Protein 7NPD (pdb70)

Solvent-accessible surface area: 18460 Å² total; per-residue (Å²): 110,213,75,59,85,81,132,100,56,152,55,100,55,76,70,75,84,88,85,101,84,75,45,39,55,89,6,57,79,47,48,138,67,73,115,18,36,74,3,66,12,56,59,0,38,110,20,1,62,18,85,124,76,42,0,65,62,3,7,48,112,21,72,149,65,77,64,155,16,91,124,66,160,55,115,111,62,26,0,42,9,56,14,0,22,96,0,0,87,20,34,62,28,67,74,4,48,76,76,79,111,33,70,101,51,35,20,0,12,0,0,0,6,9,22,74,106,32,14,13,0,2,2,0,0,0,8,10,0,5,44,0,40,42,3,7,56,0,0,4,0,4,3,33,17,142,15,36,10,20,44,4,9,21,0,40,20,67,46,80,112,23,98,75,7,27,0,0,2,26,5,8,67,98,158,149,50,73,32,67,45,0,138,70,21,1,12,6,51,1,33,0,57,19,0,58,4,0,4,1,9,67,74,1,52,101,1,26,62,92,6,139,124,46,52,98,96,33,109,60,45,98,46,0,14,48,0,10,95,16,0,2,89,68,0,27,84,42,12,7,0,0,0,0,2,6,5,73,132,112,15,1,2,8,52,0,0,5,28,13,1,18,0,0,2,0,7,9,27,11,47,147,74,34,74,49,59,0,81,91,39,66,74,130,23,86,83,22,22,144,69,5,46,170,125,49,80,27,43,49,6,37,54,22,5,5,25,53,9,75,113,104,39,88,70,9,65,69,19,20,67,53,19,68,92,83,47,48,138,89,14,8,152,5,44,5,40,50,20,80,7,19,97,62,0,26,107,47,92,22,0,1,6,35,57,156,129,92,26,32,49,87,0,40,75,13,0,55,71,1,5,111,36,5,32,182,26,3,80,79,40,11,83,59,28,53,192

InterPro domains:
  IPR025669 AAA domain [PF13614] (112-287)
  IPR027417 P-loop containing nucleoside triphosphate hydrolase [G3DSA:3.40.50.300] (111-399)
  IPR027417 P-loop containing nucleoside triphosphate hydrolase [SSF52540] (110-371)
  IPR041250 ParA helix turn helix domain [PF18607] (15-102)
  IPR050678 DNA Partitioning ATPase [PTHR13696] (100-392)

Radius of gyration: 22.35 Å; Cα contacts (8 Å, |Δi|>4): 624; chains: 1; bounding box: 51×74×58 Å

Sequence (387 aa):
KREQTIENLYQLAQLTQQVQADRIEIVLEERRDEHFPPMSKALMETRSGLTRRKLDEAIAKMEEAGHQFTKNNANHYSISLSEAHMLMDAAGVPKFHERKKNNENKPWIINVQNQKKSMTAVHLAACLALNLDKRYRICLIDLDPQGSLRLFLNPQISLAEHTNIYSAVDIMLDNQVDTEFLRKNVMLPTQYPNLKTISAFPEDAMFNAEAWQYLSQNQSLDIVRLLKEKLIDKIASDFDIIMIDTGPHVDPLVWNAMYAASNALLIPCAAKRLDWASTVNFFQHLPTVYEMFPEDWKGLEFVRLMPTMFEDDNKKQVSVLTEMNYLLGDQVMMATIPRSRAFETCADTYSTVFDLTKKTLATAQDAVQKSALELERVLHSHWSSLNQ

Structure (mmCIF, N/CA/C/O backbone):
data_7NPD
#
_entry.id   7NPD
#
_cell.length_a   63.247
_cell.length_b   63.247
_cell.length_c   214.373
_cell.angle_alpha   90.000
_cell.angle_beta   90.000
_cell.angle_gamma   120.000
#
_symmetry.space_group_name_H-M   'P 32 1 2'
#
loop_
_entity.id
_entity.type
_entity.pdbx_description
1 polymer 'Walker A-type ATPase'
2 water water
#
loop_
_atom_site.group_PDB
_atom_site.id
_atom_site.type_symbol
_atom_site.label_atom_id
_atom_site.label_alt_id
_atom_site.label_comp_id
_atom_site.label_asym_id
_atom_site.label_entity_id
_atom_site.label_seq_id
_atom_site.pdbx_PDB_ins_code
_atom_site.Cartn_x
_atom_site.Cartn_y
_atom_site.Cartn_z
_atom_site.occupancy
_atom_site.B_iso_or_equiv
_atom_site.auth_seq_id
_atom_site.auth_comp_id
_atom_site.auth_asym_id
_atom_site.auth_atom_id
_atom_site.pdbx_PDB_model_num
ATOM 1 N N . LYS A 1 4 ? -6.601 -26.199 42.012 1.00 118.43 4 LYS A N 1
ATOM 2 C CA . LYS A 1 4 ? -6.902 -26.296 40.592 1.00 122.86 4 LYS A CA 1
ATOM 3 C C . LYS A 1 4 ? -6.151 -25.263 39.765 1.00 133.63 4 LYS A C 1
ATOM 4 O O . LYS A 1 4 ? -6.667 -24.859 38.732 1.00 139.49 4 LYS A O 1
ATOM 6 N N . ARG A 1 5 ? -4.957 -24.845 40.221 1.00 136.31 5 ARG A N 1
ATOM 7 C CA . ARG A 1 5 ? -4.193 -23.800 39.535 1.00 125.72 5 ARG A CA 1
ATOM 8 C C . ARG A 1 5 ? -4.165 -24.050 38.028 1.00 131.18 5 ARG A C 1
ATOM 9 O O . ARG A 1 5 ? -4.540 -23.182 37.225 1.00 129.66 5 ARG A O 1
ATOM 17 N N . GLU A 1 6 ? -3.790 -25.269 37.634 1.00 136.13 6 GLU A N 1
ATOM 18 C CA . GLU A 1 6 ? -3.685 -25.599 36.216 1.00 137.76 6 GLU A CA 1
ATOM 19 C C . GLU A 1 6 ? -5.034 -25.465 35.504 1.00 136.71 6 GLU A C 1
ATOM 20 O O . GLU A 1 6 ? -5.149 -24.755 34.496 1.00 142.88 6 GLU A O 1
ATOM 22 N N . GLN A 1 7 ? -6.064 -26.144 36.017 1.00 128.91 7 GLN A N 1
ATOM 23 C CA . GLN A 1 7 ? -7.333 -26.263 35.300 1.00 122.00 7 GLN A CA 1
ATOM 24 C C . GLN A 1 7 ? -7.933 -24.900 34.965 1.00 115.39 7 GLN A C 1
ATOM 25 O O . GLN A 1 7 ? -8.543 -24.719 33.900 1.00 112.52 7 GLN A O 1
ATOM 27 N N . THR A 1 8 ? -7.769 -23.932 35.858 1.00 118.59 8 THR A N 1
ATOM 28 C CA . THR A 1 8 ? -8.376 -22.628 35.651 1.00 120.31 8 THR A CA 1
ATOM 29 C C . THR A 1 8 ? -7.631 -21.811 34.606 1.00 117.16 8 THR A C 1
ATOM 30 O O . THR A 1 8 ? -8.269 -21.158 33.777 1.00 111.03 8 THR A O 1
ATOM 34 N N . ILE A 1 9 ? -6.295 -21.857 34.607 1.00 114.22 9 ILE A N 1
ATOM 35 C CA . ILE A 1 9 ? -5.530 -21.292 33.499 1.00 120.05 9 ILE A CA 1
ATOM 36 C C . ILE A 1 9 ? -6.028 -21.875 32.193 1.00 135.42 9 ILE A C 1
ATOM 37 O O . ILE A 1 9 ? -6.121 -21.186 31.170 1.00 136.98 9 ILE A O 1
ATOM 42 N N . GLU A 1 10 ? -6.262 -23.183 32.191 1.00 142.26 10 GLU A N 1
ATOM 43 C CA . GLU A 1 10 ? -6.651 -23.846 30.960 1.00 132.89 10 GLU A CA 1
ATOM 44 C C . GLU A 1 10 ? -7.993 -23.316 30.478 1.00 127.94 10 GLU A C 1
ATOM 45 O O . GLU A 1 10 ? -8.134 -22.957 29.306 1.00 124.98 10 GLU A O 1
ATOM 51 N N . ASN A 1 11 ? -8.966 -23.174 31.386 1.00 129.19 11 ASN A N 1
ATOM 52 C CA . ASN A 1 11 ? -10.189 -22.482 30.979 1.00 126.30 11 ASN A CA 1
ATOM 53 C C . ASN A 1 11 ? -9.900 -21.036 30.566 1.00 121.37 11 ASN A C 1
ATOM 54 O O . ASN A 1 11 ? -10.598 -20.487 29.702 1.00 109.45 11 ASN A O 1
ATOM 59 N N . LEU A 1 12 ? -8.846 -20.433 31.117 1.00 122.21 12 LEU A N 1
ATOM 60 C CA . LEU A 1 12 ? -8.570 -19.030 30.838 1.00 124.59 12 LEU A CA 1
ATOM 61 C C . LEU A 1 12 ? -8.094 -18.839 29.403 1.00 120.09 12 LEU A C 1
ATOM 62 O O . LEU A 1 12 ? -8.660 -18.030 28.673 1.00 118.74 12 LEU A O 1
ATOM 64 N N . TYR A 1 13 ? -7.041 -19.564 28.990 1.00 117.72 13 TYR A N 1
ATOM 65 C CA . TYR A 1 13 ? -6.644 -19.573 27.579 1.00 112.66 13 TYR A CA 1
ATOM 66 C C . TYR A 1 13 ? -7.794 -20.036 26.719 1.00 114.00 13 TYR A C 1
ATOM 67 O O . TYR A 1 13 ? -7.956 -19.591 25.582 1.00 108.46 13 TYR A O 1
ATOM 76 N N . GLN A 1 14 ? -8.587 -20.961 27.238 1.00 121.74 14 GLN A N 1
ATOM 77 C CA . GLN A 1 14 ? -9.732 -21.412 26.483 1.00 121.16 14 GLN A CA 1
ATOM 78 C C . GLN A 1 14 ? -10.615 -20.241 26.147 1.00 115.04 14 GLN A C 1
ATOM 79 O O . GLN A 1 14 ? -11.110 -20.128 25.030 1.00 108.02 14 GLN A O 1
ATOM 81 N N . LEU A 1 15 ? -10.848 -19.359 27.110 1.00 115.15 15 LEU A N 1
ATOM 82 C CA . LEU A 1 15 ? -11.590 -18.138 26.777 1.00 116.19 15 LEU A CA 1
ATOM 83 C C . LEU A 1 15 ? -10.702 -17.094 26.099 1.00 123.41 15 LEU A C 1
ATOM 84 O O . LEU A 1 15 ? -11.193 -16.218 25.402 1.00 125.25 15 LEU A O 1
ATOM 89 N N . ALA A 1 16 ? -9.408 -17.140 26.326 1.00 130.06 16 ALA A N 1
ATOM 90 C CA . ALA A 1 16 ? -8.488 -16.230 25.659 1.00 141.42 16 ALA A CA 1
ATOM 91 C C . ALA A 1 16 ? -8.546 -16.385 24.146 1.00 147.88 16 ALA A C 1
ATOM 92 O O . ALA A 1 16 ? -8.557 -15.387 23.418 1.00 149.87 16 ALA A O 1
ATOM 94 N N . GLN A 1 17 ? -8.561 -17.633 23.667 1.00 140.70 17 GLN A N 1
ATOM 95 C CA . GLN A 1 17 ? -8.560 -17.976 22.255 1.00 124.75 17 GLN A CA 1
ATOM 96 C C . GLN A 1 17 ? -9.960 -18.240 21.727 1.00 115.35 17 GLN A C 1
ATOM 97 O O . GLN A 1 17 ? -10.221 -18.041 20.543 1.00 127.76 17 GLN A O 1
ATOM 99 N N . LEU A 1 18 ? -10.876 -18.702 22.565 1.00 106.87 18 LEU A N 1
ATOM 100 C CA . LEU A 1 18 ? -12.270 -18.744 22.146 1.00 106.51 18 LEU A CA 1
ATOM 101 C C . LEU A 1 18 ? -12.752 -17.347 21.773 1.00 105.74 18 LEU A C 1
ATOM 102 O O . LEU A 1 18 ? -13.213 -17.107 20.651 1.00 105.30 18 LEU A O 1
ATOM 104 N N . THR A 1 19 ? -12.584 -16.395 22.679 1.00 107.12 19 THR A N 1
ATOM 105 C CA . THR A 1 19 ? -13.083 -15.044 22.473 1.00 107.56 19 THR A CA 1
ATOM 106 C C . THR A 1 19 ? -12.138 -14.202 21.649 1.00 114.02 19 THR A C 1
ATOM 107 O O . THR A 1 19 ? -12.588 -13.221 21.054 1.00 119.94 19 THR A O 1
ATOM 111 N N . GLN A 1 20 ? -10.875 -14.589 21.508 1.00 118.00 20 GLN A N 1
ATOM 112 C CA . GLN A 1 20 ? -9.933 -13.701 20.819 1.00 124.64 20 GLN A CA 1
ATOM 113 C C . GLN A 1 20 ? -10.106 -13.823 19.334 1.00 125.59 20 GLN A C 1
ATOM 114 O O . GLN A 1 20 ? -9.146 -13.839 18.558 1.00 128.19 20 GLN A O 1
ATOM 116 N N . GLN A 1 21 ? -11.348 -14.084 18.959 1.00 125.38 21 GLN A N 1
ATOM 117 C CA . GLN A 1 21 ? -11.777 -14.135 17.579 1.00 121.72 21 GLN A CA 1
ATOM 118 C C . GLN A 1 21 ? -13.202 -13.603 17.363 1.00 112.91 21 GLN A C 1
ATOM 119 O O . GLN A 1 21 ? -13.786 -13.830 16.305 1.00 114.64 21 GLN A O 1
ATOM 121 N N . VAL A 1 22 ? -13.833 -13.000 18.366 1.00 115.96 22 VAL A N 1
ATOM 122 C CA . VAL A 1 22 ? -15.237 -12.579 18.244 1.00 124.81 22 VAL A CA 1
ATOM 123 C C . VAL A 1 22 ? -15.527 -11.402 17.291 1.00 131.23 22 VAL A C 1
ATOM 124 O O . VAL A 1 22 ? -16.269 -11.575 16.316 1.00 129.98 22 VAL A O 1
ATOM 126 N N . GLN A 1 23 ? -15.013 -10.199 17.576 1.00 126.54 23 GLN A N 1
ATOM 127 C CA . GLN A 1 23 ? -15.670 -8.974 17.087 1.00 134.93 23 GLN A CA 1
ATOM 128 C C . GLN A 1 23 ? -14.691 -7.785 17.097 1.00 144.06 23 GLN A C 1
ATOM 129 O O . GLN A 1 23 ? -13.494 -7.975 16.911 1.00 149.45 23 GLN A O 1
ATOM 131 N N . ALA A 1 24 ? -15.234 -6.555 17.299 1.00 153.92 24 ALA A N 1
ATOM 132 C CA . ALA A 1 24 ? -14.626 -5.204 17.286 1.00 158.35 24 ALA A CA 1
ATOM 133 C C . ALA A 1 24 ? -14.418 -4.415 15.990 1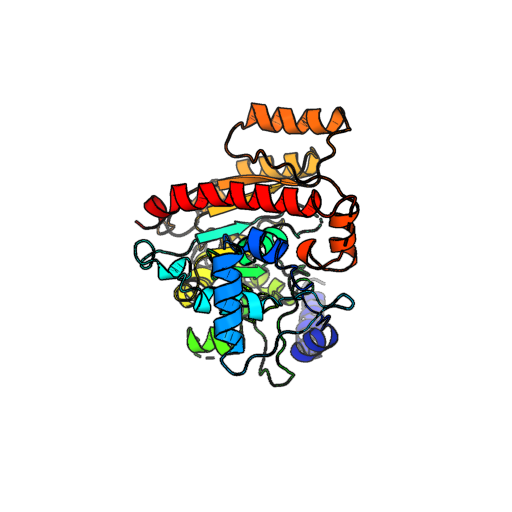.00 160.68 24 ALA A C 1
ATOM 134 O O . ALA A 1 24 ? -13.283 -4.065 15.643 1.00 168.67 24 ALA A O 1
ATOM 136 N N . ASP A 1 25 ? -15.521 -4.064 15.315 1.00 157.37 25 ASP A N 1
ATOM 137 C CA . ASP A 1 25 ? -15.479 -3.162 14.162 1.00 158.11 25 ASP A CA 1
ATOM 138 C C . ASP A 1 25 ? -15.342 -1.713 14.619 1.00 156.60 25 ASP A C 1
ATOM 139 O O . ASP A 1 25 ? -16.345 -1.039 14.923 1.00 166.35 25 ASP A O 1
ATOM 141 N N . ARG A 1 26 ? -14.109 -1.210 14.562 1.00 146.33 26 ARG A N 1
ATOM 142 C CA . ARG A 1 26 ? -13.776 0.112 15.084 1.00 140.07 26 ARG A CA 1
ATOM 143 C C . ARG A 1 26 ? -14.287 1.246 14.203 1.00 140.27 26 ARG A C 1
ATOM 144 O O . ARG A 1 26 ? -14.918 2.186 14.704 1.00 137.35 26 ARG A O 1
ATOM 152 N N . ILE A 1 27 ? -13.946 1.225 12.911 1.00 147.32 27 ILE A N 1
ATOM 153 C CA . ILE A 1 27 ? -14.532 2.213 12.013 1.00 155.94 27 ILE A CA 1
ATOM 154 C C . ILE A 1 27 ? -16.022 2.255 12.235 1.00 158.88 27 ILE A C 1
ATOM 155 O O . ILE A 1 27 ? -16.616 3.336 12.271 1.00 163.39 27 ILE A O 1
ATOM 160 N N . GLU A 1 28 ? -16.641 1.087 12.439 1.00 156.06 28 GLU A N 1
ATOM 161 C CA . GLU A 1 28 ? -18.078 1.054 12.657 1.00 155.48 28 GLU A CA 1
ATOM 162 C C . GLU A 1 28 ? -18.462 1.902 13.865 1.00 156.82 28 GLU A C 1
ATOM 163 O O . GLU A 1 28 ? -19.362 2.740 13.776 1.00 159.03 28 GLU A O 1
ATOM 165 N N . ILE A 1 29 ? -17.784 1.729 15.007 1.00 159.42 29 ILE A N 1
ATOM 166 C CA . ILE A 1 29 ? -18.304 2.505 16.144 1.00 152.78 29 ILE A CA 1
ATOM 167 C C . ILE A 1 29 ? -17.919 3.986 16.075 1.00 147.26 29 ILE A C 1
ATOM 168 O O . ILE A 1 29 ? -18.753 4.842 16.410 1.00 150.11 29 ILE A O 1
ATOM 173 N N . VAL A 1 30 ? -16.699 4.339 15.644 1.00 143.34 30 VAL A N 1
ATOM 174 C CA . VAL A 1 30 ? -16.449 5.765 15.466 1.00 143.46 30 VAL A CA 1
ATOM 175 C C . VAL A 1 30 ? -17.525 6.318 14.563 1.00 150.23 30 VAL A C 1
ATOM 176 O O . VAL A 1 30 ? -18.095 7.384 14.823 1.00 153.70 30 VAL A O 1
ATOM 180 N N . LEU A 1 31 ? -17.905 5.532 13.556 1.00 148.75 31 LEU A N 1
ATOM 181 C CA . LEU A 1 31 ? -18.916 5.975 12.630 1.00 150.74 31 LEU A CA 1
ATOM 182 C C . LEU A 1 31 ? -20.272 6.039 13.297 1.00 155.27 31 LEU A C 1
ATOM 183 O O . LEU A 1 31 ? -21.108 6.860 12.921 1.00 149.89 31 LEU A O 1
ATOM 188 N N . GLU A 1 32 ? -20.500 5.181 14.275 1.00 150.36 32 GLU A N 1
ATOM 189 C CA . GLU A 1 32 ? -21.729 5.130 15.036 1.00 146.94 32 GLU A CA 1
ATOM 190 C C . GLU A 1 32 ? -21.750 6.199 16.093 1.00 147.84 32 GLU A C 1
ATOM 191 O O . GLU A 1 32 ? -22.701 6.283 16.874 1.00 143.85 32 GLU A O 1
ATOM 193 N N . GLU A 1 33 ? -20.724 7.040 16.115 1.00 154.85 33 GLU A N 1
ATOM 194 C CA . GLU A 1 33 ? -20.709 8.139 17.068 1.00 162.91 33 GLU A CA 1
ATOM 195 C C . GLU A 1 33 ? -20.695 9.510 16.433 1.00 171.87 33 GLU A C 1
ATOM 196 O O . GLU A 1 33 ? -20.810 10.502 17.163 1.00 171.22 33 GLU A O 1
ATOM 202 N N . ARG A 1 34 ? -20.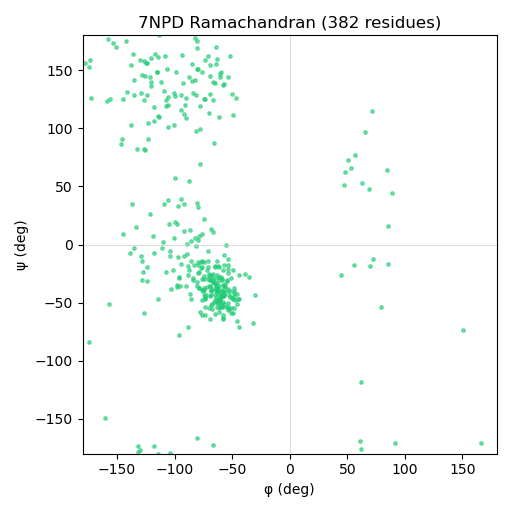558 9.599 15.114 1.00 133.97 34 ARG A N 1
ATOM 203 C CA . ARG A 1 34 ? -20.297 10.911 14.553 1.00 103.11 34 ARG A CA 1
ATOM 204 C C . ARG A 1 34 ? -21.326 11.846 15.148 1.00 94.98 34 ARG A C 1
ATOM 205 O O . ARG A 1 34 ? -22.518 11.640 14.944 1.00 98.22 34 ARG A O 1
ATOM 207 N N . ARG A 1 35 ? -20.886 12.768 15.985 1.00 103.47 35 ARG A N 1
ATOM 208 C CA . ARG A 1 35 ? -21.692 13.864 16.496 1.00 107.41 35 ARG A CA 1
ATOM 209 C C . ARG A 1 35 ? -21.344 15.036 15.598 1.00 102.21 35 ARG A C 1
ATOM 210 O O . ARG A 1 35 ? -21.237 16.186 16.016 1.00 100.53 35 AR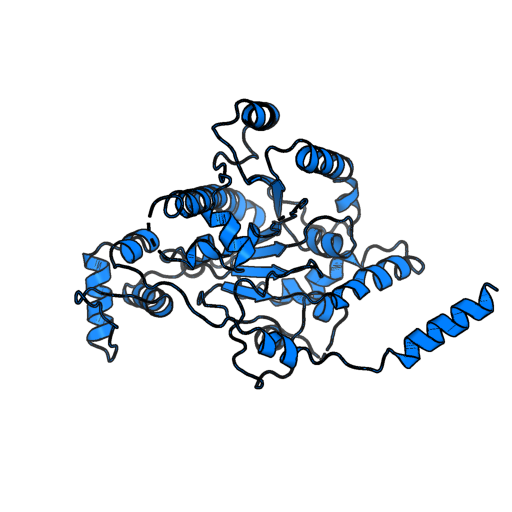G A O 1
ATOM 218 N N . ASP A 1 36 ? -21.070 14.696 14.340 1.00 95.44 36 ASP A N 1
ATOM 219 C CA . ASP A 1 36 ? -20.436 15.607 13.413 1.00 95.92 36 ASP A CA 1
ATOM 220 C C . ASP A 1 36 ? -21.383 16.760 13.157 1.00 103.10 36 ASP A C 1
ATOM 221 O O . ASP A 1 36 ? -22.220 16.743 12.250 1.00 99.11 36 ASP A O 1
ATOM 226 N N . GLU A 1 37 ? -21.250 17.730 14.050 1.00 104.83 37 GLU A N 1
ATOM 227 C CA . GLU A 1 37 ? -21.807 19.057 14.017 1.00 88.80 37 GLU A CA 1
ATOM 228 C C . GLU A 1 37 ? -20.625 20.008 13.956 1.00 87.84 37 GLU A C 1
ATOM 229 O O . GLU A 1 37 ? -19.489 19.641 14.272 1.00 100.18 37 GLU A O 1
ATOM 231 N N . HIS A 1 38 ? -20.852 21.257 13.601 1.00 86.92 38 HIS A N 1
ATOM 232 C CA . HIS A 1 38 ? -19.688 22.129 13.664 1.00 104.70 38 HIS A CA 1
ATOM 233 C C . HIS A 1 38 ? -19.955 23.443 14.376 1.00 93.51 38 HIS A C 1
ATOM 234 O O . HIS A 1 38 ? -21.045 23.741 14.868 1.00 96.95 38 HIS A O 1
ATOM 241 N N . PHE A 1 39 ? -18.905 24.238 14.281 1.00 70.09 39 PHE A N 1
ATOM 242 C CA . PHE A 1 39 ? -18.568 25.324 15.146 1.00 46.94 39 PHE A CA 1
ATOM 243 C C . PHE A 1 39 ? -19.554 26.476 14.990 1.00 66.54 39 PHE A C 1
ATOM 244 O O . PHE A 1 39 ? -20.177 26.637 13.939 1.00 87.78 39 PHE A O 1
ATOM 252 N N . PRO A 1 40 ? -19.723 27.297 16.012 1.00 71.72 40 PRO A N 1
ATOM 253 C CA . PRO A 1 40 ? -20.585 28.472 15.859 1.00 58.14 40 PRO A CA 1
ATOM 254 C C . PRO A 1 40 ? -19.850 29.563 15.098 1.00 58.22 40 PRO A C 1
ATOM 255 O O . PRO A 1 40 ? -18.807 30.048 15.558 1.00 77.48 40 PRO A O 1
ATOM 259 N N . PRO A 1 41 ? -20.370 29.968 13.942 1.00 49.81 41 PRO A N 1
ATOM 260 C CA . PRO A 1 41 ? -19.685 30.995 13.132 1.00 49.36 41 PRO A CA 1
ATOM 261 C C . PRO A 1 41 ? -19.527 32.336 13.856 1.00 59.32 41 PRO A C 1
ATOM 262 O O . PRO A 1 41 ? -20.386 32.758 14.635 1.00 62.24 41 PRO A O 1
ATOM 266 N N . MET A 1 42 ? -18.421 33.033 13.564 1.00 58.88 42 MET A N 1
ATOM 267 C CA . MET A 1 42 ? -18.075 34.283 14.248 1.00 49.29 42 MET A CA 1
ATOM 268 C C . MET A 1 42 ? -18.815 35.497 13.703 1.00 59.08 42 MET A C 1
ATOM 269 O O . MET A 1 42 ? -19.568 35.427 12.740 1.00 65.09 42 MET A O 1
ATOM 274 N N . SER A 1 43 ? -18.604 36.630 14.365 1.00 68.44 43 SER A N 1
ATOM 275 C CA . SER A 1 43 ? -19.484 37.789 14.190 1.00 76.31 43 SER A CA 1
ATOM 276 C C . SER A 1 43 ? -18.908 38.857 13.279 1.00 77.24 43 SER A C 1
ATOM 277 O O . SER A 1 43 ? -19.672 39.624 12.683 1.00 68.45 43 SER A O 1
ATOM 280 N N . LYS A 1 44 ? -17.587 38.855 13.122 1.00 82.84 44 LYS A N 1
ATOM 281 C CA . LYS A 1 44 ? -16.692 39.896 12.617 1.00 75.02 44 LYS A CA 1
ATOM 282 C C . LYS A 1 44 ? -16.326 40.812 13.752 1.00 77.84 44 LYS A C 1
ATOM 283 O O . LYS A 1 44 ? -15.257 41.409 13.714 1.00 89.10 44 LYS A O 1
ATOM 285 N N . ALA A 1 45 ? -17.072 40.769 14.844 1.00 72.15 45 ALA A N 1
ATOM 286 C CA . ALA A 1 45 ? -16.540 41.319 16.081 1.00 67.94 45 ALA A CA 1
ATOM 287 C C . ALA A 1 45 ? -15.718 40.245 16.758 1.00 60.36 45 ALA A C 1
ATOM 288 O O . ALA A 1 45 ? -14.558 40.447 17.125 1.00 60.88 45 ALA A O 1
ATOM 290 N N . LEU A 1 46 ? -16.281 39.056 16.823 1.00 59.31 46 LEU A N 1
ATOM 291 C CA . LEU A 1 46 ? -15.544 37.928 17.351 1.00 48.40 46 LEU A CA 1
ATOM 292 C C . LEU A 1 46 ? -14.434 37.526 16.403 1.00 56.32 46 LEU A C 1
ATOM 293 O O . LEU A 1 46 ? -13.369 37.120 16.850 1.00 58.73 46 LEU A O 1
ATOM 298 N N . MET A 1 47 ? -14.642 37.621 15.096 1.00 70.01 47 MET A N 1
ATOM 299 C CA . MET A 1 47 ? -13.532 37.327 14.202 1.00 60.38 47 MET A CA 1
ATOM 300 C C . MET A 1 47 ? -12.414 38.331 14.384 1.00 56.61 47 MET A C 1
ATOM 301 O O . MET A 1 47 ? -11.240 37.958 14.311 1.00 54.99 47 MET A O 1
ATOM 306 N N . GLU A 1 48 ? -12.771 39.577 14.704 1.00 72.44 48 GLU A N 1
ATOM 307 C CA . GLU A 1 48 ? -11.800 40.618 15.025 1.00 74.33 48 GLU A CA 1
ATOM 308 C C . GLU A 1 48 ? -11.014 40.265 16.279 1.00 72.55 48 GLU A C 1
ATOM 309 O O . GLU A 1 48 ? -9.775 40.320 16.277 1.00 87.08 48 GLU A O 1
ATOM 315 N N . THR A 1 49 ? -11.723 39.884 17.354 1.00 44.19 49 THR A N 1
ATOM 316 C CA . THR A 1 49 ? -11.060 39.489 18.590 1.00 42.56 49 THR A CA 1
ATOM 317 C C . THR A 1 49 ? -10.159 38.284 18.394 1.00 52.37 49 THR A C 1
ATOM 318 O O . THR A 1 49 ? -9.018 38.285 18.852 1.00 56.03 49 THR A O 1
ATOM 322 N N . ARG A 1 50 ? -10.641 37.240 17.728 1.00 52.87 50 ARG A N 1
ATOM 323 C CA . ARG A 1 50 ? -9.827 36.040 17.616 1.00 39.26 50 ARG A CA 1
ATOM 324 C C . ARG A 1 50 ? -8.659 36.230 16.679 1.00 46.16 50 ARG A C 1
ATOM 325 O O . ARG A 1 50 ? -7.674 35.507 16.786 1.00 52.30 50 ARG A O 1
ATOM 333 N N . SER A 1 51 ? -8.730 37.197 15.776 1.00 60.51 51 SER A N 1
ATOM 334 C CA . SER A 1 51 ? -7.751 37.343 14.711 1.00 51.81 51 SER A CA 1
ATOM 335 C C . SER A 1 51 ? -6.680 38.356 14.994 1.00 52.66 51 SER A C 1
ATOM 336 O O . SER A 1 51 ? -5.554 38.193 14.542 1.00 58.06 51 SER A O 1
ATOM 339 N N . GLY A 1 52 ? -7.014 39.438 15.652 1.00 65.26 52 GLY A N 1
ATOM 340 C CA . GLY A 1 52 ? -6.069 40.523 15.686 1.00 72.38 52 GLY A CA 1
ATOM 341 C C . GLY A 1 52 ? -5.998 41.086 14.289 1.00 84.09 52 GLY A C 1
ATOM 342 O O . GLY A 1 52 ? -4.915 41.264 13.728 1.00 99.35 52 GLY A O 1
ATOM 343 N N . LEU A 1 53 ? -7.167 41.322 13.704 1.00 83.70 53 LEU A N 1
ATOM 344 C CA . LEU A 1 53 ? -7.300 42.093 12.477 1.00 67.96 53 LEU A CA 1
ATOM 345 C C . LEU A 1 53 ? -8.195 43.286 12.789 1.00 63.84 53 LEU A C 1
ATOM 346 O O . LEU A 1 53 ? -9.178 43.159 13.528 1.00 60.73 53 LEU A O 1
ATOM 351 N N . THR A 1 54 ? -7.842 44.443 12.243 1.00 55.40 54 THR A N 1
ATOM 352 C CA . THR A 1 54 ? -8.718 45.604 12.240 1.00 64.61 54 THR A CA 1
ATOM 353 C C . THR A 1 54 ? -9.963 45.282 11.421 1.00 73.68 54 THR A C 1
ATOM 354 O O . THR A 1 54 ? -9.912 44.441 10.527 1.00 98.59 54 THR A O 1
ATOM 358 N N . ARG A 1 55 ? -11.088 45.964 11.679 1.00 68.18 55 ARG A N 1
ATOM 359 C CA . ARG A 1 55 ? -12.196 45.737 10.747 1.00 58.38 55 ARG A CA 1
ATOM 360 C C . ARG A 1 55 ? -11.784 46.105 9.330 1.00 75.64 55 ARG A C 1
ATOM 361 O O . ARG A 1 55 ? -12.231 45.477 8.374 1.00 95.08 55 ARG A O 1
ATOM 369 N N . ARG A 1 56 ? -10.882 47.060 9.164 1.00 67.61 56 ARG A N 1
ATOM 370 C CA . ARG A 1 56 ? -10.541 47.439 7.805 1.00 66.77 56 ARG A CA 1
ATOM 371 C C . ARG A 1 56 ? -9.684 46.367 7.164 1.00 64.20 56 ARG A C 1
ATOM 372 O O . ARG A 1 56 ? -9.932 45.984 6.020 1.00 89.25 56 ARG A O 1
ATOM 374 N N . LYS A 1 57 ? -8.659 45.876 7.862 1.00 50.55 57 LYS A N 1
ATOM 375 C CA . LYS A 1 57 ? -7.843 44.837 7.232 1.00 64.28 57 LYS A CA 1
ATOM 376 C C . LYS A 1 57 ? -8.684 43.591 6.987 1.00 69.66 57 LYS A C 1
ATOM 377 O O . LYS A 1 57 ? -8.560 42.955 5.938 1.00 61.92 57 LYS A O 1
ATOM 379 N N . LEU A 1 58 ? -9.620 43.287 7.901 1.00 68.94 58 LEU A N 1
ATOM 380 C CA . LEU A 1 58 ? -10.509 42.137 7.757 1.00 52.97 58 LEU A CA 1
ATOM 381 C C . LEU A 1 58 ? -11.460 42.345 6.597 1.00 57.54 58 LEU A C 1
ATOM 382 O O . LEU A 1 58 ? -11.577 41.464 5.746 1.00 84.98 58 LEU A O 1
ATOM 387 N N . ASP A 1 59 ? -12.157 43.485 6.554 1.00 64.65 59 ASP A N 1
ATOM 388 C CA . ASP A 1 59 ? -13.075 43.762 5.462 1.00 63.80 59 ASP A CA 1
ATOM 389 C C . ASP A 1 59 ? -12.354 43.727 4.126 1.00 61.80 59 ASP A C 1
ATOM 390 O O . ASP A 1 59 ? -12.897 43.226 3.144 1.00 73.32 59 ASP A O 1
ATOM 395 N N . GLU A 1 60 ? -11.137 44.258 4.063 1.00 53.84 60 GLU A N 1
ATOM 396 C CA . GLU A 1 60 ? -10.350 44.129 2.854 1.00 49.95 60 GLU A CA 1
ATOM 397 C C . GLU A 1 60 ? -10.126 42.658 2.515 1.00 46.21 60 GLU A C 1
ATOM 398 O O . GLU A 1 60 ? -10.245 42.258 1.357 1.00 64.90 60 GLU A O 1
ATOM 400 N N . ALA A 1 61 ? -9.790 41.835 3.507 1.00 50.64 61 ALA A N 1
ATOM 401 C CA . ALA A 1 61 ? -9.590 40.410 3.250 1.00 42.25 61 ALA A CA 1
ATOM 402 C C . ALA A 1 61 ? -10.846 39.757 2.719 1.00 41.02 61 ALA A C 1
ATOM 403 O O . ALA A 1 61 ? -10.789 38.988 1.757 1.00 59.89 61 ALA A O 1
ATOM 405 N N . ILE A 1 62 ? -11.982 40.021 3.344 1.00 53.14 62 ILE A N 1
ATOM 406 C CA . ILE A 1 62 ? -13.246 39.583 2.771 1.00 51.48 62 ILE A CA 1
ATOM 407 C C . ILE A 1 62 ? -13.311 39.994 1.316 1.00 54.69 62 ILE A C 1
ATOM 408 O O . ILE A 1 62 ? -13.336 39.141 0.434 1.00 53.43 62 ILE A O 1
ATOM 413 N N . ALA A 1 63 ? -13.204 41.304 1.049 1.00 61.14 63 ALA A N 1
ATOM 414 C CA . ALA A 1 63 ? -13.476 41.827 -0.281 1.00 43.52 63 ALA A CA 1
ATOM 415 C C . ALA A 1 63 ? -12.617 41.147 -1.309 1.00 42.13 63 ALA A C 1
ATOM 416 O O . ALA A 1 63 ? -13.051 40.896 -2.422 1.00 54.09 63 ALA A O 1
ATOM 418 N N . LYS A 1 64 ? -11.401 40.844 -0.958 1.00 48.03 64 LYS A N 1
ATOM 419 C CA . LYS A 1 64 ? -10.554 40.048 -1.832 1.00 37.80 64 LYS A CA 1
ATOM 420 C C . LYS A 1 64 ? -11.069 38.622 -1.985 1.00 46.08 64 LYS A C 1
ATOM 421 O O . LYS A 1 64 ? -10.843 37.963 -3.004 1.00 74.65 64 LYS A O 1
ATOM 427 N N . MET A 1 65 ? -11.715 38.087 -0.970 1.00 51.54 65 MET A N 1
ATOM 428 C CA . MET A 1 65 ? -12.151 36.718 -1.159 1.00 42.11 65 MET A CA 1
ATOM 429 C C . MET A 1 65 ? -13.405 36.694 -1.966 1.00 43.84 65 MET A C 1
ATOM 430 O O . MET A 1 65 ? -13.622 35.747 -2.719 1.00 66.83 65 MET A O 1
ATOM 435 N N . GLU A 1 66 ? -14.222 37.731 -1.808 1.00 54.46 66 GLU A N 1
ATOM 436 C CA . GLU A 1 66 ? -15.457 37.929 -2.551 1.00 55.32 66 GLU A CA 1
ATOM 437 C C . GLU A 1 66 ? -15.204 38.365 -3.974 1.00 53.58 66 GLU A C 1
ATOM 438 O O . GLU A 1 66 ? -16.043 38.131 -4.843 1.00 69.12 66 GLU A O 1
ATOM 444 N N . GLU A 1 67 ? -14.092 39.029 -4.234 1.00 47.05 67 GLU A N 1
ATOM 445 C CA . GLU A 1 67 ? -13.805 39.404 -5.601 1.00 53.69 67 GLU A CA 1
ATOM 446 C C . GLU A 1 67 ? -13.243 38.216 -6.341 1.00 44.37 67 GLU A C 1
ATOM 447 O O . GLU A 1 67 ? -13.411 38.132 -7.552 1.00 54.86 67 GLU A O 1
ATOM 453 N N . ALA A 1 68 ? -12.775 37.220 -5.624 1.00 52.40 68 ALA A N 1
ATOM 454 C CA . ALA A 1 68 ? -12.669 35.869 -6.153 1.00 60.94 68 ALA A CA 1
ATOM 455 C C . ALA A 1 68 ? -14.067 35.249 -6.047 1.00 67.75 68 ALA A C 1
ATOM 456 O O . ALA A 1 68 ? -15.055 35.953 -5.831 1.00 90.33 68 ALA A O 1
ATOM 458 N N . GLY A 1 69 ? -14.190 33.934 -6.204 1.00 41.23 69 GLY A N 1
ATOM 459 C CA . GLY A 1 69 ? -15.533 33.364 -6.281 1.00 69.09 69 GLY A CA 1
ATOM 460 C C . GLY A 1 69 ? -16.374 33.533 -5.024 1.00 75.95 69 GLY A C 1
ATOM 461 O O . GLY A 1 69 ? -17.594 33.658 -5.103 1.00 62.10 69 GLY A O 1
ATOM 462 N N . HIS A 1 70 ? -15.728 33.512 -3.853 1.00 81.97 70 HIS A N 1
ATOM 463 C CA . HIS A 1 70 ? -16.317 33.079 -2.586 1.00 56.13 70 HIS A CA 1
ATOM 464 C C . HIS A 1 70 ? -17.607 33.793 -2.240 1.00 37.46 70 HIS A C 1
ATOM 465 O O . HIS A 1 70 ? -17.814 34.961 -2.557 1.00 55.04 70 HIS A O 1
ATOM 472 N N . GLN A 1 71 ? -18.508 33.053 -1.634 1.00 45.69 71 GLN A N 1
ATOM 473 C CA . GLN A 1 71 ? -19.741 33.632 -1.143 1.00 47.66 71 GLN A CA 1
ATOM 474 C C . GLN A 1 71 ? -19.913 33.283 0.314 1.00 47.43 71 GLN A C 1
ATOM 475 O O . GLN A 1 71 ? -19.953 32.097 0.677 1.00 44.56 71 GLN A O 1
ATOM 481 N N . PHE A 1 72 ? -20.070 34.321 1.120 1.00 38.89 72 PHE A N 1
ATOM 482 C CA . PHE A 1 72 ? -20.170 34.182 2.556 1.00 42.19 72 PHE A CA 1
ATOM 483 C C . PHE A 1 72 ? -21.611 33.937 2.935 1.00 48.57 72 PHE A C 1
ATOM 484 O O . PHE A 1 72 ? -22.529 34.457 2.313 1.00 52.58 72 PHE A O 1
ATOM 492 N N . THR A 1 73 ? -21.825 33.121 3.941 1.00 69.84 73 THR A N 1
ATOM 493 C CA . THR A 1 73 ? -23.198 32.962 4.397 1.00 77.10 73 THR A CA 1
ATOM 494 C C . THR A 1 73 ? -23.602 34.218 5.146 1.00 73.87 73 THR A C 1
ATOM 495 O O . THR A 1 73 ? -22.744 34.992 5.583 1.00 68.88 73 THR A O 1
ATOM 499 N N . LYS A 1 74 ? -24.908 34.454 5.265 1.00 79.62 74 LYS A N 1
ATOM 500 C CA . LYS A 1 74 ? -25.329 35.632 6.008 1.00 81.90 74 LYS A CA 1
ATOM 501 C C . LYS A 1 74 ? -26.480 35.405 6.968 1.00 80.22 74 LYS A C 1
ATOM 502 O O . LYS A 1 74 ? -27.219 34.417 6.915 1.00 72.07 74 LYS A O 1
ATOM 508 N N . ASN A 1 75 ? -26.599 36.401 7.843 1.00 86.19 75 ASN A N 1
ATOM 509 C CA . ASN A 1 75 ? -27.493 36.447 8.980 1.00 91.75 75 ASN A CA 1
ATOM 510 C C . ASN A 1 75 ? -28.944 36.599 8.569 1.00 90.83 75 ASN A C 1
ATOM 511 O O . ASN A 1 75 ? -29.290 37.089 7.488 1.00 79.75 75 ASN A O 1
ATOM 516 N N . ASN A 1 76 ? -29.799 36.266 9.528 1.00 88.32 76 ASN A N 1
ATOM 517 C CA . ASN A 1 76 ? -31.167 36.742 9.491 1.00 71.70 76 ASN A CA 1
ATOM 518 C C . ASN A 1 76 ? -31.223 38.237 9.634 1.00 61.91 76 ASN A C 1
ATOM 519 O O . ASN A 1 76 ? -32.191 38.855 9.189 1.00 76.37 76 ASN A O 1
ATOM 524 N N . ALA A 1 77 ? -30.166 38.844 10.137 1.00 59.79 77 ALA A N 1
ATOM 525 C CA . ALA A 1 77 ? -30.080 40.293 10.105 1.00 81.29 77 ALA A CA 1
ATOM 526 C C . ALA A 1 77 ? -29.105 40.772 9.036 1.00 100.32 77 ALA A C 1
ATOM 527 O O . ALA A 1 77 ? -28.706 41.939 9.049 1.00 96.62 77 ALA A O 1
ATOM 529 N N . ASN A 1 78 ? -28.759 39.903 8.082 1.00 90.83 78 ASN A N 1
ATOM 530 C CA . ASN A 1 78 ? -27.761 40.176 7.047 1.00 72.24 78 ASN A CA 1
ATOM 531 C C . ASN A 1 78 ? -26.491 40.758 7.649 1.00 76.73 78 ASN A C 1
ATOM 532 O O . ASN A 1 78 ? -26.073 41.884 7.371 1.00 86.30 78 ASN A O 1
ATOM 537 N N . HIS A 1 79 ? -25.888 39.942 8.494 1.00 78.97 79 HIS A N 1
ATOM 538 C CA . HIS A 1 79 ? -24.618 40.230 9.124 1.00 85.41 79 HIS A CA 1
ATOM 539 C C . HIS A 1 79 ? -23.708 39.040 8.883 1.00 70.99 79 HIS A C 1
ATOM 540 O O . HIS A 1 79 ? -24.160 37.896 8.852 1.00 72.17 79 HIS A O 1
ATOM 547 N N . TYR A 1 80 ? -22.425 39.309 8.730 1.00 55.77 80 TYR A N 1
ATOM 548 C CA . TYR A 1 80 ? -21.528 38.244 8.335 1.00 52.73 80 TYR A CA 1
ATOM 549 C C . TYR A 1 80 ? -21.519 37.122 9.358 1.00 61.04 80 TYR A C 1
ATOM 550 O O . TYR A 1 80 ? -21.648 37.351 10.564 1.00 82.97 80 TYR A O 1
ATOM 559 N N . SER A 1 81 ? -21.389 35.879 8.862 1.00 68.69 81 SER A N 1
ATOM 560 C CA . SER A 1 81 ? -21.329 34.709 9.731 1.00 58.90 81 SER A CA 1
ATOM 561 C C . SER A 1 81 ? -20.150 33.823 9.289 1.00 61.51 81 SER A C 1
ATOM 562 O O . SER A 1 81 ? -20.336 32.818 8.594 1.00 62.51 81 SER A O 1
ATOM 565 N N . ILE A 1 82 ? -18.950 34.174 9.746 1.00 51.21 82 ILE A N 1
ATOM 566 C CA . ILE A 1 82 ? -17.723 33.601 9.205 1.00 38.60 82 ILE A CA 1
ATOM 567 C C . ILE A 1 82 ? -17.435 32.265 9.877 1.00 45.21 82 ILE A C 1
ATOM 568 O O . ILE A 1 82 ? -17.383 32.176 11.107 1.00 65.68 82 ILE A O 1
ATOM 573 N N . SER A 1 83 ? -17.172 31.238 9.080 1.00 52.23 83 SER A N 1
ATOM 574 C CA . SER A 1 83 ? -16.859 29.924 9.630 1.00 40.05 83 SER A CA 1
ATOM 575 C C . SER A 1 83 ? -15.394 29.866 10.015 1.00 42.69 83 SER A C 1
ATOM 576 O O . SER A 1 83 ? -14.619 30.784 9.764 1.00 64.43 83 SER A O 1
ATOM 579 N N . LEU A 1 84 ? -14.990 28.737 10.572 1.00 60.06 84 LEU A N 1
ATOM 580 C CA . LEU A 1 84 ? -13.592 28.563 10.957 1.00 68.61 84 LEU A CA 1
ATOM 581 C C . LEU A 1 84 ? -12.709 28.479 9.731 1.00 64.05 84 LEU A C 1
ATOM 582 O O . LEU A 1 84 ? -11.629 29.079 9.689 1.00 67.13 84 LEU A O 1
ATOM 587 N N . SER A 1 85 ? -13.150 27.725 8.727 1.00 53.94 85 SER A N 1
ATOM 588 C CA . SER A 1 85 ? -12.457 27.714 7.448 1.00 50.06 85 SER A CA 1
ATOM 589 C C . SER A 1 85 ? -12.381 29.099 6.847 1.00 48.26 85 SER A C 1
ATOM 590 O O . SER A 1 85 ? -11.335 29.508 6.331 1.00 51.53 85 SER A O 1
ATOM 593 N N . GLU A 1 86 ? -13.483 29.825 6.882 1.00 50.18 86 GLU A N 1
ATOM 594 C CA . GLU A 1 86 ? -13.482 31.140 6.287 1.00 41.33 86 GLU A CA 1
ATOM 595 C C . GLU A 1 86 ? -12.495 32.017 7.009 1.00 52.47 86 GLU A C 1
ATOM 596 O O . GLU A 1 86 ? -11.768 32.773 6.376 1.00 77.23 86 GLU A O 1
ATOM 602 N N . ALA A 1 87 ? -12.407 31.877 8.323 1.00 47.16 87 ALA A N 1
ATOM 603 C CA . ALA A 1 87 ? -11.490 32.711 9.076 1.00 51.81 87 ALA A CA 1
ATOM 604 C C . ALA A 1 87 ? -10.038 32.372 8.767 1.00 51.22 87 ALA A C 1
ATOM 605 O O . ALA A 1 87 ? -9.201 33.271 8.670 1.00 70.97 87 ALA A O 1
ATOM 607 N N . HIS A 1 88 ? -9.703 31.098 8.622 1.00 46.85 88 HIS A N 1
ATOM 608 C CA . HIS A 1 88 ? -8.325 30.792 8.270 1.00 53.07 88 HIS A CA 1
ATOM 609 C C . HIS A 1 88 ? -7.988 31.391 6.919 1.00 64.11 88 HIS A C 1
ATOM 610 O O . HIS A 1 88 ? -6.951 32.042 6.759 1.00 82.22 88 HIS A O 1
ATOM 617 N N . MET A 1 89 ? -8.865 31.205 5.932 1.00 65.44 89 MET A N 1
ATOM 618 C CA . MET A 1 89 ? -8.546 31.735 4.616 1.00 47.56 89 MET A CA 1
ATOM 619 C C . MET A 1 89 ? -8.529 33.241 4.639 1.00 43.35 89 MET A C 1
ATOM 620 O O . MET A 1 89 ? -7.752 33.845 3.922 1.00 61.77 89 MET A O 1
ATOM 625 N N . LEU A 1 90 ? -9.358 33.862 5.465 1.00 50.37 90 LEU A N 1
ATOM 626 C CA . LEU A 1 90 ? -9.309 35.304 5.629 1.00 40.30 90 LEU A CA 1
ATOM 627 C C . LEU A 1 90 ? -7.944 35.727 6.105 1.00 45.04 90 LEU A C 1
ATOM 628 O O . LEU A 1 90 ? -7.439 36.758 5.684 1.00 74.71 90 LEU A O 1
ATOM 633 N N . MET A 1 91 ? -7.337 34.952 6.992 1.00 52.59 91 MET A N 1
ATOM 634 C CA . MET A 1 91 ? -5.991 35.273 7.434 1.00 41.06 91 MET A CA 1
ATOM 635 C C . MET A 1 91 ? -5.059 35.237 6.250 1.00 43.79 91 MET A C 1
ATOM 636 O O . MET A 1 91 ? -4.457 36.248 5.884 1.00 57.72 91 MET A O 1
ATOM 641 N N . ASP A 1 92 ? -4.995 34.095 5.586 1.00 52.77 92 ASP A N 1
ATOM 642 C CA . ASP A 1 92 ? -4.099 33.973 4.441 1.00 50.43 92 ASP A CA 1
ATOM 643 C C . ASP A 1 92 ? -4.395 35.007 3.374 1.00 60.09 92 ASP A C 1
ATOM 644 O O . ASP A 1 92 ? -3.499 35.349 2.607 1.00 87.04 92 ASP A O 1
ATOM 649 N N . ALA A 1 93 ? -5.606 35.554 3.345 1.00 63.03 93 ALA A N 1
ATOM 650 C CA . ALA A 1 93 ? -5.939 36.599 2.389 1.00 48.73 93 ALA A CA 1
ATOM 651 C C . ALA A 1 93 ? -5.430 37.938 2.878 1.00 59.06 93 ALA A C 1
ATOM 652 O O . ALA A 1 93 ? -4.990 38.772 2.081 1.00 75.54 93 ALA A O 1
ATOM 654 N N . ALA A 1 94 ? -5.477 38.154 4.180 1.00 63.45 94 ALA A N 1
ATOM 655 C CA . ALA A 1 94 ? -4.924 39.333 4.824 1.00 68.30 94 ALA A CA 1
ATOM 656 C C . ALA A 1 94 ? -3.411 39.319 4.802 1.00 65.22 94 ALA A C 1
ATOM 657 O O . ALA A 1 94 ? -2.780 40.278 5.245 1.00 76.90 94 ALA A O 1
ATOM 659 N N . GLY A 1 95 ? -2.814 38.240 4.324 1.00 65.42 95 GLY A N 1
ATOM 660 C CA . GLY A 1 95 ? -1.370 38.161 4.233 1.00 53.89 95 GLY A CA 1
ATOM 661 C C . GLY A 1 95 ? -0.715 38.237 5.601 1.00 54.61 95 GLY A C 1
ATOM 662 O O . GLY A 1 95 ? 0.109 39.113 5.857 1.00 67.26 95 GLY A O 1
ATOM 663 N N . VAL A 1 96 ? -1.143 37.387 6.525 1.00 55.61 96 VAL A N 1
ATOM 664 C CA . VAL A 1 96 ? -0.412 37.162 7.765 1.00 58.83 96 VAL A CA 1
ATOM 665 C C . VAL A 1 96 ? 0.088 35.735 7.639 1.00 72.91 96 VAL A C 1
ATOM 666 O O . VAL A 1 96 ? -0.592 34.897 7.034 1.00 81.89 96 VAL A O 1
ATOM 670 N N . PRO A 1 97 ? 1.276 35.432 8.046 1.00 71.07 97 PRO A N 1
ATOM 671 C CA . PRO A 1 97 ? 1.687 34.034 7.979 1.00 65.17 97 PRO A CA 1
ATOM 672 C C . PRO A 1 97 ? 1.565 33.305 9.322 1.00 64.30 97 PRO A C 1
ATOM 673 O O . PRO A 1 97 ? 1.741 33.891 10.402 1.00 49.42 97 PRO A O 1
ATOM 677 N N . LYS A 1 98 ? 1.281 32.005 9.248 1.00 63.38 98 LYS A N 1
ATOM 678 C CA . LYS A 1 98 ? 1.032 31.164 10.410 1.00 60.74 98 LYS A CA 1
ATOM 679 C C . LYS A 1 98 ? 2.160 31.316 11.429 1.00 60.85 98 LYS A C 1
ATOM 680 O O . LYS A 1 98 ? 3.252 31.766 11.106 1.00 64.70 98 LYS A O 1
ATOM 686 N N . PHE A 1 99 ? 1.905 30.909 12.680 1.00 63.65 99 PHE A N 1
ATOM 687 C CA . PHE A 1 99 ? 2.983 31.019 13.655 1.00 55.71 99 PHE A CA 1
ATOM 688 C C . PHE A 1 99 ? 4.228 30.438 13.077 1.00 65.65 99 PHE A C 1
ATOM 689 O O . PHE A 1 99 ? 5.273 31.086 13.020 1.00 79.45 99 PHE A O 1
ATOM 697 N N . HIS A 1 100 ? 4.113 29.200 12.648 1.00 77.74 100 HIS A N 1
ATOM 698 C CA . HIS A 1 100 ? 5.204 28.517 12.008 1.00 74.74 100 HIS A CA 1
ATOM 699 C C . HIS A 1 100 ? 5.830 29.413 10.984 1.00 88.89 100 HIS A C 1
ATOM 700 O O . HIS A 1 100 ? 7.051 29.586 10.969 1.00 108.59 100 HIS A O 1
ATOM 707 N N . GLU A 1 101 ? 4.989 30.105 10.231 1.00 82.26 101 GLU A N 1
ATOM 708 C CA . GLU A 1 101 ? 5.442 30.762 9.026 1.00 80.50 101 GLU A CA 1
ATOM 709 C C . GLU A 1 101 ? 6.500 31.819 9.327 1.00 70.59 101 GLU A C 1
ATOM 710 O O . GLU A 1 101 ? 7.390 32.044 8.511 1.00 77.00 101 GLU A O 1
ATOM 716 N N . ARG A 1 102 ? 6.455 32.451 10.501 1.00 49.97 102 ARG A N 1
ATOM 717 C CA . ARG A 1 102 ? 7.302 33.620 10.693 1.00 58.70 102 ARG A CA 1
ATOM 718 C C . ARG A 1 102 ? 8.758 33.309 11.036 1.00 75.02 102 ARG A C 1
ATOM 719 O O . ARG A 1 102 ? 9.364 33.987 11.870 1.00 75.90 102 ARG A O 1
ATOM 727 N N . LYS A 1 103 ? 9.302 32.240 10.451 1.00 86.91 103 LYS A N 1
ATOM 728 C CA . LYS A 1 103 ? 10.693 31.970 10.057 1.00 89.59 103 LYS A CA 1
ATOM 729 C C . LYS A 1 103 ? 11.776 32.332 11.071 1.00 91.36 103 LYS A C 1
ATOM 730 O O . LYS A 1 103 ? 12.776 31.618 11.174 1.00 99.58 103 LYS A O 1
ATOM 732 N N . LYS A 1 104 ? 11.527 33.288 11.954 1.00 82.64 104 LYS A N 1
ATOM 733 C CA . LYS A 1 104 ? 12.431 33.452 13.077 1.00 79.75 104 LYS A CA 1
ATOM 734 C C . LYS A 1 104 ? 12.143 32.367 14.078 1.00 94.87 104 LYS A C 1
ATOM 735 O O . LYS A 1 104 ? 12.965 32.081 14.972 1.00 99.83 104 LYS A O 1
ATOM 737 N N . ASN A 1 105 ? 10.937 31.813 13.949 1.00 95.93 105 ASN A N 1
ATOM 738 C CA . ASN A 1 105 ? 10.539 30.528 14.507 1.00 73.20 105 ASN A CA 1
ATOM 739 C C . ASN A 1 105 ? 9.988 29.654 13.387 1.00 70.53 105 ASN A C 1
ATOM 740 O O . ASN A 1 105 ? 8.778 29.614 13.170 1.00 78.35 105 ASN A O 1
ATOM 745 N N . ASN A 1 106 ? 10.871 29.020 12.622 1.00 85.02 106 ASN A N 1
ATOM 746 C CA . ASN A 1 106 ? 10.455 27.979 11.672 1.00 101.10 106 ASN A CA 1
ATOM 747 C C . ASN A 1 106 ? 11.428 26.812 11.688 1.00 92.11 106 ASN A C 1
ATOM 748 O O . ASN A 1 106 ? 11.181 25.751 11.094 1.00 94.55 106 ASN A O 1
ATOM 753 N N . GLU A 1 107 ? 12.523 26.980 12.407 1.00 75.91 107 GLU A N 1
ATOM 754 C CA . GLU A 1 107 ? 13.409 25.864 12.648 1.00 80.64 107 GLU A CA 1
ATOM 755 C C . GLU A 1 107 ? 13.157 25.299 14.031 1.00 80.46 107 GLU A C 1
ATOM 756 O O . GLU A 1 107 ? 14.003 24.575 14.560 1.00 73.18 107 GLU A O 1
ATOM 758 N N . ASN A 1 108 ? 11.991 25.599 14.617 1.00 77.33 108 ASN A N 1
ATOM 759 C CA . ASN A 1 108 ? 11.726 25.188 15.985 1.00 63.84 108 ASN A CA 1
ATOM 760 C C . ASN A 1 108 ? 11.686 23.671 16.124 1.00 71.55 108 ASN A C 1
ATOM 761 O O . ASN A 1 108 ? 11.650 22.888 15.159 1.00 82.32 108 ASN A O 1
ATOM 766 N N . LYS A 1 109 ? 11.665 23.276 17.374 1.00 64.10 109 LYS A N 1
ATOM 767 C CA . LYS A 1 109 ? 11.270 21.948 17.746 1.00 64.62 109 LYS A CA 1
ATOM 768 C C . LYS A 1 109 ? 9.895 22.051 18.363 1.00 68.22 109 LYS A C 1
ATOM 769 O O . LYS A 1 109 ? 9.545 23.103 18.905 1.00 87.26 109 LYS A O 1
ATOM 771 N N . PRO A 1 110 ? 9.075 21.015 18.263 1.00 67.90 110 PRO A N 1
ATOM 772 C CA . PRO A 1 110 ? 7.691 21.142 18.719 1.00 55.44 110 PRO A CA 1
ATOM 773 C C . PRO A 1 110 ? 7.573 20.887 20.206 1.00 46.30 110 PRO A C 1
ATOM 774 O O . PRO A 1 110 ? 8.198 19.980 20.762 1.00 53.47 110 PRO A O 1
ATOM 778 N N . TRP A 1 111 ? 6.723 21.692 20.833 1.00 49.49 111 TRP A N 1
ATOM 779 C CA . TRP A 1 111 ? 6.369 21.492 22.228 1.00 55.86 111 TRP A CA 1
ATOM 780 C C . TRP A 1 111 ? 5.775 20.109 22.389 1.00 66.37 111 TRP A C 1
ATOM 781 O O . TRP A 1 111 ? 4.989 19.676 21.556 1.00 77.09 111 TRP A O 1
ATO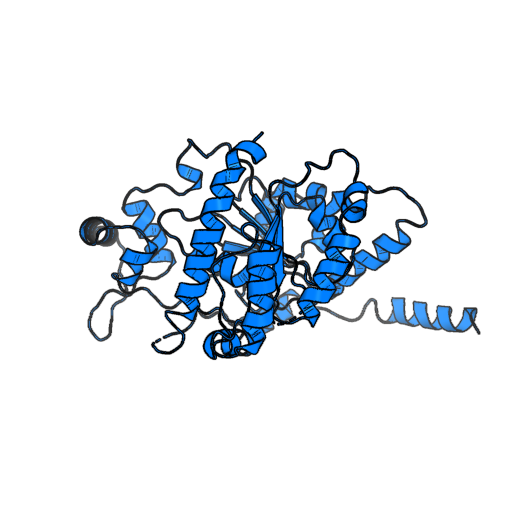M 792 N N . ILE A 1 112 ? 6.144 19.388 23.438 1.00 68.63 112 ILE A N 1
ATOM 793 C CA . ILE A 1 112 ? 5.438 18.134 23.657 1.00 48.62 112 ILE A CA 1
ATOM 794 C C . ILE A 1 112 ? 4.928 18.155 25.082 1.00 43.61 112 ILE A C 1
ATOM 795 O O . ILE A 1 112 ? 5.539 17.575 25.981 1.00 59.31 112 ILE A O 1
ATOM 800 N N . ILE A 1 113 ? 3.791 18.799 25.297 1.00 42.16 113 ILE A N 1
ATOM 801 C CA . ILE A 1 113 ? 3.256 19.000 26.635 1.00 43.76 113 ILE A CA 1
ATOM 802 C C . ILE A 1 113 ? 2.549 17.732 27.022 1.00 49.81 113 ILE A C 1
ATOM 803 O O . ILE A 1 113 ? 1.655 17.283 26.303 1.00 71.09 113 ILE A O 1
ATOM 808 N N . ASN A 1 114 ? 2.865 17.201 28.179 1.00 60.37 114 ASN A N 1
ATOM 809 C CA . ASN A 1 114 ? 2.273 15.957 28.640 1.00 51.74 114 ASN A CA 1
ATOM 810 C C . ASN A 1 114 ? 1.298 16.413 29.703 1.00 51.45 114 ASN A C 1
ATOM 811 O O . ASN A 1 114 ? 1.719 16.838 30.788 1.00 71.43 114 ASN A O 1
ATOM 816 N N . VAL A 1 115 ? 0.022 16.465 29.352 1.00 54.46 115 VAL A N 1
ATOM 817 C CA . VAL A 1 115 ? -0.985 16.769 30.362 1.00 65.75 115 VAL A CA 1
ATOM 818 C C . VAL A 1 115 ? -1.271 15.498 31.146 1.00 73.14 115 VAL A C 1
ATOM 819 O O . VAL A 1 115 ? -1.170 14.384 30.619 1.00 82.23 115 VAL A O 1
ATOM 823 N N . GLN A 1 116 ? -1.658 15.661 32.416 1.00 65.68 116 GLN A N 1
ATOM 824 C CA . GLN A 1 116 ? -1.755 14.532 33.342 1.00 46.00 116 GLN A CA 1
ATOM 825 C C . GLN A 1 116 ? -2.910 14.802 34.286 1.00 44.18 116 GLN A C 1
ATOM 826 O O . GLN A 1 116 ? -2.711 15.368 35.361 1.00 36.74 116 GLN A O 1
ATOM 832 N N . ASN A 1 117 ? -4.091 14.337 33.903 1.00 67.19 117 ASN A N 1
ATOM 833 C CA . ASN A 1 117 ? -5.323 14.597 34.641 1.00 73.01 117 ASN A CA 1
ATOM 834 C C . ASN A 1 117 ? -5.349 13.739 35.901 1.00 73.81 117 ASN A C 1
ATOM 835 O O . ASN A 1 117 ? -5.226 12.516 35.822 1.00 84.04 117 ASN A O 1
ATOM 840 N N . GLN A 1 118 ? -5.519 14.356 37.068 1.00 85.89 118 GLN A N 1
ATOM 841 C CA . GLN A 1 118 ? -5.324 13.608 38.302 1.00 78.69 118 GLN A CA 1
ATOM 842 C C . GLN A 1 118 ? -6.629 13.098 38.893 1.00 69.12 118 GLN A C 1
ATOM 843 O O . GLN A 1 118 ? -6.658 12.716 40.067 1.00 56.91 118 GLN A O 1
ATOM 849 N N . LYS A 1 119 ? -7.695 13.061 38.095 1.00 72.74 119 LYS A N 1
ATOM 850 C CA . LYS A 1 119 ? -9.003 12.609 38.551 1.00 73.01 119 LYS A CA 1
ATOM 851 C C . LYS A 1 119 ? -9.991 12.536 37.387 1.00 89.96 119 LYS A C 1
ATOM 852 O O . LYS A 1 119 ? -9.588 12.563 36.222 1.00 100.03 119 LYS A O 1
ATOM 854 N N . LYS A 1 124 ? -14.653 14.578 32.653 1.00 89.30 124 LYS A N 1
ATOM 855 C CA . LYS A 1 124 ? -13.922 15.568 33.430 1.00 88.21 124 LYS A CA 1
ATOM 856 C C . LYS A 1 124 ? -12.422 15.630 33.061 1.00 100.61 124 LYS A C 1
ATOM 857 O O . LYS A 1 124 ? -11.787 16.648 33.336 1.00 109.60 124 LYS A O 1
ATOM 859 N N . SER A 1 125 ? -11.848 14.604 32.407 1.00 97.47 125 SER A N 1
ATOM 860 C CA . SER A 1 125 ? -10.491 14.741 31.851 1.00 96.51 125 SER A CA 1
ATOM 861 C C . SER A 1 125 ? -10.651 15.537 30.560 1.00 96.09 125 SER A C 1
ATOM 862 O O . SER A 1 125 ? -10.494 15.036 29.456 1.00 85.71 125 SER A O 1
ATOM 865 N N . MET A 1 126 ? -10.995 16.809 30.715 1.00 100.48 126 MET A N 1
ATOM 866 C CA . MET A 1 126 ? -11.336 17.640 29.568 1.00 94.12 126 MET A CA 1
ATOM 867 C C . MET A 1 126 ? -10.706 19.027 29.685 1.00 104.96 126 MET A C 1
ATOM 868 O O . MET A 1 126 ? -11.262 20.030 29.232 1.00 116.90 126 MET A O 1
ATOM 873 N N . THR A 1 127 ? -9.510 19.118 30.261 1.00 99.10 127 THR A N 1
ATOM 874 C CA . THR A 1 127 ? -8.949 20.452 30.156 1.00 74.40 127 THR A CA 1
ATOM 875 C C . THR A 1 127 ? -7.960 20.543 29.008 1.00 67.50 127 THR A C 1
ATOM 876 O O . THR A 1 127 ? -7.965 21.530 28.275 1.00 83.18 127 THR A O 1
ATOM 880 N N . ALA A 1 128 ? -7.210 19.489 28.742 1.00 74.90 128 ALA A N 1
ATOM 881 C CA . ALA A 1 128 ? -6.325 19.500 27.589 1.00 76.50 128 ALA A CA 1
ATOM 882 C C . ALA A 1 128 ? -7.089 19.820 26.314 1.00 74.98 128 ALA A C 1
ATOM 883 O O . ALA A 1 128 ? -6.532 20.435 25.404 1.00 73.91 128 ALA A O 1
ATOM 885 N N . VAL A 1 129 ? -8.364 19.442 26.235 1.00 81.29 129 VAL A N 1
ATOM 886 C CA . VAL A 1 129 ? -9.119 19.734 25.025 1.00 71.99 129 VAL A CA 1
ATOM 887 C C . VAL A 1 129 ? -9.479 21.220 24.988 1.00 58.17 129 VAL A C 1
ATOM 888 O O . VAL A 1 129 ? -9.444 21.842 23.930 1.00 71.18 129 VAL A O 1
ATOM 892 N N . HIS A 1 130 ? -9.799 21.838 26.113 1.00 42.75 130 HIS A N 1
ATOM 893 C CA . HIS A 1 130 ? -10.019 23.277 26.064 1.00 44.34 130 HIS A CA 1
ATOM 894 C C . HIS A 1 130 ? -8.747 24.014 25.661 1.00 50.85 130 HIS A C 1
ATOM 895 O O . HIS A 1 130 ? -8.804 24.986 24.904 1.00 56.29 130 HIS A O 1
ATOM 902 N N . LEU A 1 131 ? -7.597 23.586 26.166 1.00 43.91 131 LEU A N 1
ATOM 903 C CA . LEU A 1 131 ? -6.361 24.195 25.709 1.00 48.40 131 LEU A CA 1
ATOM 904 C C . LEU A 1 131 ? -6.201 24.024 24.217 1.00 47.31 131 LEU A C 1
ATOM 905 O O . LEU A 1 131 ? -5.947 24.990 23.503 1.00 59.46 131 LEU A O 1
ATOM 910 N N . ALA A 1 132 ? -6.302 22.797 23.725 1.00 49.80 132 ALA A N 1
ATOM 911 C CA . ALA A 1 132 ? -6.141 22.619 22.293 1.00 28.27 132 ALA A CA 1
ATOM 912 C C . ALA A 1 132 ? -7.094 23.517 21.517 1.00 36.99 132 ALA A C 1
ATOM 913 O O . ALA A 1 132 ? -6.699 24.104 20.517 1.00 49.99 132 ALA A O 1
ATOM 915 N N . ALA A 1 133 ? -8.340 23.675 21.963 1.00 51.03 133 ALA A N 1
ATOM 916 C CA . ALA A 1 133 ? -9.271 24.476 21.171 1.00 37.29 133 ALA A CA 1
ATOM 917 C C . ALA A 1 133 ? -8.934 25.960 21.263 1.00 43.99 133 ALA A C 1
ATOM 918 O O . ALA A 1 133 ? -8.981 26.661 20.255 1.00 49.32 133 ALA A O 1
ATOM 920 N N . CYS A 1 134 ? -8.627 26.475 22.466 1.00 64.49 134 CYS A N 1
ATOM 921 C CA . CYS A 1 134 ? -8.220 27.883 22.586 1.00 49.95 134 CYS A CA 1
ATOM 922 C C . CYS A 1 134 ? -6.928 28.176 21.856 1.00 38.96 134 CYS A C 1
ATOM 923 O O . CYS A 1 134 ? -6.782 29.237 21.267 1.00 51.46 134 CYS A O 1
ATOM 926 N N . LEU A 1 135 ? -5.971 27.284 21.890 1.00 35.22 135 LEU A N 1
ATOM 927 C CA . LEU A 1 135 ? -4.732 27.552 21.177 1.00 40.12 135 LEU A CA 1
ATOM 928 C C . LEU A 1 135 ? -4.927 27.388 19.688 1.00 57.97 135 LEU A C 1
ATOM 929 O O . LEU A 1 135 ? -4.225 28.015 18.896 1.00 71.44 135 LEU A O 1
ATOM 934 N N . ALA A 1 136 ? -5.837 26.513 19.288 1.00 74.33 136 ALA A N 1
ATOM 935 C CA . ALA A 1 136 ? -6.161 26.257 17.901 1.00 62.78 136 ALA A CA 1
ATOM 936 C C . ALA A 1 136 ? -7.077 27.331 17.368 1.00 49.32 136 ALA A C 1
ATOM 937 O O . ALA A 1 136 ? -7.182 27.498 16.154 1.00 52.53 136 ALA A O 1
ATOM 939 N N . LEU A 1 137 ? -7.663 28.101 18.267 1.00 46.42 137 LEU A N 1
ATOM 940 C CA . LEU A 1 137 ? -8.668 29.114 18.005 1.00 50.52 137 LEU A CA 1
ATOM 941 C C . LEU A 1 137 ? -8.077 30.495 18.203 1.00 53.50 137 LEU A C 1
ATOM 942 O O . LEU A 1 137 ? -8.710 31.415 18.725 1.00 67.88 137 LEU A O 1
ATOM 947 N N . ASN A 1 138 ? -6.814 30.620 17.853 1.00 53.30 138 ASN A N 1
ATOM 948 C CA . ASN A 1 138 ? -6.129 31.896 17.827 1.00 55.66 138 ASN A CA 1
ATOM 949 C C . ASN A 1 138 ? -5.610 32.022 16.409 1.00 59.87 138 ASN A C 1
ATOM 950 O O . ASN A 1 138 ? -4.682 31.307 15.996 1.00 47.95 138 ASN A O 1
ATOM 955 N N . LEU A 1 139 ? -6.299 32.865 15.657 1.00 56.31 139 LEU A N 1
ATOM 956 C CA . LEU A 1 139 ? -6.189 32.912 14.217 1.00 48.44 139 LEU A CA 1
ATOM 957 C C . LEU A 1 139 ? -5.013 33.758 13.741 1.00 56.39 139 LEU A C 1
ATOM 958 O O . LEU A 1 139 ? -4.443 33.475 12.682 1.00 76.13 139 LEU A O 1
ATOM 963 N N . ASP A 1 140 ? -4.589 34.766 14.493 1.00 55.24 140 ASP A N 1
ATOM 964 C CA . ASP A 1 140 ? -3.328 35.376 14.116 1.00 59.83 140 ASP A CA 1
ATOM 965 C C . ASP A 1 140 ? -2.245 34.314 14.054 1.00 56.93 140 ASP A C 1
ATOM 966 O O . ASP A 1 140 ? -1.617 34.127 13.016 1.00 56.70 140 ASP A O 1
ATOM 971 N N . LYS A 1 141 ? -2.064 33.543 15.116 1.00 60.46 141 LYS A N 1
ATOM 972 C CA . LYS A 1 141 ? -0.988 32.562 15.033 1.00 56.03 141 LYS A CA 1
ATOM 973 C C . LYS A 1 141 ? -1.328 31.341 14.190 1.00 62.02 141 LYS A C 1
ATOM 974 O O . LYS A 1 141 ? -0.488 30.898 13.410 1.00 55.15 141 LYS A O 1
ATOM 980 N N . ARG A 1 142 ? -2.490 30.722 14.391 1.00 70.34 142 ARG A N 1
ATOM 981 C CA . ARG A 1 142 ? -2.832 29.464 13.720 1.00 53.51 142 ARG A CA 1
ATOM 982 C C . ARG A 1 142 ? -1.725 28.431 13.866 1.00 55.59 142 ARG A C 1
ATOM 983 O O . ARG A 1 142 ? -0.904 28.230 12.975 1.00 46.36 142 ARG A O 1
ATOM 991 N N . TYR A 1 143 ? -1.656 27.928 15.092 1.00 62.54 143 TYR A N 1
ATOM 992 C CA . TYR A 1 143 ? -0.799 26.826 15.461 1.00 48.34 143 TYR A CA 1
ATOM 993 C C . TYR A 1 143 ? -1.281 25.539 14.845 1.00 58.15 143 TYR A C 1
ATOM 994 O O . TYR A 1 143 ? -2.486 25.279 14.742 1.00 61.76 143 TYR A O 1
ATOM 1003 N N . ARG A 1 144 ? -0.321 24.707 14.497 1.00 51.97 144 ARG A N 1
ATOM 1004 C CA . ARG A 1 144 ? -0.577 23.332 14.147 1.00 39.44 144 ARG A CA 1
ATOM 1005 C C . ARG A 1 144 ? -0.427 22.564 15.447 1.00 52.03 144 ARG A C 1
ATOM 1006 O O . ARG A 1 144 ? 0.687 22.445 15.964 1.00 53.38 144 ARG A O 1
ATOM 1014 N N . ILE A 1 145 ? -1.519 22.023 15.964 1.00 48.52 145 ILE A N 1
ATOM 1015 C CA . ILE A 1 145 ? -1.441 21.342 17.243 1.00 53.98 145 ILE A CA 1
ATOM 1016 C C . ILE A 1 145 ? -1.732 19.878 16.986 1.00 68.75 145 ILE A C 1
ATOM 1017 O O . ILE A 1 145 ? -2.023 19.472 15.851 1.00 75.16 145 ILE A O 1
ATOM 1022 N N . CYS A 1 146 ? -1.707 19.095 18.055 1.00 78.55 146 CYS A N 1
ATOM 1023 C CA . CYS A 1 146 ? -2.094 17.699 17.986 1.00 63.43 146 CYS A CA 1
ATOM 1024 C C . CYS A 1 146 ? -2.507 17.303 19.374 1.00 55.77 146 CYS A C 1
ATOM 1025 O O . CYS A 1 146 ? -1.770 17.526 20.332 1.00 52.09 146 CYS A O 1
ATOM 1028 N N . LEU A 1 147 ? -3.702 16.784 19.529 1.00 56.07 147 LEU A N 1
ATOM 1029 C CA . LEU A 1 147 ? -4.124 16.402 20.868 1.00 35.48 147 LEU A CA 1
ATOM 1030 C C . LEU A 1 147 ? -4.265 14.897 20.822 1.00 41.43 147 LEU A C 1
ATOM 1031 O O . LEU A 1 147 ? -5.095 14.356 20.077 1.00 47.73 147 LEU A O 1
ATOM 1036 N N . ILE A 1 148 ? -3.359 14.229 21.512 1.00 58.88 148 ILE A N 1
ATOM 1037 C CA . ILE A 1 148 ? -3.267 12.785 21.538 1.00 59.90 148 ILE A CA 1
ATOM 1038 C C . ILE A 1 148 ? -3.909 12.325 22.810 1.00 42.55 148 ILE A C 1
ATOM 1039 O O . ILE A 1 148 ? -3.586 12.827 23.897 1.00 65.17 148 ILE A O 1
ATOM 1044 N N . ASP A 1 149 ? -4.791 11.375 22.671 1.00 38.25 149 ASP A N 1
ATOM 1045 C CA . ASP A 1 149 ? -5.364 10.696 23.807 1.00 41.45 149 ASP A CA 1
ATOM 1046 C C . ASP A 1 149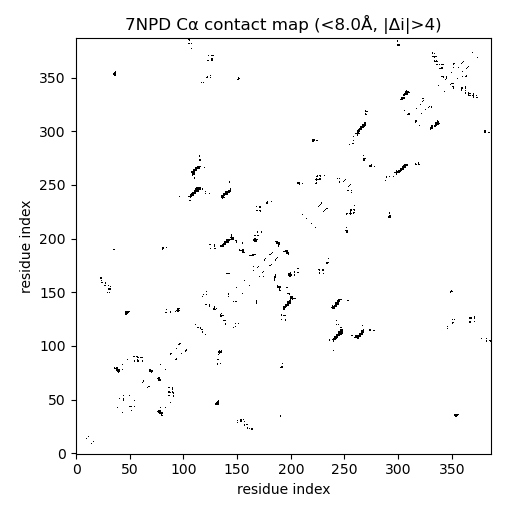 ? -4.513 9.472 24.060 1.00 40.07 149 ASP A C 1
ATOM 1047 O O . ASP A 1 149 ? -4.118 8.763 23.129 1.00 38.70 149 ASP A O 1
ATOM 1052 N N . LEU A 1 150 ? -4.268 9.222 25.322 1.00 48.54 150 LEU A N 1
ATOM 1053 C CA . LEU A 1 150 ? -3.466 8.110 25.787 1.00 52.33 150 LEU A CA 1
ATOM 1054 C C . LEU A 1 150 ? -4.156 7.426 26.956 1.00 62.85 150 LEU A C 1
ATOM 1055 O O . LEU A 1 150 ? -3.646 6.428 27.472 1.00 63.16 150 LEU A O 1
ATOM 1060 N N . ASP A 1 151 ? -5.262 7.944 27.387 1.00 56.90 151 ASP A N 1
ATOM 1061 C CA . ASP A 1 151 ? -5.971 7.155 28.354 1.00 56.5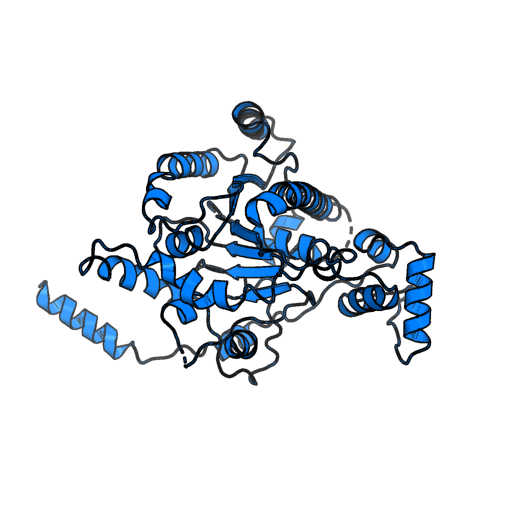0 151 ASP A CA 1
ATOM 1062 C C . ASP A 1 151 ? -6.935 6.263 27.603 1.00 56.89 151 ASP A C 1
ATOM 1063 O O . ASP A 1 151 ? -7.794 6.778 26.865 1.00 56.90 151 ASP A O 1
ATOM 1068 N N . PRO A 1 152 ? -6.824 4.938 27.718 1.00 64.14 152 PRO A N 1
ATOM 1069 C CA . PRO A 1 152 ? -7.791 4.079 27.021 1.00 50.29 152 PRO A CA 1
ATOM 1070 C C . PRO A 1 152 ? -9.201 4.312 27.494 1.00 55.03 152 PRO A C 1
ATOM 1071 O O . PRO A 1 152 ? -10.141 4.005 26.762 1.00 58.84 152 PRO A O 1
ATOM 1075 N N . GLN A 1 153 ? -9.390 4.902 28.675 1.00 67.62 153 GLN A N 1
ATOM 1076 C CA . GLN A 1 153 ? -10.725 5.262 29.153 1.00 63.36 153 GLN A CA 1
ATOM 1077 C C . GLN A 1 153 ? -11.075 6.692 28.747 1.00 66.63 153 GLN A C 1
ATOM 1078 O O . GLN A 1 153 ? -11.784 7.424 29.446 1.00 64.37 153 GLN A O 1
ATOM 1084 N N . GLY A 1 154 ? -10.610 7.105 27.576 1.00 66.95 154 GLY A N 1
ATOM 1085 C CA . GLY A 1 154 ? -10.750 8.475 27.124 1.00 70.49 154 GLY A CA 1
ATOM 1086 C C . GLY A 1 154 ? -11.885 8.657 26.158 1.00 81.41 154 GLY A C 1
ATOM 1087 O O . GLY A 1 154 ? -11.935 8.035 25.092 1.00 84.09 154 GLY A O 1
ATOM 1088 N N . SER A 1 155 ? -12.745 9.622 26.462 1.00 89.13 155 SER A N 1
ATOM 1089 C CA . SER A 1 155 ? -13.764 10.073 25.543 1.00 80.91 155 SER A CA 1
ATOM 1090 C C . SER A 1 155 ? -13.225 11.137 24.629 1.00 87.95 155 SER A C 1
ATOM 1091 O O . SER A 1 155 ? -13.998 11.797 23.925 1.00 105.60 155 SER A O 1
ATOM 1094 N N . LEU A 1 156 ? -11.904 11.306 24.606 1.00 73.72 156 LEU A N 1
ATOM 1095 C CA . LEU A 1 156 ? -11.400 12.550 24.062 1.00 80.52 156 LEU A CA 1
ATOM 1096 C C . LEU A 1 156 ? -11.447 12.596 22.533 1.00 79.54 156 LEU A C 1
ATOM 1097 O O . LEU A 1 156 ? -10.928 13.544 21.943 1.00 86.25 156 LEU A O 1
ATOM 1102 N N . ARG A 1 157 ? -12.080 11.633 21.868 1.00 78.41 157 ARG A N 1
ATOM 1103 C CA . ARG A 1 157 ? -12.481 11.798 20.471 1.00 61.93 157 ARG A CA 1
ATOM 1104 C C . ARG A 1 157 ? -14.004 11.897 20.325 1.00 64.91 157 ARG A C 1
ATOM 1105 O O . ARG A 1 157 ? -14.510 12.096 19.213 1.00 63.02 157 ARG A O 1
ATOM 1113 N N . LEU A 1 158 ? -14.752 11.772 21.424 1.00 74.00 158 LEU A N 1
ATOM 1114 C CA . LEU A 1 158 ? -16.165 12.137 21.428 1.00 67.37 158 LEU A CA 1
ATOM 1115 C C . LEU A 1 158 ? -16.286 13.643 21.442 1.00 67.12 158 LEU A C 1
ATOM 1116 O O . LEU A 1 158 ? -17.088 14.215 20.701 1.00 75.24 158 LEU A O 1
ATOM 1121 N N . PHE A 1 159 ? -15.472 14.296 22.268 1.00 71.08 159 PHE A N 1
ATOM 1122 C CA . PHE A 1 159 ? -15.120 15.690 22.035 1.00 70.28 159 PHE A CA 1
ATOM 1123 C C . PHE A 1 159 ? -14.334 15.747 20.743 1.00 72.83 159 PHE A C 1
ATOM 1124 O O . PHE A 1 159 ? -13.459 14.911 20.503 1.00 95.05 159 PHE A O 1
ATOM 1132 N N . LEU A 1 160 ? -14.594 16.755 19.930 1.00 68.69 160 LEU A N 1
ATOM 1133 C CA . LEU A 1 160 ? -13.822 16.910 18.698 1.00 91.12 160 LEU A CA 1
ATOM 1134 C C . LEU A 1 160 ? -13.832 15.622 17.868 1.00 86.20 160 LEU A C 1
ATOM 1135 O O . LEU A 1 160 ? -12.827 14.934 17.733 1.00 85.89 160 LEU A O 1
ATOM 1140 N N . ASN A 1 161 ? -15.014 15.257 17.378 1.00 85.74 161 ASN A N 1
ATOM 1141 C CA . ASN A 1 161 ? -15.044 14.030 16.606 1.00 82.94 161 ASN A CA 1
ATOM 1142 C C . ASN A 1 161 ? -14.285 14.316 15.323 1.00 83.08 161 ASN A C 1
ATOM 1143 O O . ASN A 1 161 ? -14.550 15.345 14.668 1.00 69.71 161 ASN A O 1
ATOM 1148 N N . PRO A 1 162 ? -13.322 13.462 14.968 1.00 92.67 162 PRO A N 1
ATOM 1149 C CA . PRO A 1 162 ? -12.552 13.681 13.750 1.00 96.98 162 PRO A CA 1
ATOM 1150 C C . PRO A 1 162 ? -13.506 13.692 12.588 1.00 90.55 162 PRO A C 1
ATOM 1151 O O . PRO A 1 162 ? -14.553 13.047 12.614 1.00 98.85 162 PRO A O 1
ATOM 1155 N N . GLN A 1 163 ? -13.169 14.454 11.584 1.00 69.69 163 GLN A N 1
ATOM 1156 C CA . GLN A 1 163 ? -13.818 14.206 10.335 1.00 69.84 163 GLN A CA 1
ATOM 1157 C C . GLN A 1 163 ? -13.457 12.805 9.957 1.00 82.60 163 GLN A C 1
ATOM 1158 O O . GLN A 1 163 ? -12.280 12.494 9.776 1.00 73.04 163 GLN A O 1
ATOM 1164 N N . ILE A 1 164 ? -14.465 11.934 10.029 1.00 110.21 164 ILE A N 1
ATOM 1165 C CA . ILE A 1 164 ? -14.314 10.492 9.828 1.00 120.28 164 ILE A CA 1
ATOM 1166 C C . ILE A 1 164 ? -13.860 10.218 8.426 1.00 111.32 164 ILE A C 1
ATOM 1167 O O . ILE A 1 164 ? -12.990 9.339 8.164 1.00 102.74 164 ILE A O 1
ATOM 1172 N N . SER A 1 165 ? -14.442 11.058 7.587 1.00 109.51 165 SER A N 1
ATOM 1173 C CA . SER A 1 165 ? -14.234 11.511 6.246 1.00 119.83 165 SER A CA 1
ATOM 1174 C C . SER A 1 165 ? -14.617 10.347 5.372 1.00 115.01 165 SER A C 1
ATOM 1175 O O . SER A 1 165 ? -14.799 10.596 4.181 1.00 119.73 165 SER A O 1
ATOM 1178 N N . LEU A 1 166 ? -14.798 9.121 5.920 1.00 109.58 166 LEU A N 1
ATOM 1179 C CA . LEU A 1 166 ? -15.989 8.257 5.714 1.00 119.58 166 LEU A CA 1
ATOM 1180 C C . LEU A 1 166 ? -15.691 6.821 6.191 1.00 130.99 166 LEU A C 1
ATOM 1181 O O . LEU A 1 166 ? -14.679 6.603 6.863 1.00 140.97 166 LEU A O 1
ATOM 1183 N N . ALA A 1 167 ? -16.564 5.831 5.919 1.00 124.50 167 ALA A N 1
ATOM 1184 C CA . ALA A 1 167 ? -16.077 4.448 5.900 1.00 125.12 167 ALA A CA 1
ATOM 1185 C C . ALA A 1 167 ? -14.890 4.297 4.973 1.00 128.25 167 ALA A C 1
ATOM 1186 O O . ALA A 1 167 ? -14.107 3.349 5.141 1.00 127.71 167 ALA A O 1
ATOM 1188 N N . GLU A 1 168 ? -14.638 5.326 4.150 1.00 126.69 168 GLU A N 1
ATOM 1189 C CA . GLU A 1 168 ? -13.624 5.394 3.105 1.00 114.95 168 GLU A CA 1
ATOM 1190 C C . GLU A 1 168 ? -12.246 5.419 3.785 1.00 126.87 168 GLU A C 1
ATOM 1191 O O . GLU A 1 168 ? -11.218 5.703 3.146 1.00 130.21 168 GLU A O 1
ATOM 1197 N N . HIS A 1 169 ? -12.234 5.106 5.089 1.00 122.16 169 HIS A N 1
ATOM 1198 C CA . HIS A 1 169 ? -11.045 5.001 5.924 1.00 111.93 169 HIS A CA 1
ATOM 1199 C C . HIS A 1 169 ? -10.744 3.550 6.187 1.00 105.43 169 HIS A C 1
ATOM 1200 O O . HIS A 1 169 ? -11.529 2.864 6.851 1.00 86.98 169 HIS A O 1
ATOM 1207 N N . THR A 1 170 ? -9.552 3.147 5.753 1.00 113.38 170 THR A N 1
ATOM 1208 C CA . THR A 1 170 ? -9.036 1.803 5.921 1.00 106.55 170 THR A CA 1
ATOM 1209 C C . THR A 1 170 ? -9.298 1.318 7.319 1.00 96.84 170 THR A C 1
ATOM 1210 O O . THR A 1 170 ? -10.130 0.442 7.551 1.00 103.30 170 THR A O 1
ATOM 1214 N N . ASN A 1 171 ? -8.568 1.909 8.259 1.00 92.50 171 ASN A N 1
ATOM 1215 C CA . ASN A 1 171 ? -8.495 1.494 9.647 1.00 98.22 171 ASN A CA 1
ATOM 1216 C C . ASN A 1 171 ? -8.205 2.754 10.459 1.00 92.01 171 ASN A C 1
ATOM 1217 O O . ASN A 1 171 ? -7.921 3.819 9.904 1.00 77.45 171 ASN A O 1
ATOM 1222 N N . ILE A 1 172 ? -8.292 2.638 11.778 1.00 80.65 172 ILE A N 1
ATOM 1223 C CA . ILE A 1 172 ? -7.971 3.758 12.651 1.00 77.96 172 ILE A CA 1
ATOM 1224 C C . ILE A 1 172 ? -7.119 3.212 13.768 1.00 76.66 172 ILE A C 1
ATOM 1225 O O . ILE A 1 172 ? -7.502 2.237 14.423 1.00 88.99 172 ILE A O 1
ATOM 1230 N N . TYR A 1 173 ? -5.982 3.849 13.988 1.00 66.96 173 TYR A N 1
ATOM 1231 C CA . TYR A 1 173 ? -4.948 3.388 14.892 1.00 59.51 173 TYR A CA 1
ATOM 1232 C C . TYR A 1 173 ? -4.818 4.381 16.029 1.00 60.44 173 TYR A C 1
ATOM 1233 O O . TYR A 1 173 ? -5.011 5.585 15.844 1.00 75.85 173 TYR A O 1
ATOM 1242 N N . SER A 1 174 ? -4.462 3.893 17.193 1.00 54.28 174 SER A N 1
ATOM 1243 C CA . SER A 1 174 ? -4.188 4.808 18.273 1.00 70.36 174 SER A CA 1
ATOM 1244 C C . SER A 1 174 ? -2.687 4.878 18.446 1.00 70.49 174 SER A C 1
ATOM 1245 O O . SER A 1 174 ? -1.907 4.176 17.775 1.00 66.23 174 SER A O 1
ATOM 1248 N N . ALA A 1 175 ? -2.287 5.687 19.422 1.00 55.44 175 ALA A N 1
ATOM 1249 C CA . ALA A 1 175 ? -0.886 5.798 19.776 1.00 57.16 175 ALA A CA 1
ATOM 1250 C C . ALA A 1 175 ? -0.271 4.420 20.009 1.00 60.13 175 ALA A C 1
ATOM 1251 O O . ALA A 1 175 ? 0.736 4.058 19.402 1.00 51.25 175 ALA A O 1
ATOM 1253 N N . VAL A 1 176 ? -0.872 3.628 20.894 1.00 67.78 176 VAL A N 1
ATOM 1254 C CA . VAL A 1 176 ? -0.291 2.331 21.206 1.00 61.53 176 VAL A CA 1
ATOM 1255 C C . VAL A 1 176 ? -0.420 1.356 20.044 1.00 73.42 176 VAL A C 1
ATOM 1256 O O . VAL A 1 176 ? 0.404 0.453 19.910 1.00 90.71 176 VAL A O 1
ATOM 1260 N N . ASP A 1 177 ? -1.428 1.504 19.181 1.00 73.36 177 ASP A N 1
ATOM 1261 C CA . ASP A 1 177 ? -1.347 0.766 17.927 1.00 68.86 177 ASP A CA 1
ATOM 1262 C C . ASP A 1 177 ? -0.160 1.169 17.091 1.00 67.07 177 ASP A C 1
ATOM 1263 O O . ASP A 1 177 ? 0.142 0.458 16.157 1.00 81.81 177 ASP A O 1
ATOM 1268 N N . ILE A 1 178 ? 0.477 2.314 17.309 1.00 69.52 178 ILE A N 1
ATOM 1269 C CA . ILE A 1 178 ? 1.714 2.551 16.562 1.00 58.68 178 ILE A CA 1
ATOM 1270 C C . ILE A 1 178 ? 2.938 2.343 17.440 1.00 61.33 178 ILE A C 1
ATOM 1271 O O . ILE A 1 178 ? 4.072 2.302 16.940 1.00 54.34 178 ILE A O 1
ATOM 1276 N N . MET A 1 179 ? 2.742 2.111 18.717 1.00 65.40 179 MET A N 1
ATOM 1277 C CA . MET A 1 179 ? 3.857 1.634 19.505 1.00 67.41 179 MET A CA 1
ATOM 1278 C C . MET A 1 179 ? 4.035 0.143 19.216 1.00 73.79 179 MET A C 1
ATOM 1279 O O . MET A 1 179 ? 5.076 -0.282 18.715 1.00 81.32 179 MET A O 1
ATOM 1284 N N . LEU A 1 180 ? 3.001 -0.650 19.447 1.00 83.01 180 LEU A N 1
ATOM 1285 C CA . LEU A 1 180 ? 3.085 -2.080 19.217 1.00 72.80 180 LEU A CA 1
ATOM 1286 C C . LEU A 1 180 ? 2.625 -2.439 17.816 1.00 88.27 180 LEU A C 1
ATOM 1287 O O . LEU A 1 180 ? 2.878 -3.550 17.379 1.00 102.58 180 LEU A O 1
ATOM 1292 N N . ASP A 1 181 ? 2.033 -1.499 17.083 1.00 100.84 181 ASP A N 1
ATOM 1293 C CA . ASP A 1 181 ? 1.885 -1.521 15.620 1.00 111.56 181 ASP A CA 1
ATOM 1294 C C . ASP A 1 181 ? 0.906 -2.507 14.953 1.00 121.37 181 ASP A C 1
ATOM 1295 O O . ASP A 1 181 ? 0.848 -3.691 15.329 1.00 127.25 181 ASP A O 1
ATOM 1300 N N . ASN A 1 182 ? -0.120 -1.915 14.324 1.00 125.69 182 ASN A N 1
ATOM 1301 C CA . ASN A 1 182 ? -0.984 -2.546 13.292 1.00 128.69 182 ASN A CA 1
ATOM 1302 C C . ASN A 1 182 ? -2.158 -3.173 14.023 1.00 135.87 182 ASN A C 1
ATOM 1303 O O . ASN A 1 182 ? -2.283 -4.383 14.117 1.00 137.38 182 ASN A O 1
ATOM 1308 N N . GLN A 1 188 ? 4.576 -0.555 6.484 1.00 113.45 188 GLN A N 1
ATOM 1309 C CA . GLN A 1 188 ? 5.696 0.198 7.023 1.00 107.71 188 GLN A CA 1
ATOM 1310 C C . GLN A 1 188 ? 5.372 1.661 7.188 1.00 109.62 188 GLN A C 1
ATOM 1311 O O . GLN A 1 188 ? 4.731 2.288 6.341 1.00 113.05 188 GLN A O 1
ATOM 1313 N N . VAL A 1 189 ? 5.889 2.214 8.283 1.00 117.98 189 VAL A N 1
ATOM 1314 C CA . VAL A 1 189 ? 5.207 3.284 9.002 1.00 106.47 189 VAL A CA 1
ATOM 1315 C C . VAL A 1 189 ? 6.031 4.528 8.687 1.00 104.78 189 VAL A C 1
ATOM 1316 O O . VAL A 1 189 ? 7.244 4.521 8.904 1.00 126.83 189 VAL A O 1
ATOM 1320 N N . ASP A 1 190 ? 5.431 5.534 8.053 1.00 81.01 190 ASP A N 1
ATOM 1321 C CA . ASP A 1 190 ? 6.175 6.772 7.811 1.00 86.62 190 ASP A CA 1
ATOM 1322 C C . ASP A 1 190 ? 5.227 7.944 7.997 1.00 92.89 190 ASP A C 1
ATOM 1323 O O . ASP A 1 190 ? 4.027 7.759 8.192 1.00 107.70 190 ASP A O 1
ATOM 1328 N N . THR A 1 191 ? 5.750 9.167 7.916 1.00 75.53 191 THR A N 1
ATOM 1329 C CA . THR A 1 191 ? 4.889 10.311 8.180 1.00 58.31 191 THR A CA 1
ATOM 1330 C C . THR A 1 191 ? 3.778 10.394 7.148 1.00 80.37 191 THR A C 1
ATOM 1331 O O . THR A 1 191 ? 2.655 10.806 7.485 1.00 83.21 191 THR A O 1
ATOM 1335 N N . GLU A 1 192 ? 4.031 9.901 5.929 1.00 92.18 192 GLU A N 1
ATOM 1336 C CA . GLU A 1 192 ? 2.942 9.766 4.969 1.00 91.65 192 GLU A CA 1
ATOM 1337 C C . GLU A 1 192 ? 1.909 8.781 5.471 1.00 96.41 192 GLU A C 1
ATOM 1338 O O . GLU A 1 192 ? 0.700 9.065 5.395 1.00 104.76 192 GLU A O 1
ATOM 1340 N N . PHE A 1 193 ? 2.363 7.694 6.102 1.00 99.43 193 PHE A N 1
ATOM 1341 C CA . PHE A 1 193 ? 1.425 6.740 6.671 1.00 89.61 193 PHE A CA 1
ATOM 1342 C C . PHE A 1 193 ? 0.626 7.357 7.807 1.00 68.76 193 PHE A C 1
ATOM 1343 O O . PHE A 1 193 ? -0.604 7.229 7.854 1.00 66.51 193 PHE A O 1
ATOM 1351 N N . LEU A 1 194 ? 1.292 8.037 8.728 1.00 65.52 194 LEU A N 1
ATOM 1352 C CA . LEU A 1 194 ? 0.564 8.499 9.895 1.00 73.02 194 LEU A CA 1
ATOM 1353 C C . LEU A 1 194 ? -0.439 9.553 9.498 1.00 58.22 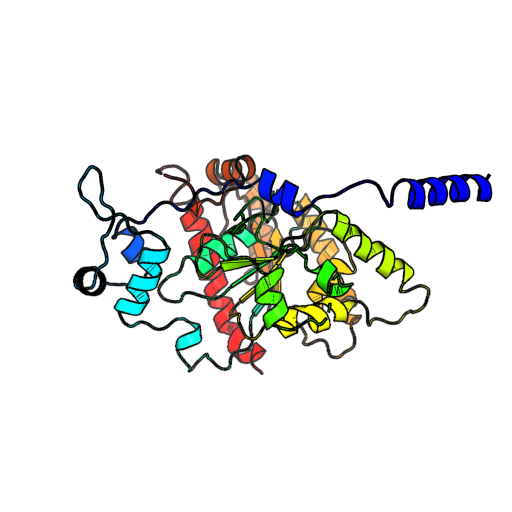194 LEU A C 1
ATOM 1354 O O . LEU A 1 194 ? -1.557 9.567 10.016 1.00 63.96 194 LEU A O 1
ATOM 1359 N N . ARG A 1 195 ? -0.087 10.427 8.570 1.00 63.29 195 ARG A N 1
ATOM 1360 C CA . ARG A 1 195 ? -1.083 11.391 8.139 1.00 79.38 195 ARG A CA 1
ATOM 1361 C C . ARG A 1 195 ? -2.285 10.685 7.526 1.00 72.08 195 ARG A C 1
ATOM 1362 O O . ARG A 1 195 ? -3.428 10.937 7.910 1.00 60.50 195 ARG A O 1
ATOM 1370 N N . LYS A 1 196 ? -2.055 9.765 6.604 1.00 74.18 196 LYS A N 1
ATOM 1371 C CA . LYS A 1 196 ? -3.220 9.234 5.912 1.00 75.81 196 LYS A CA 1
ATOM 1372 C C . LYS A 1 196 ? -4.091 8.350 6.812 1.00 80.40 196 LYS A C 1
ATOM 1373 O O . LYS A 1 196 ? -5.287 8.222 6.539 1.00 83.66 196 LYS A O 1
ATOM 1375 N N . ASN A 1 197 ? -3.549 7.721 7.876 1.00 73.40 197 ASN A N 1
ATOM 1376 C CA . ASN A 1 197 ? -4.361 6.740 8.619 1.00 67.87 197 ASN A CA 1
ATOM 1377 C C . ASN A 1 197 ? -4.491 6.875 10.141 1.00 73.01 197 ASN A C 1
ATOM 1378 O O . ASN A 1 197 ? -5.354 6.203 10.709 1.00 78.37 197 ASN A O 1
ATOM 1383 N N . VAL A 1 198 ? -3.694 7.669 10.842 1.00 66.50 198 VAL A N 1
ATOM 1384 C CA . VAL A 1 198 ? -3.831 7.695 12.295 1.00 57.16 198 VAL A CA 1
ATOM 1385 C C . VAL A 1 198 ? -4.080 9.092 12.883 1.00 61.83 198 VAL A C 1
ATOM 1386 O O . VAL A 1 198 ? -4.657 9.199 13.984 1.00 63.97 198 VAL A O 1
ATOM 1390 N N . MET A 1 199 ? -3.785 10.177 12.178 1.00 69.25 199 MET A N 1
ATOM 1391 C CA . MET A 1 199 ? -4.108 11.516 12.652 1.00 57.99 199 MET A CA 1
ATOM 1392 C C . MET A 1 199 ? -5.279 12.041 11.854 1.00 61.65 199 MET A C 1
ATOM 1393 O O . MET A 1 199 ? -5.216 12.083 10.623 1.00 60.18 199 MET A O 1
ATOM 1398 N N . LEU A 1 200 ? -6.313 12.482 12.555 1.00 63.98 200 LEU A N 1
ATOM 1399 C CA . LEU A 1 200 ? -7.534 12.824 11.869 1.00 47.71 200 LEU A CA 1
ATOM 1400 C C . LEU A 1 200 ? -7.863 14.314 11.989 1.00 52.67 200 LEU A C 1
ATOM 1401 O O . LEU A 1 200 ? -7.561 14.930 13.024 1.00 68.79 200 LEU A O 1
ATOM 1406 N N . PRO A 1 201 ? -8.509 14.906 10.974 1.00 48.76 201 PRO A N 1
ATOM 1407 C CA . PRO A 1 201 ? -8.806 16.346 11.012 1.00 51.58 201 PRO A CA 1
ATOM 1408 C C . PRO A 1 201 ? -10.033 16.548 11.884 1.00 41.30 201 PRO A C 1
ATOM 1409 O O . PRO A 1 201 ? -10.794 15.606 12.116 1.00 45.55 201 PRO A O 1
ATOM 1413 N N . THR A 1 202 ? -10.136 17.743 12.547 1.00 44.29 202 THR A N 1
ATOM 1414 C CA . THR A 1 202 ? -11.250 17.998 13.490 1.00 52.44 202 THR A CA 1
ATOM 1415 C C . THR A 1 202 ? -11.721 19.450 13.538 1.00 56.38 202 THR A C 1
ATOM 1416 O O . THR A 1 202 ? -11.258 20.195 14.396 1.00 74.87 202 THR A O 1
ATOM 1420 N N . GLN A 1 203 ? -12.640 19.863 12.673 1.00 37.21 203 GLN A N 1
ATOM 1421 C CA . GLN A 1 203 ? -13.503 21.024 12.929 1.00 37.19 203 GLN A CA 1
ATOM 1422 C C . GLN A 1 203 ? -12.741 22.305 13.233 1.00 45.72 203 GLN A C 1
ATOM 1423 O O . GLN A 1 203 ? -13.276 23.409 13.117 1.00 48.70 203 GLN A O 1
ATOM 1429 N N . TYR A 1 204 ? -11.479 22.156 13.579 1.00 56.42 204 TYR A N 1
ATOM 1430 C CA . TYR A 1 204 ? -10.514 23.229 13.743 1.00 41.06 204 TYR A CA 1
ATOM 1431 C C . TYR A 1 204 ? -9.474 22.904 12.686 1.00 56.87 204 TYR A C 1
ATOM 1432 O O . TYR A 1 204 ? -8.728 21.912 12.841 1.00 57.31 204 TYR A O 1
ATOM 1441 N N . PRO A 1 205 ? -9.436 23.661 11.588 1.00 57.38 205 PRO A N 1
ATOM 1442 C CA . PRO A 1 205 ? -8.589 23.332 10.426 1.00 46.65 205 PRO A CA 1
ATOM 1443 C C . PRO A 1 205 ? -7.191 22.899 10.781 1.00 54.19 205 PRO A C 1
ATOM 1444 O O . PRO A 1 205 ? -6.545 22.162 10.029 1.00 56.32 205 PRO A O 1
ATOM 1448 N N . ASN A 1 206 ? -6.707 23.353 11.933 1.00 48.96 206 ASN A N 1
ATOM 1449 C CA . ASN A 1 206 ? -5.323 23.212 12.353 1.00 46.36 206 ASN A CA 1
ATOM 1450 C C . ASN A 1 206 ? -5.181 22.407 13.646 1.00 48.27 206 ASN A C 1
ATOM 1451 O O . ASN A 1 206 ? -4.076 22.290 14.182 1.00 65.26 206 ASN A O 1
ATOM 1456 N N . LEU A 1 207 ? -6.257 21.820 14.157 1.00 25.90 207 LEU A N 1
ATOM 1457 C CA . LEU A 1 207 ? -6.153 20.882 15.273 1.00 38.65 207 LEU A CA 1
ATOM 1458 C C . LEU A 1 207 ? -6.549 19.494 14.773 1.00 47.07 207 LEU A C 1
ATOM 1459 O O . LEU A 1 207 ? -7.725 19.258 14.460 1.00 46.70 207 LEU A O 1
ATOM 1464 N N . LYS A 1 208 ? -5.559 18.598 14.671 1.00 42.42 208 LYS A N 1
ATOM 1465 C CA . LYS A 1 208 ? -5.680 17.168 14.407 1.00 34.16 208 LYS A CA 1
ATOM 1466 C C . LYS A 1 208 ? -5.714 16.376 15.723 1.00 43.94 208 LYS A C 1
ATOM 1467 O O . LYS A 1 208 ? -5.243 16.834 16.785 1.00 48.56 208 LYS A O 1
ATOM 1473 N N . THR A 1 209 ? -6.159 15.124 15.631 1.00 46.07 209 THR A N 1
ATOM 1474 C CA . THR A 1 209 ? -6.417 14.362 16.846 1.00 48.00 209 THR A CA 1
ATOM 1475 C C . THR A 1 209 ? -5.898 12.938 16.685 1.00 40.81 209 THR A C 1
ATOM 1476 O O . THR A 1 209 ? -5.778 12.405 15.577 1.00 43.61 209 THR A O 1
ATOM 1480 N N . ILE A 1 210 ? -5.577 12.317 17.809 1.00 46.96 210 ILE A N 1
ATOM 1481 C CA . ILE A 1 210 ? -5.102 10.931 17.771 1.00 54.26 210 ILE A CA 1
ATOM 1482 C C . ILE A 1 210 ? -5.778 10.196 18.925 1.00 52.08 210 ILE A C 1
ATOM 1483 O O . ILE A 1 210 ? -5.366 10.323 20.086 1.00 62.20 210 ILE A O 1
ATOM 1488 N N . SER A 1 211 ? -6.799 9.405 18.621 1.00 48.76 211 SER A N 1
ATOM 1489 C CA . SER A 1 211 ? -7.626 8.838 19.673 1.00 45.67 211 SER A CA 1
ATOM 1490 C C . SER A 1 211 ? -6.960 7.616 20.304 1.00 48.42 211 SER A C 1
ATOM 1491 O O . SER A 1 211 ? -5.982 7.066 19.786 1.00 48.36 211 SER A O 1
ATOM 1494 N N . ALA A 1 212 ? -7.530 7.165 21.421 1.00 48.95 212 ALA A N 1
ATOM 1495 C CA . ALA A 1 212 ? -7.180 5.887 22.033 1.00 62.70 212 ALA A CA 1
ATOM 1496 C C . ALA A 1 212 ? -8.430 5.024 22.177 1.00 65.16 212 ALA A C 1
ATOM 1497 O O . ALA A 1 212 ? -9.555 5.530 22.248 1.00 66.47 212 ALA A O 1
ATOM 1499 N N . PHE A 1 213 ? -8.228 3.713 22.240 1.00 66.67 213 PHE A N 1
ATOM 1500 C CA . PHE A 1 213 ? -9.332 2.764 22.399 1.00 81.06 213 PHE A CA 1
ATOM 1501 C C . PHE A 1 213 ? -9.034 1.810 23.548 1.00 92.32 213 PHE A C 1
ATOM 1502 O O . PHE A 1 213 ? -7.962 1.184 23.558 1.00 107.78 213 PHE A O 1
ATOM 1510 N N . PRO A 1 214 ? -9.977 1.615 24.481 1.00 82.77 214 PRO A N 1
ATOM 1511 C CA . PRO A 1 214 ? -9.761 0.741 25.650 1.00 74.54 214 PRO A CA 1
ATOM 1512 C C . PRO A 1 214 ? -8.976 -0.548 25.377 1.00 77.30 214 PRO A C 1
ATOM 1513 O O . PRO A 1 214 ? -8.371 -1.109 26.296 1.00 78.69 214 PRO A O 1
ATOM 1517 N N . GLU A 1 215 ? -8.983 -1.074 24.151 1.00 69.06 215 GLU A N 1
ATOM 1518 C CA . GLU A 1 215 ? -7.996 -2.106 23.825 1.00 63.58 215 GLU A CA 1
ATOM 1519 C C . GLU A 1 215 ? -6.578 -1.676 24.175 1.00 76.04 215 GLU A C 1
ATOM 1520 O O . GLU A 1 215 ? -5.761 -2.516 24.556 1.00 90.50 215 GLU A O 1
ATOM 1526 N N . ASP A 1 216 ? -6.286 -0.376 24.140 1.00 75.66 216 ASP A N 1
ATOM 1527 C CA . ASP A 1 216 ? -4.943 0.183 24.266 1.00 79.37 216 ASP A CA 1
ATOM 1528 C C . ASP A 1 216 ? -4.366 -0.295 25.589 1.00 74.73 216 ASP A C 1
ATOM 1529 O O . ASP A 1 216 ? -3.164 -0.158 25.872 1.00 72.56 216 ASP A O 1
ATOM 1534 N N . ALA A 1 217 ? -5.242 -0.908 26.375 1.00 75.05 217 ALA A N 1
ATOM 1535 C CA . ALA A 1 217 ? -4.916 -1.457 27.669 1.00 82.56 217 ALA A CA 1
ATOM 1536 C C . ALA A 1 217 ? -3.839 -2.502 27.562 1.00 81.66 217 ALA A C 1
ATOM 1537 O O . ALA A 1 217 ? -2.999 -2.615 28.468 1.00 85.58 217 ALA A O 1
ATOM 1539 N N . MET A 1 218 ? -3.809 -3.201 26.421 1.00 78.79 218 MET A N 1
ATOM 1540 C CA . MET A 1 218 ? -2.867 -4.293 26.247 1.00 80.46 218 MET A CA 1
ATOM 1541 C C . MET A 1 218 ? -1.510 -3.845 26.676 1.00 77.09 218 MET A C 1
ATOM 1542 O O . MET A 1 218 ? -0.902 -4.479 27.532 1.00 80.04 218 MET A O 1
ATOM 1547 N N . PHE A 1 219 ? -1.106 -2.672 26.200 1.00 74.01 219 PHE A N 1
ATOM 1548 C CA . PHE A 1 219 ? 0.224 -2.122 26.422 1.00 69.51 219 PHE A CA 1
ATOM 1549 C C . PHE A 1 219 ? 0.811 -2.530 27.746 1.00 73.57 219 PHE A C 1
ATOM 1550 O O . PHE A 1 219 ? 1.821 -3.231 27.805 1.00 89.50 219 PHE A O 1
ATOM 1558 N N . ASN A 1 220 ? 0.205 -2.028 28.814 1.00 64.81 220 ASN A N 1
ATOM 1559 C CA . ASN A 1 220 ? 0.625 -2.333 30.167 1.00 66.08 220 ASN A CA 1
ATOM 1560 C C . ASN A 1 220 ? 0.904 -3.822 30.363 1.00 63.62 220 ASN A C 1
ATOM 1561 O O . ASN A 1 220 ? 1.947 -4.201 30.912 1.00 65.37 220 ASN A O 1
ATOM 1566 N N . ALA A 1 221 ? 0.007 -4.682 29.894 1.00 64.79 221 ALA A N 1
ATOM 1567 C CA . ALA A 1 221 ? 0.254 -6.107 30.027 1.00 60.43 221 ALA A CA 1
ATOM 1568 C C . ALA A 1 221 ? 1.615 -6.442 29.463 1.00 62.38 221 ALA A C 1
ATOM 1569 O O . ALA A 1 221 ? 2.473 -6.994 30.161 1.00 83.01 221 ALA A O 1
ATOM 1571 N N . GLU A 1 222 ? 1.845 -6.069 28.209 1.00 64.07 222 GLU A N 1
ATOM 1572 C CA . GLU A 1 222 ? 3.086 -6.454 27.571 1.00 66.53 222 GLU A CA 1
ATOM 1573 C C . GLU A 1 222 ? 4.237 -5.744 28.217 1.00 76.72 222 GLU A C 1
ATOM 1574 O O . GLU A 1 222 ? 5.344 -6.252 28.206 1.00 105.40 222 GLU A O 1
ATOM 1580 N N . ALA A 1 223 ? 4.013 -4.571 28.783 1.00 67.36 223 ALA A N 1
ATOM 1581 C CA . ALA A 1 223 ? 5.120 -3.913 29.445 1.00 68.89 223 ALA A CA 1
ATOM 1582 C C . ALA A 1 223 ? 5.520 -4.710 30.671 1.00 81.68 223 ALA A C 1
ATOM 1583 O O . ALA A 1 223 ? 6.691 -5.078 30.859 1.00 109.82 223 ALA A O 1
ATOM 1585 N N . TRP A 1 224 ? 4.550 -4.952 31.546 1.00 84.74 224 TRP A N 1
ATOM 1586 C CA . TRP A 1 224 ? 4.873 -5.477 32.863 1.00 79.64 224 TRP A CA 1
ATOM 1587 C C . TRP A 1 224 ? 5.313 -6.910 32.745 1.00 73.91 224 TRP A C 1
ATOM 1588 O O . TRP A 1 224 ? 5.873 -7.457 33.694 1.00 94.12 224 TRP A O 1
ATOM 1599 N N . GLN A 1 225 ? 5.065 -7.535 31.601 1.00 73.26 225 GLN A N 1
ATOM 1600 C CA . GLN A 1 225 ? 5.635 -8.841 31.351 1.00 86.10 225 GLN A CA 1
ATOM 1601 C C . GLN A 1 225 ? 6.816 -8.761 30.378 1.00 100.07 225 GLN A C 1
ATOM 1602 O O . GLN A 1 225 ? 7.586 -9.718 30.270 1.00 108.27 225 GLN A O 1
ATOM 1608 N N . TYR A 1 226 ? 7.045 -7.608 29.746 1.00 105.06 226 TYR A N 1
ATOM 1609 C CA . TYR A 1 226 ? 8.206 -7.357 28.906 1.00 99.95 226 TYR A CA 1
ATOM 1610 C C . TYR A 1 226 ? 9.324 -6.743 29.713 1.00 107.17 226 TYR A C 1
ATOM 1611 O O . TYR A 1 226 ? 10.285 -6.212 29.152 1.00 116.01 226 TYR A O 1
ATOM 1613 N N . LEU A 1 227 ? 9.176 -6.761 31.025 1.00 102.19 227 LEU A N 1
ATOM 1614 C CA . LEU A 1 227 ? 10.303 -6.538 31.912 1.00 116.73 227 LEU A CA 1
ATOM 1615 C C . LEU A 1 227 ? 10.785 -7.803 32.624 1.00 132.71 227 LEU A C 1
ATOM 1616 O O . LEU A 1 227 ? 11.965 -7.879 32.980 1.00 133.54 227 LEU A O 1
ATOM 1618 N N . SER A 1 228 ? 9.936 -8.817 32.788 1.00 133.25 228 SER A N 1
ATOM 1619 C CA . SER A 1 228 ? 10.421 -10.112 33.253 1.00 119.93 228 SER A CA 1
ATOM 1620 C C . SER A 1 228 ? 11.630 -10.540 32.452 1.00 110.52 228 SER A C 1
ATOM 1621 O O . SER A 1 228 ? 12.637 -10.978 33.016 1.00 103.45 228 SER A O 1
ATOM 1624 N N . GLN A 1 229 ? 11.558 -10.373 31.138 1.00 110.92 229 GLN A N 1
ATOM 1625 C CA . GLN A 1 229 ? 12.667 -10.654 30.250 1.00 118.01 229 GLN A CA 1
ATOM 1626 C C . GLN A 1 229 ? 13.653 -9.500 30.199 1.00 113.01 229 GLN A C 1
ATOM 1627 O O . GLN A 1 229 ? 14.579 -9.534 29.382 1.00 108.53 229 GLN A O 1
ATOM 1629 N N . ASN A 1 230 ? 13.459 -8.466 31.028 1.00 111.39 230 ASN A N 1
ATOM 1630 C CA . ASN A 1 230 ? 14.437 -7.386 31.059 1.00 107.22 230 ASN A CA 1
ATOM 1631 C C . ASN A 1 230 ? 14.228 -6.341 32.149 1.00 109.30 230 ASN A C 1
ATOM 1632 O O . ASN A 1 230 ? 13.163 -5.728 32.202 1.00 103.22 230 ASN A O 1
ATOM 1634 N N . GLN A 1 231 ? 15.231 -6.069 32.980 1.00 118.44 231 GLN A N 1
ATOM 1635 C CA . GLN A 1 231 ? 15.202 -4.857 33.801 1.00 125.68 231 GLN A CA 1
ATOM 1636 C C . GLN A 1 231 ? 15.804 -3.745 32.971 1.00 137.32 231 GLN A C 1
ATOM 1637 O O . GLN A 1 231 ? 16.794 -3.100 33.323 1.00 132.95 231 GLN A O 1
ATOM 1639 N N . SER A 1 232 ? 15.202 -3.600 31.791 1.00 145.19 232 SER A N 1
ATOM 1640 C CA . SER A 1 232 ? 15.848 -3.044 30.606 1.00 138.90 232 SER A CA 1
ATOM 1641 C C . SER A 1 232 ? 15.739 -1.534 30.498 1.00 138.47 232 SER A C 1
ATOM 1642 O O . SER A 1 232 ? 16.729 -0.820 30.686 1.00 139.80 232 SER A O 1
ATOM 1645 N N . LEU A 1 233 ? 14.529 -1.063 30.204 1.00 129.04 233 LEU A N 1
ATOM 1646 C CA . LEU A 1 233 ? 14.134 0.349 30.111 1.00 116.83 233 LEU A CA 1
ATOM 1647 C C . LEU A 1 233 ? 14.342 0.929 28.707 1.00 108.52 233 LEU A C 1
ATOM 1648 O O . LEU A 1 233 ? 14.832 2.050 28.522 1.00 101.35 233 LEU A O 1
ATOM 1653 N N . ASP A 1 234 ? 13.932 0.142 27.713 1.00 109.59 234 ASP A N 1
ATOM 1654 C CA . ASP A 1 234 ? 13.752 0.538 26.323 1.00 104.62 234 ASP A CA 1
ATOM 1655 C C . ASP A 1 234 ? 12.277 0.572 25.944 1.00 103.03 234 ASP A C 1
ATOM 1656 O O . ASP A 1 234 ? 11.937 0.818 24.783 1.00 98.60 234 ASP A O 1
ATOM 1661 N N . ILE A 1 235 ? 11.390 0.293 26.898 1.00 99.11 235 ILE A N 1
ATOM 1662 C CA . ILE A 1 235 ? 9.964 0.232 26.631 1.00 81.66 235 ILE A CA 1
ATOM 1663 C C . ILE A 1 235 ? 9.329 1.600 26.726 1.00 88.57 235 ILE A C 1
ATOM 1664 O O . ILE A 1 235 ? 8.211 1.795 26.243 1.00 111.60 235 ILE A O 1
ATOM 1669 N N . VAL A 1 236 ? 10.035 2.575 27.297 1.00 78.62 236 VAL A N 1
ATOM 1670 C CA . VAL A 1 236 ? 9.534 3.929 27.372 1.00 77.71 236 VAL A CA 1
ATOM 1671 C C . VAL A 1 236 ? 9.921 4.734 26.145 1.00 93.04 236 VAL A C 1
ATOM 1672 O O . VAL A 1 236 ? 9.367 5.814 25.905 1.00 98.52 236 VAL A O 1
ATOM 1676 N N . ARG A 1 237 ? 10.766 4.168 25.287 1.00 97.09 237 ARG A N 1
ATOM 1677 C CA . ARG A 1 237 ? 11.241 4.818 24.072 1.00 82.97 237 ARG A CA 1
ATOM 1678 C C . ARG A 1 237 ? 10.341 4.546 22.882 1.00 76.10 237 ARG A C 1
ATOM 1679 O O . ARG A 1 237 ? 10.605 5.040 21.782 1.00 90.92 237 ARG A O 1
ATOM 1681 N N . LEU A 1 238 ? 9.271 3.793 23.086 1.00 79.55 238 LEU A N 1
ATOM 1682 C CA . LEU A 1 238 ? 8.452 3.299 21.991 1.00 75.25 238 LEU A CA 1
ATOM 1683 C C . LEU A 1 238 ? 7.603 4.409 21.371 1.00 82.08 238 LEU A C 1
ATOM 1684 O O . LEU A 1 238 ? 7.541 4.515 20.147 1.00 84.99 238 LEU A O 1
ATOM 1689 N N . LEU A 1 239 ? 6.949 5.258 22.173 1.00 79.14 239 LEU A N 1
ATOM 1690 C CA . LEU A 1 239 ? 6.038 6.221 21.557 1.00 85.72 239 LEU A CA 1
ATOM 1691 C C . LEU A 1 239 ? 6.827 7.328 20.866 1.00 88.58 239 LEU A C 1
ATOM 1692 O O . LEU A 1 239 ? 6.472 7.754 19.758 1.00 95.54 239 LEU A O 1
ATOM 1697 N N . LYS A 1 240 ? 7.929 7.772 21.480 1.00 79.95 240 LYS A N 1
ATOM 1698 C CA . LYS A 1 240 ? 8.830 8.698 20.800 1.00 67.02 240 LYS A CA 1
ATOM 1699 C C . LYS A 1 240 ? 9.346 8.095 19.500 1.00 75.39 240 LYS A C 1
ATOM 1700 O O . LYS A 1 240 ? 9.093 8.619 18.412 1.00 77.26 240 LYS A O 1
ATOM 1702 N N . GLU A 1 241 ? 10.051 6.969 19.589 1.00 81.90 241 GLU A N 1
ATOM 1703 C CA . GLU A 1 241 ? 10.751 6.456 18.415 1.00 89.01 241 GLU A CA 1
ATOM 1704 C C . GLU A 1 241 ? 9.792 5.965 17.354 1.00 70.42 241 GLU A C 1
ATOM 1705 O O . GLU A 1 241 ? 10.147 5.956 16.174 1.00 93.55 241 GLU A O 1
ATOM 1711 N N . LYS A 1 242 ? 8.592 5.552 17.738 1.00 57.34 242 LYS A N 1
ATOM 1712 C CA . LYS A 1 242 ? 7.671 4.924 16.812 1.00 55.70 242 LYS A CA 1
ATOM 1713 C C . LYS A 1 242 ? 6.696 5.915 16.226 1.00 65.70 242 LYS A C 1
ATOM 1714 O O . LYS A 1 242 ? 6.276 5.756 15.080 1.00 76.16 242 LYS A O 1
ATOM 1716 N N . LEU A 1 243 ? 6.276 6.900 17.012 1.00 67.54 243 LEU A N 1
ATOM 1717 C CA . LEU A 1 243 ? 5.237 7.807 16.555 1.00 75.85 243 LEU A CA 1
ATOM 1718 C C . LEU A 1 243 ? 5.585 9.296 16.626 1.00 80.27 243 LEU A C 1
ATOM 1719 O O . LEU A 1 243 ? 5.576 9.979 15.602 1.00 97.87 243 LEU A O 1
ATOM 1724 N N . ILE A 1 244 ? 5.902 9.825 17.812 1.00 68.74 244 ILE A N 1
ATOM 1725 C CA . ILE A 1 244 ? 6.015 11.278 17.947 1.00 72.40 244 ILE A CA 1
ATOM 1726 C C . ILE A 1 244 ? 7.090 11.831 17.026 1.00 81.54 244 ILE A C 1
ATOM 1727 O O . ILE A 1 244 ? 6.835 12.736 16.231 1.00 106.41 244 ILE A O 1
ATOM 1732 N N . ASP A 1 245 ? 8.282 11.259 17.071 1.00 74.26 245 ASP A N 1
ATOM 1733 C CA . ASP A 1 245 ? 9.358 11.706 16.210 1.00 71.45 245 ASP A CA 1
ATOM 1734 C C . ASP A 1 245 ? 8.949 11.687 14.763 1.00 84.16 245 ASP A C 1
ATOM 1735 O O . ASP A 1 245 ? 9.383 12.551 14.006 1.00 105.05 245 ASP A O 1
ATOM 1740 N N . LYS A 1 246 ? 8.070 10.775 14.379 1.00 72.79 246 LYS A N 1
ATOM 1741 C CA . LYS A 1 246 ? 7.656 10.660 12.997 1.00 64.93 246 LYS A CA 1
ATOM 1742 C C . LYS A 1 246 ? 6.509 11.605 12.663 1.00 60.95 246 LYS A C 1
ATOM 1743 O O . LYS A 1 246 ? 5.984 11.552 11.558 1.00 66.56 246 LYS A O 1
ATOM 1749 N N . ILE A 1 247 ? 6.076 12.442 13.598 1.00 54.51 247 ILE A N 1
ATOM 1750 C CA . ILE A 1 247 ? 5.094 13.461 13.262 1.00 61.02 247 ILE A CA 1
ATOM 1751 C C . ILE A 1 247 ? 5.480 14.821 13.828 1.00 66.11 247 ILE A C 1
ATOM 1752 O O . ILE A 1 247 ? 4.647 15.731 13.883 1.00 79.00 247 ILE A O 1
ATOM 1757 N N . ALA A 1 248 ? 6.721 14.996 14.251 1.00 61.18 248 ALA A N 1
ATOM 1758 C CA . ALA A 1 248 ? 7.119 16.317 14.731 1.00 60.97 248 ALA A CA 1
ATOM 1759 C C . ALA A 1 248 ? 7.358 17.291 13.590 1.00 71.85 248 ALA A C 1
ATOM 1760 O O . ALA A 1 248 ? 7.309 18.510 13.799 1.00 72.80 248 ALA A O 1
ATOM 1762 N N . SER A 1 249 ? 7.576 16.781 12.381 1.00 73.38 249 SER A N 1
ATOM 1763 C CA . SER A 1 249 ? 7.662 17.666 11.230 1.00 76.17 249 SER A CA 1
ATOM 1764 C C . SER A 1 249 ? 6.460 18.603 11.182 1.00 65.95 249 SER A C 1
ATOM 1765 O O . SER A 1 249 ? 6.606 19.826 11.259 1.00 62.22 249 SER A O 1
ATOM 1768 N N . ASP A 1 250 ? 5.260 18.032 11.105 1.00 65.14 250 ASP A N 1
ATOM 1769 C CA . ASP A 1 250 ? 4.001 18.711 10.823 1.00 57.09 250 ASP A CA 1
ATOM 1770 C C . ASP A 1 250 ? 3.411 19.448 12.007 1.00 57.52 250 ASP A C 1
ATOM 1771 O O . ASP A 1 250 ? 2.265 19.910 11.909 1.00 60.99 250 ASP A O 1
ATOM 1776 N N . PHE A 1 251 ? 4.085 19.574 13.135 1.00 54.28 251 PHE A N 1
ATOM 1777 C CA . PHE A 1 251 ? 3.378 20.150 14.268 1.00 37.59 251 PHE A CA 1
ATOM 1778 C C . PHE A 1 251 ? 4.186 21.178 15.024 1.00 52.99 251 PHE A C 1
ATOM 1779 O O . PHE A 1 251 ? 5.393 21.043 15.234 1.00 76.33 251 PHE A O 1
ATOM 1787 N N . ASP A 1 252 ? 3.474 22.214 15.441 1.00 55.67 252 ASP A N 1
ATOM 1788 C CA . ASP A 1 252 ? 4.038 23.222 16.321 1.00 59.94 252 ASP A CA 1
ATOM 1789 C C . ASP A 1 252 ? 3.902 22.846 17.780 1.00 62.84 252 ASP A C 1
ATOM 1790 O O . ASP A 1 252 ? 4.853 23.004 18.543 1.00 80.17 252 ASP A O 1
ATOM 1795 N N . ILE A 1 253 ? 2.755 22.328 18.188 1.00 65.22 253 ILE A N 1
ATOM 1796 C CA . ILE A 1 253 ? 2.529 21.860 19.544 1.00 52.00 253 ILE A CA 1
ATOM 1797 C C . ILE A 1 253 ? 2.059 20.414 19.498 1.00 37.18 253 ILE A C 1
ATOM 1798 O O . ILE A 1 253 ? 1.517 19.937 18.493 1.00 54.53 253 ILE A O 1
ATOM 1803 N N . ILE A 1 254 ? 2.283 19.700 20.594 1.00 43.17 254 ILE A N 1
ATOM 1804 C CA . ILE A 1 254 ? 1.803 18.334 20.757 1.00 41.26 254 ILE A CA 1
ATOM 1805 C C . ILE A 1 254 ? 1.372 18.210 22.197 1.00 36.51 254 ILE A C 1
ATOM 1806 O O . ILE A 1 254 ? 2.093 18.667 23.079 1.00 57.31 254 ILE A O 1
ATOM 1811 N N . MET A 1 255 ? 0.178 17.673 22.448 1.00 54.23 255 MET A N 1
ATOM 1812 C CA . MET A 1 255 ? -0.299 17.453 23.816 1.00 56.92 255 MET A CA 1
ATOM 1813 C C . MET A 1 255 ? -0.648 15.984 23.979 1.00 47.87 255 MET A C 1
ATOM 1814 O O . MET A 1 255 ? -1.350 15.415 23.145 1.00 60.72 255 MET A O 1
ATOM 1819 N N . ILE A 1 256 ? -0.112 15.358 25.010 1.00 56.26 256 ILE A N 1
ATOM 1820 C CA . ILE A 1 256 ? -0.308 13.940 25.236 1.00 55.41 256 ILE A CA 1
ATOM 1821 C C . ILE A 1 256 ? -1.031 13.825 26.560 1.00 50.77 256 ILE A C 1
ATOM 1822 O O . ILE A 1 256 ? -0.535 14.315 27.586 1.00 53.31 256 ILE A O 1
ATOM 1827 N N . ASP A 1 257 ? -2.232 13.258 26.522 1.00 36.46 257 ASP A N 1
ATOM 1828 C CA . ASP A 1 257 ? -3.174 13.305 27.630 1.00 29.93 257 ASP A CA 1
ATOM 1829 C C . ASP A 1 257 ? -3.259 11.941 28.285 1.00 44.91 257 ASP A C 1
ATOM 1830 O O . ASP A 1 257 ? -3.572 10.955 27.612 1.00 61.93 257 ASP A O 1
ATOM 1835 N N . THR A 1 258 ? -3.015 11.870 29.586 1.00 52.42 258 THR A N 1
ATOM 1836 C CA . THR A 1 258 ? -2.846 10.569 30.214 1.00 51.74 258 THR A CA 1
ATOM 1837 C C . THR A 1 258 ? -3.711 10.293 31.424 1.00 64.62 258 THR A C 1
ATOM 1838 O O . THR A 1 258 ? -3.934 9.116 31.710 1.00 84.43 258 THR A O 1
ATOM 1842 N N . GLY A 1 259 ? -4.201 11.288 32.142 1.00 52.21 259 GLY A N 1
ATOM 1843 C CA . GLY A 1 259 ? -5.014 10.993 33.298 1.00 78.18 259 GLY A CA 1
ATOM 1844 C C . GLY A 1 259 ? -4.250 10.192 34.338 1.00 81.75 259 GLY A C 1
ATOM 1845 O O . GLY A 1 259 ? -3.023 10.021 34.253 1.00 82.78 259 GLY A O 1
ATOM 1846 N N . PRO A 1 260 ? -4.974 9.680 35.341 1.00 69.35 260 PRO A N 1
ATOM 1847 C CA . PRO A 1 260 ? -4.300 9.164 36.533 1.00 69.15 260 PRO A CA 1
ATOM 1848 C C . PRO A 1 260 ? -4.051 7.689 36.474 1.00 86.52 260 PRO A C 1
ATOM 1849 O O . PRO A 1 260 ? -5.002 6.903 36.482 1.00 84.72 260 PRO A O 1
ATOM 1853 N N . HIS A 1 261 ? -2.785 7.329 36.460 1.00 85.23 261 HIS A N 1
ATOM 1854 C CA . HIS A 1 261 ? -2.285 6.034 36.825 1.00 68.50 261 HIS A CA 1
ATOM 1855 C C . HIS A 1 261 ? -0.789 6.198 36.765 1.00 77.95 261 HIS A C 1
ATOM 1856 O O . HIS A 1 261 ? -0.255 6.954 35.947 1.00 81.09 261 HIS A O 1
ATOM 1863 N N . VAL A 1 262 ? -0.116 5.417 37.538 1.00 101.18 262 VAL A N 1
ATOM 1864 C CA . VAL A 1 262 ? 1.240 5.063 37.166 1.00 97.30 262 VAL A CA 1
ATOM 1865 C C . VAL A 1 262 ? 1.105 4.298 35.846 1.00 88.30 262 VAL A C 1
ATOM 1866 O O . VAL A 1 262 ? 0.012 3.828 35.524 1.00 94.69 262 VAL A O 1
ATOM 1870 N N . ASP A 1 263 ? 2.177 4.193 35.036 1.00 67.29 263 ASP A N 1
ATOM 1871 C CA . ASP A 1 263 ? 2.054 3.382 33.827 1.00 58.16 263 ASP A CA 1
ATOM 1872 C C . ASP A 1 263 ? 3.323 3.301 33.020 1.00 59.69 263 ASP A C 1
ATOM 1873 O O . ASP A 1 263 ? 4.066 4.256 32.971 1.00 61.17 263 ASP A O 1
ATOM 1878 N N . PRO A 1 264 ? 3.498 2.262 32.215 1.00 65.35 264 PRO A N 1
ATOM 1879 C CA . PRO A 1 264 ? 4.379 2.365 31.068 1.00 68.52 264 PRO A CA 1
ATOM 1880 C C . PRO A 1 264 ? 3.716 3.110 29.958 1.00 81.48 264 PRO A C 1
ATOM 1881 O O . PRO A 1 264 ? 4.431 3.568 29.069 1.00 91.28 264 PRO A O 1
ATOM 1885 N N . LEU A 1 265 ? 2.393 3.309 29.992 1.00 80.02 265 LEU A N 1
ATOM 1886 C CA . LEU A 1 265 ? 1.830 4.198 28.988 1.00 77.52 265 LEU A CA 1
ATOM 1887 C C . LEU A 1 265 ? 2.189 5.630 29.326 1.00 84.06 265 LEU A C 1
ATOM 1888 O O . LEU A 1 265 ? 2.843 6.299 28.532 1.00 93.96 265 LEU A O 1
ATOM 1893 N N . VAL A 1 266 ? 1.768 6.136 30.485 1.00 68.60 266 VAL A N 1
ATOM 1894 C CA . VAL A 1 266 ? 2.178 7.494 30.793 1.00 51.75 266 VAL A CA 1
ATOM 1895 C C . VAL A 1 266 ? 3.685 7.566 30.915 1.00 55.55 266 VAL A C 1
ATOM 1896 O O . VAL A 1 266 ? 4.277 8.614 30.671 1.00 74.20 266 VAL A O 1
ATOM 1900 N N . TRP A 1 267 ? 4.344 6.468 31.267 1.00 64.82 267 TRP A N 1
ATOM 1901 C CA . TRP A 1 267 ? 5.799 6.488 31.221 1.00 72.01 267 TRP A CA 1
ATOM 1902 C C . TRP A 1 267 ? 6.239 6.761 29.802 1.00 70.50 267 TRP A C 1
ATOM 1903 O O . TRP A 1 267 ? 7.028 7.671 29.553 1.00 84.87 267 TRP A O 1
ATOM 1914 N N . ASN A 1 268 ? 5.684 6.018 28.859 1.00 66.35 268 ASN A N 1
ATOM 1915 C CA . ASN A 1 268 ? 6.012 6.055 27.457 1.00 70.92 268 ASN A CA 1
ATOM 1916 C C . ASN A 1 268 ? 5.690 7.418 26.888 1.00 86.39 268 ASN A C 1
ATOM 1917 O O . ASN A 1 268 ? 6.138 7.779 25.795 1.00 78.42 268 ASN A O 1
ATOM 1922 N N . ALA A 1 269 ? 4.922 8.182 27.662 1.00 86.63 269 ALA A N 1
ATOM 1923 C CA . ALA A 1 269 ? 4.517 9.529 27.323 1.00 66.56 269 ALA A CA 1
ATOM 1924 C C . ALA A 1 269 ? 5.408 10.583 27.952 1.00 59.38 269 ALA A C 1
ATOM 1925 O O . ALA A 1 269 ? 5.502 11.678 27.416 1.00 76.92 269 ALA A O 1
ATOM 1927 N N . MET A 1 270 ? 6.023 10.294 29.090 1.00 55.83 270 MET A N 1
ATOM 1928 C CA . MET A 1 270 ? 6.881 11.257 29.779 1.00 56.82 270 MET A CA 1
ATOM 1929 C C . MET A 1 270 ? 8.255 11.342 29.126 1.00 56.98 270 MET A C 1
ATOM 1930 O O . MET A 1 270 ? 8.858 12.416 29.060 1.00 59.17 270 MET A O 1
ATOM 1935 N N . TYR A 1 271 ? 8.761 10.199 28.670 1.00 61.84 271 TYR A N 1
ATOM 1936 C CA . TYR A 1 271 ? 10.067 10.101 28.027 1.00 70.83 271 TYR A CA 1
ATOM 1937 C C . TYR A 1 271 ? 10.134 10.847 26.703 1.00 87.94 271 TYR A C 1
ATOM 1938 O O . TYR A 1 271 ? 11.164 11.461 26.376 1.00 114.08 271 TYR A O 1
ATOM 1947 N N A ALA A 1 272 ? 9.060 10.786 25.907 0.49 82.05 272 ALA A N 1
ATOM 1948 N N B ALA A 1 272 ? 9.063 10.788 25.904 0.51 82.15 272 ALA A N 1
ATOM 1949 C CA A ALA A 1 272 ? 8.941 11.476 24.618 0.49 69.91 272 ALA A CA 1
ATOM 1950 C CA B ALA A 1 272 ? 8.944 11.479 24.615 0.51 69.96 272 ALA A CA 1
ATOM 1951 C C A ALA A 1 272 ? 8.510 12.930 24.809 0.49 66.91 272 ALA A C 1
ATOM 1952 C C B ALA A 1 272 ? 8.520 12.934 24.808 0.51 66.93 272 ALA A C 1
ATOM 1953 O O A ALA A 1 272 ? 8.439 13.672 23.843 0.49 67.35 272 ALA A O 1
ATOM 1954 O O B ALA A 1 272 ? 8.456 13.677 23.843 0.51 67.31 272 ALA A O 1
ATOM 1957 N N . SER A 1 273 ? 8.283 13.363 26.052 1.00 63.08 273 SER A N 1
ATOM 1958 C CA . SER A 1 273 ? 7.591 14.587 26.419 1.00 63.48 273 SER A CA 1
ATOM 1959 C C . SER A 1 273 ? 8.560 15.528 27.080 1.00 70.16 273 SER A C 1
ATOM 1960 O O . SER A 1 273 ? 9.234 15.160 28.057 1.00 83.40 273 SER A O 1
ATOM 1963 N N . ASN A 1 274 ? 8.486 16.750 26.660 1.00 85.09 274 ASN A N 1
ATOM 1964 C CA . ASN A 1 274 ? 9.455 17.745 27.056 1.00 84.13 274 ASN A CA 1
ATOM 1965 C C . ASN A 1 274 ? 8.815 18.931 27.770 1.00 72.08 274 ASN A C 1
ATOM 1966 O O . ASN A 1 274 ? 9.362 20.046 27.764 1.00 63.02 274 ASN A O 1
ATOM 1971 N N . ALA A 1 275 ? 7.663 18.690 28.401 1.00 64.79 275 ALA A N 1
ATOM 1972 C CA . ALA A 1 275 ? 7.127 19.581 29.418 1.00 57.72 275 ALA A CA 1
ATOM 1973 C C . ALA A 1 275 ? 5.914 18.912 30.011 1.00 72.66 275 ALA A C 1
ATOM 1974 O O . ALA A 1 275 ? 5.316 18.030 29.390 1.00 80.81 275 ALA A O 1
ATOM 1976 N N . LEU A 1 276 ? 5.565 19.338 31.217 1.00 78.54 276 LEU A N 1
ATOM 1977 C CA . LEU A 1 276 ? 4.548 18.676 32.002 1.00 59.36 276 LEU A CA 1
ATOM 1978 C C . LEU A 1 276 ? 3.519 19.688 32.402 1.00 54.20 276 LEU A C 1
ATOM 1979 O O . LEU A 1 276 ? 3.858 20.839 32.682 1.00 61.31 276 LEU A O 1
ATOM 1984 N N . LEU A 1 277 ? 2.276 19.251 32.465 1.00 54.53 277 LEU A N 1
ATOM 1985 C CA . LEU A 1 277 ? 1.235 20.183 32.841 1.00 71.27 277 LEU A CA 1
ATOM 1986 C C . LEU A 1 277 ? 0.243 19.368 33.646 1.00 70.53 277 LEU A C 1
ATOM 1987 O O . LEU A 1 277 ? -0.201 18.310 33.184 1.00 68.97 277 LEU A O 1
ATOM 1992 N N . ILE A 1 278 ? -0.056 19.818 34.863 1.00 70.11 278 ILE A N 1
ATOM 1993 C CA . ILE A 1 278 ? -0.758 18.976 35.831 1.00 54.84 278 ILE A CA 1
ATOM 1994 C C . ILE A 1 278 ? -2.045 19.656 36.294 1.00 53.01 278 ILE A C 1
ATOM 1995 O O . ILE A 1 278 ? -2.037 20.461 37.238 1.00 58.21 278 ILE A O 1
ATOM 2000 N N . PRO A 1 279 ? -3.153 19.395 35.611 1.00 57.92 279 PRO A N 1
ATOM 2001 C CA . PRO A 1 279 ? -4.442 19.958 36.030 1.00 58.54 279 PRO A CA 1
ATOM 2002 C C . PRO A 1 279 ? -4.850 19.371 37.360 1.00 84.40 279 PRO A C 1
ATOM 2003 O O . PRO A 1 279 ? -4.716 18.167 37.581 1.00 97.06 279 PRO A O 1
ATOM 2007 N N . CYS A 1 280 ? -5.398 20.213 38.223 1.00 88.51 280 CYS A N 1
ATOM 2008 C CA . CYS A 1 280 ? -5.800 19.826 39.575 1.00 73.87 280 CYS A CA 1
ATOM 2009 C C . CYS A 1 280 ? -6.846 20.828 40.030 1.00 68.16 280 CYS A C 1
ATOM 2010 O O . CYS A 1 280 ? -7.114 21.825 39.355 1.00 88.17 280 CYS A O 1
ATOM 2013 N N . ALA A 1 281 ? -7.384 20.609 41.213 1.00 66.51 281 ALA A N 1
ATOM 2014 C CA . ALA A 1 281 ? -8.462 21.480 41.635 1.00 63.93 281 ALA A CA 1
ATOM 2015 C C . ALA A 1 281 ? -8.170 21.955 43.045 1.00 80.66 281 ALA A C 1
ATOM 2016 O O . ALA A 1 281 ? -7.155 21.573 43.641 1.00 95.00 281 ALA A O 1
ATOM 2018 N N . ALA A 1 282 ? -9.083 22.741 43.601 1.00 79.26 282 ALA A N 1
ATOM 2019 C CA . ALA A 1 282 ? -8.962 23.158 44.990 1.00 86.48 282 ALA A CA 1
ATOM 2020 C C . ALA A 1 282 ? -8.948 21.963 45.934 1.00 94.70 282 ALA A C 1
ATOM 2021 O O . ALA A 1 282 ? -8.404 22.042 47.041 1.00 115.02 282 ALA A O 1
ATOM 2023 N N . LYS A 1 283 ? -9.579 20.869 45.533 1.00 86.19 283 LYS A N 1
ATOM 2024 C CA . LYS A 1 283 ? -9.824 19.752 46.431 1.00 85.56 283 LYS A CA 1
ATOM 2025 C C . LYS A 1 283 ? -8.544 19.193 47.054 1.00 83.45 283 LYS A C 1
ATOM 2026 O O . LYS A 1 283 ? -7.511 18.998 46.395 1.00 75.85 283 LYS A O 1
ATOM 2028 N N . ARG A 1 284 ? -8.638 18.898 48.343 1.00 95.31 284 ARG A N 1
ATOM 2029 C CA . ARG A 1 284 ? -7.513 18.250 48.981 1.00 95.86 284 ARG A CA 1
ATOM 2030 C C . ARG A 1 284 ? -7.311 16.852 48.441 1.00 92.06 284 ARG A C 1
ATOM 2031 O O . ARG A 1 284 ? -6.198 16.349 48.497 1.00 92.17 284 ARG A O 1
ATOM 2039 N N . LEU A 1 285 ? -8.355 16.204 47.923 1.00 89.62 285 LEU A N 1
ATOM 2040 C CA . LEU A 1 285 ? -8.179 14.851 47.398 1.00 96.20 285 LEU A CA 1
ATOM 2041 C C . LEU A 1 285 ? -7.247 14.836 46.189 1.00 88.09 285 LEU A C 1
ATOM 2042 O O . LEU A 1 285 ? -6.225 14.142 46.195 1.00 89.66 285 LEU A O 1
ATOM 2044 N N . ASP A 1 286 ? -7.604 15.558 45.120 1.00 84.71 286 ASP A N 1
ATOM 2045 C CA . ASP A 1 286 ? -6.734 15.580 43.945 1.00 96.47 286 ASP A CA 1
ATOM 2046 C C . ASP A 1 286 ? -5.424 16.265 44.278 1.00 104.30 286 ASP A C 1
ATOM 2047 O O . ASP A 1 286 ? -4.356 15.853 43.794 1.00 110.34 286 ASP A O 1
ATOM 2052 N N . TRP A 1 287 ? -5.492 17.256 45.169 1.00 96.93 287 TRP A N 1
ATOM 2053 C CA . TRP A 1 287 ? -4.294 17.891 45.676 1.00 84.00 287 TRP A CA 1
ATOM 2054 C C . TRP A 1 287 ? -3.365 16.875 46.335 1.00 76.62 287 TRP A C 1
ATOM 2055 O O . TRP A 1 287 ? -2.146 16.867 46.097 1.00 77.16 287 TRP A O 1
ATOM 2066 N N . ALA A 1 288 ? -3.934 15.986 47.135 1.00 71.25 288 ALA A N 1
ATOM 2067 C CA . ALA A 1 288 ? -3.150 15.055 47.920 1.00 73.98 288 ALA A CA 1
ATOM 2068 C C . ALA A 1 288 ? -2.563 13.969 47.036 1.00 77.75 288 ALA A C 1
ATOM 2069 O O . ALA A 1 288 ? -1.381 13.607 47.167 1.00 89.06 288 ALA A O 1
ATOM 2071 N N . SER A 1 289 ? -3.386 13.410 46.154 1.00 70.53 289 SER A N 1
ATOM 2072 C CA . SER A 1 289 ? -2.832 12.494 45.177 1.00 78.57 289 SER A CA 1
ATOM 2073 C C . SER A 1 289 ? -1.636 13.133 44.498 1.00 88.37 289 SER A C 1
ATOM 2074 O O . SER A 1 289 ? -0.590 12.502 44.359 1.00 98.77 289 SER A O 1
ATOM 2077 N N . THR A 1 290 ? -1.771 14.394 44.082 1.00 89.66 290 THR A N 1
ATOM 2078 C CA . THR A 1 290 ? -0.711 15.022 43.301 1.00 89.84 290 THR A CA 1
ATOM 2079 C C . THR A 1 290 ? 0.577 15.152 44.100 1.00 90.24 290 THR A C 1
ATOM 2080 O O . THR A 1 290 ? 1.663 14.993 43.534 1.00 93.46 290 THR A O 1
ATOM 2084 N N . VAL A 1 291 ? 0.505 15.462 45.398 1.00 84.11 291 VAL A N 1
ATOM 2085 C CA . VAL A 1 291 ? 1.826 15.606 45.997 1.00 78.91 291 VAL A CA 1
ATOM 2086 C C . VAL A 1 291 ? 2.396 14.205 46.207 1.00 86.13 291 VAL A C 1
ATOM 2087 O O . VAL A 1 291 ? 3.612 14.009 46.115 1.00 107.93 291 VAL A O 1
ATOM 2091 N N . ASN A 1 292 ? 1.553 13.188 46.430 1.00 80.87 292 ASN A N 1
ATOM 2092 C CA . ASN A 1 292 ? 2.122 11.844 46.405 1.00 82.83 292 ASN A CA 1
ATOM 2093 C C . ASN A 1 292 ? 2.791 11.616 45.075 1.00 75.81 292 ASN A C 1
ATOM 2094 O O . ASN A 1 292 ? 3.890 11.069 45.013 1.00 75.54 292 ASN A O 1
ATOM 2099 N N . PHE A 1 293 ? 2.139 12.078 44.015 1.00 85.92 293 PHE A N 1
ATOM 2100 C CA . PHE A 1 293 ? 2.652 11.947 42.664 1.00 89.39 293 PHE A CA 1
ATOM 2101 C C . PHE A 1 293 ? 4.055 12.504 42.566 1.00 85.87 293 PHE A C 1
ATOM 2102 O O . PHE A 1 293 ? 4.994 11.788 42.213 1.00 92.10 293 PHE A O 1
ATOM 2110 N N . PHE A 1 294 ? 4.213 13.767 42.947 1.00 82.60 294 PHE A N 1
ATOM 2111 C CA . PHE A 1 294 ? 5.510 14.434 42.914 1.00 92.24 294 PHE A CA 1
ATOM 2112 C C . PHE A 1 294 ? 6.547 13.679 43.736 1.00 106.53 294 PHE A C 1
ATOM 2113 O O . PHE A 1 294 ? 7.703 13.538 43.315 1.00 103.15 294 PHE A O 1
ATOM 2121 N N . GLN A 1 295 ? 6.151 13.216 44.933 1.00 107.07 295 GLN A N 1
ATOM 2122 C CA . GLN A 1 295 ? 7.070 12.496 45.804 1.00 93.45 295 GLN A CA 1
ATOM 2123 C C . GLN A 1 295 ? 7.527 11.232 45.120 1.00 94.21 295 GLN A C 1
ATOM 2124 O O . GLN A 1 295 ? 8.719 10.896 45.126 1.00 110.43 295 GLN A O 1
ATOM 2126 N N . HIS A 1 296 ? 6.599 10.547 44.482 1.00 88.12 296 HIS A N 1
ATOM 2127 C CA . HIS A 1 296 ? 7.010 9.474 43.612 1.00 101.61 296 HIS A CA 1
ATOM 2128 C C . HIS A 1 296 ? 7.592 9.984 42.322 1.00 80.03 296 HIS A C 1
ATOM 2129 O O . HIS A 1 296 ? 8.391 9.242 41.761 1.00 71.35 296 HIS A O 1
ATOM 2136 N N . LEU A 1 297 ? 7.401 11.282 41.960 1.00 89.00 297 LEU A N 1
ATOM 2137 C CA . LEU A 1 297 ? 7.839 11.746 40.644 1.00 94.57 297 LEU A CA 1
ATOM 2138 C C . LEU A 1 297 ? 9.177 12.483 40.626 1.00 103.62 297 LEU A C 1
ATOM 2139 O O . LEU A 1 297 ? 9.201 13.672 40.299 1.00 126.23 297 LEU A O 1
ATOM 2144 N N . PRO A 1 298 ? 10.328 11.856 41.120 1.00 94.39 298 PRO A N 1
ATOM 2145 C CA . PRO A 1 298 ? 11.631 11.900 40.412 1.00 91.17 298 PRO A CA 1
ATOM 2146 C C . PRO A 1 298 ? 12.267 10.633 39.824 1.00 93.55 298 PRO A C 1
ATOM 2147 O O . PRO A 1 298 ? 12.731 10.652 38.666 1.00 90.22 298 PRO A O 1
ATOM 2151 N N . THR A 1 299 ? 12.309 9.520 40.598 1.00 104.02 299 THR A N 1
ATOM 2152 C CA . THR A 1 299 ? 12.843 8.239 40.092 1.00 114.84 299 THR A CA 1
ATOM 2153 C C . THR A 1 299 ? 12.212 7.938 38.756 1.00 122.02 299 THR A C 1
ATOM 2154 O O . THR A 1 299 ? 12.812 7.316 37.857 1.00 119.12 299 THR A O 1
ATOM 2158 N N . VAL A 1 300 ? 11.058 8.581 38.604 1.00 130.02 300 VAL A N 1
ATOM 2159 C CA . VAL A 1 300 ? 9.948 8.267 37.711 1.00 127.91 300 VAL A CA 1
ATOM 2160 C C . VAL A 1 300 ? 10.432 8.345 36.293 1.00 129.95 300 VAL A C 1
ATOM 2161 O O . VAL A 1 300 ? 9.962 7.669 35.357 1.00 132.52 300 VAL A O 1
ATOM 2165 N N . TYR A 1 301 ? 11.322 9.301 36.148 1.00 127.02 301 TYR A N 1
ATOM 2166 C CA . TYR A 1 301 ? 12.057 9.847 35.054 1.00 122.21 301 TYR A CA 1
ATOM 2167 C C . TYR A 1 301 ? 13.458 9.348 35.083 1.00 118.96 301 TYR A C 1
ATOM 2168 O O . TYR A 1 301 ? 13.951 8.922 34.044 1.00 113.59 301 TYR A O 1
ATOM 2177 N N . GLU A 1 302 ? 14.021 9.223 36.298 1.00 122.67 302 GLU A N 1
ATOM 2178 C CA . GLU A 1 302 ? 15.434 8.867 36.413 1.00 125.18 302 GLU A CA 1
ATOM 2179 C C . GLU A 1 302 ? 15.676 7.609 35.622 1.00 125.23 302 GLU A C 1
ATOM 2180 O O . GLU A 1 302 ? 16.794 7.182 35.348 1.00 121.93 302 GLU A O 1
ATOM 2186 N N . MET A 1 303 ? 14.593 6.958 35.344 1.00 127.37 303 MET A N 1
ATOM 2187 C CA . MET A 1 303 ? 14.648 5.604 34.900 1.00 131.16 303 MET A CA 1
ATOM 2188 C C . MET A 1 303 ? 14.886 5.468 33.379 1.00 140.56 303 MET A C 1
ATOM 2189 O O . MET A 1 303 ? 15.473 4.457 32.954 1.00 149.15 303 MET A O 1
ATOM 2194 N N . PHE A 1 304 ? 14.428 6.413 32.538 1.00 131.81 304 PHE A N 1
ATOM 2195 C CA . PHE A 1 304 ? 14.538 6.206 31.097 1.00 121.65 304 PHE A CA 1
ATOM 2196 C C . PHE A 1 304 ? 15.968 6.440 30.607 1.00 121.80 304 PHE A C 1
ATOM 2197 O O . PHE A 1 304 ? 16.647 7.333 31.121 1.00 123.68 304 PHE A O 1
ATOM 2205 N N . PRO A 1 305 ? 16.426 5.703 29.522 1.00 124.03 305 PRO A N 1
ATOM 2206 C CA . PRO A 1 305 ? 17.835 5.790 29.098 1.00 128.37 305 PRO A CA 1
ATOM 2207 C C . PRO A 1 305 ? 18.315 7.223 29.021 1.00 121.66 305 PRO A C 1
ATOM 2208 O O . PRO A 1 305 ? 17.743 8.001 28.252 1.00 121.03 305 PRO A O 1
ATOM 2212 N N . GLU A 1 306 ? 19.419 7.539 29.706 1.00 123.05 306 GLU A N 1
ATOM 2213 C CA . GLU A 1 306 ? 19.895 8.887 30.030 1.00 126.10 306 GLU A CA 1
ATOM 2214 C C . GLU A 1 306 ? 19.608 9.882 28.923 1.00 135.38 306 GLU A C 1
ATOM 2215 O O . GLU A 1 306 ? 19.494 11.085 29.151 1.00 142.73 306 GLU A O 1
ATOM 2221 N N . ASP A 1 307 ? 19.530 9.393 27.704 1.00 132.18 307 ASP A N 1
ATOM 2222 C CA . ASP A 1 307 ? 19.260 10.244 26.557 1.00 125.22 307 ASP A CA 1
ATOM 2223 C C . ASP A 1 307 ? 17.970 11.054 26.733 1.00 128.01 307 ASP A C 1
ATOM 2224 O O . ASP A 1 307 ? 17.547 11.839 25.876 1.00 127.97 307 ASP A O 1
ATOM 2229 N N . TRP A 1 308 ? 17.308 10.869 27.848 1.00 130.39 308 TRP A N 1
ATOM 2230 C CA . TRP A 1 308 ? 16.144 11.688 28.102 1.00 126.93 308 TRP A CA 1
ATOM 2231 C C . TRP A 1 308 ? 16.528 13.149 28.295 1.00 130.38 308 TRP A C 1
ATOM 2232 O O . TRP A 1 308 ? 17.333 13.485 29.170 1.00 130.32 308 TRP A O 1
ATOM 2243 N N . LYS A 1 309 ? 15.906 14.006 27.476 1.00 136.85 309 LYS A N 1
ATOM 2244 C CA . LYS A 1 309 ? 16.087 15.441 27.290 1.00 140.38 309 LYS A CA 1
ATOM 2245 C C . LYS A 1 309 ? 15.511 16.282 28.425 1.00 139.96 309 LYS A C 1
ATOM 2246 O O . LYS A 1 309 ? 15.182 17.464 28.194 1.00 151.29 309 LYS A O 1
ATOM 2248 N N . GLY A 1 310 ? 15.327 15.704 29.626 1.00 128.31 310 GLY A N 1
ATOM 2249 C CA . GLY A 1 310 ? 14.903 16.512 30.750 1.00 121.38 310 GLY A CA 1
ATOM 2250 C C . GLY A 1 310 ? 13.550 17.122 30.478 1.00 108.94 310 GLY A C 1
ATOM 2251 O O . GLY A 1 310 ? 12.912 16.869 29.456 1.00 109.37 310 GLY A O 1
ATOM 2252 N N . LEU A 1 311 ? 13.113 17.950 31.404 1.00 99.95 311 LEU A N 1
ATOM 2253 C CA . LEU A 1 311 ? 11.914 18.710 31.121 1.00 93.33 311 LEU A CA 1
ATOM 2254 C C . LEU A 1 311 ? 12.305 20.150 30.894 1.00 101.35 311 LEU A C 1
ATOM 2255 O O . LEU A 1 311 ? 13.343 20.612 31.347 1.00 117.60 311 LEU A O 1
ATOM 2260 N N . GLU A 1 312 ? 11.420 20.917 30.282 1.00 99.78 312 GLU A N 1
ATOM 2261 C CA . GLU A 1 312 ? 11.753 22.302 30.142 1.00 83.48 312 GLU A CA 1
ATOM 2262 C C . GLU A 1 312 ? 11.030 22.911 31.330 1.00 74.60 312 GLU A C 1
ATOM 2263 O O . GLU A 1 312 ? 11.549 22.939 32.436 1.00 83.04 312 GLU A O 1
ATOM 2269 N N . PHE A 1 313 ? 9.756 23.075 31.210 1.00 66.51 313 PHE A N 1
ATOM 2270 C CA . PHE A 1 313 ? 9.024 23.564 32.345 1.00 72.44 313 PHE A CA 1
ATOM 2271 C C . PHE A 1 313 ? 8.104 22.457 32.810 1.00 81.02 313 PHE A C 1
ATOM 2272 O O . PHE A 1 313 ? 8.078 21.354 32.252 1.00 79.64 313 PHE A O 1
ATOM 2280 N N . VAL A 1 314 ? 7.358 22.764 33.862 1.00 79.29 314 VAL A N 1
ATOM 2281 C CA . VAL A 1 314 ? 6.387 21.882 34.484 1.00 68.56 314 VAL A CA 1
ATOM 2282 C C . VAL A 1 314 ? 5.471 22.824 35.224 1.00 63.31 314 VAL A C 1
ATOM 2283 O O . VAL A 1 314 ? 5.938 23.535 36.112 1.00 66.33 314 VAL A O 1
ATOM 2287 N N . ARG A 1 315 ? 4.180 22.813 34.970 1.00 69.02 315 ARG A N 1
ATOM 2288 C CA . ARG A 1 315 ? 3.341 23.596 35.852 1.00 75.38 315 ARG A CA 1
ATOM 2289 C C . ARG A 1 315 ? 1.950 22.996 35.862 1.00 78.04 315 ARG A C 1
ATOM 2290 O O . ARG A 1 315 ? 1.620 22.083 35.089 1.00 67.32 315 ARG A O 1
ATOM 2298 N N . LEU A 1 316 ? 1.137 23.561 36.745 1.00 69.91 316 LEU A N 1
ATOM 2299 C CA . LEU A 1 316 ? -0.137 23.051 37.199 1.00 60.69 316 LEU A CA 1
ATOM 2300 C C . LEU A 1 316 ? -1.173 24.129 37.013 1.00 73.74 316 LEU A C 1
ATOM 2301 O O . LEU A 1 316 ? -0.842 25.312 37.033 1.00 100.52 316 LEU A O 1
ATOM 2306 N N . MET A 1 317 ? -2.422 23.749 36.935 1.00 81.29 317 MET A N 1
ATOM 2307 C CA . MET A 1 317 ? -3.439 24.781 36.905 1.00 68.86 317 MET A CA 1
ATOM 2308 C C . MET A 1 317 ? -4.525 24.511 37.919 1.00 79.44 317 MET A C 1
ATOM 2309 O O . MET A 1 317 ? -4.692 23.375 38.374 1.00 98.09 317 MET A O 1
ATOM 2314 N N . PRO A 1 318 ? -5.273 25.532 38.322 1.00 76.99 318 PRO A N 1
ATOM 2315 C CA . PRO A 1 318 ? -6.472 25.296 39.136 1.00 71.76 318 PRO A CA 1
ATOM 2316 C C . PRO A 1 318 ? -7.702 25.111 38.268 1.00 69.03 318 PRO A C 1
ATOM 2317 O O . PRO A 1 318 ? -8.062 26.003 37.487 1.00 81.62 318 PRO A O 1
ATOM 2321 N N . THR A 1 319 ? -8.414 24.015 38.462 1.00 71.00 319 THR A N 1
ATOM 2322 C CA . THR A 1 319 ? -9.550 23.690 37.619 1.00 77.10 319 THR A CA 1
ATOM 2323 C C . THR A 1 319 ? -10.786 23.564 38.484 1.00 67.88 319 THR A C 1
ATOM 2324 O O . THR A 1 319 ? -10.722 23.046 39.588 1.00 53.74 319 THR A O 1
ATOM 2326 N N . MET A 1 320 ? -11.925 23.983 37.965 1.00 75.88 320 MET A N 1
ATOM 2327 C CA . MET A 1 320 ? -13.154 23.902 38.748 1.00 73.00 320 MET A CA 1
ATOM 2328 C C . MET A 1 320 ? -13.039 24.638 40.076 1.00 84.59 320 MET A C 1
ATOM 2329 O O . MET A 1 320 ? -12.742 24.033 41.111 1.00 92.94 320 MET A O 1
ATOM 2331 N N . PHE A 1 321 ? -13.128 25.965 40.013 1.00 101.28 321 PHE A N 1
ATOM 2332 C CA . PHE A 1 321 ? -12.948 26.852 41.161 1.00 106.09 321 PHE A CA 1
ATOM 2333 C C . PHE A 1 321 ? -14.246 27.516 41.640 1.00 102.79 321 PHE A C 1
ATOM 2334 O O . PHE A 1 321 ? -14.988 28.120 40.853 1.00 95.32 321 PHE A O 1
ATOM 2342 N N . GLU A 1 322 ? -14.466 27.468 42.954 1.00 108.02 322 GLU A N 1
ATOM 2343 C CA . GLU A 1 322 ? -15.514 28.217 43.638 1.00 106.70 322 GLU A CA 1
ATOM 2344 C C . GLU A 1 322 ? -14.848 29.434 44.264 1.00 115.02 322 GLU A C 1
ATOM 2345 O O . GLU A 1 322 ? -14.179 29.295 45.291 1.00 111.28 322 GLU A O 1
ATOM 2351 N N . ASP A 1 323 ? -15.005 30.615 43.662 1.00 118.80 323 ASP A N 1
ATOM 2352 C CA . ASP A 1 323 ? -14.613 31.857 44.328 1.00 102.67 323 ASP A CA 1
ATOM 2353 C C . ASP A 1 323 ? -15.768 32.526 45.052 1.00 102.65 323 ASP A C 1
ATOM 2354 O O . ASP A 1 323 ? -15.888 33.758 45.067 1.00 102.74 323 ASP A O 1
ATOM 2359 N N . ASP A 1 324 ? -16.598 31.704 45.687 1.00 113.07 324 ASP A N 1
ATOM 2360 C CA . ASP A 1 324 ? -17.500 32.098 46.753 1.00 113.26 324 ASP A CA 1
ATOM 2361 C C . ASP A 1 324 ? -17.304 31.300 48.036 1.00 102.69 324 ASP A C 1
ATOM 2362 O O . ASP A 1 324 ? -17.528 31.835 49.126 1.00 108.51 324 ASP A O 1
ATOM 2364 N N . ASN A 1 325 ? -16.894 30.041 47.939 1.00 93.05 325 ASN A N 1
ATOM 2365 C CA . ASN A 1 325 ? -16.583 29.278 49.134 1.00 96.29 325 ASN A CA 1
ATOM 2366 C C . ASN A 1 325 ? -15.315 29.830 49.755 1.00 99.00 325 ASN A C 1
ATOM 2367 O O . ASN A 1 325 ? -14.220 29.664 49.209 1.00 94.35 325 ASN A O 1
ATOM 2369 N N . LYS A 1 326 ? -15.453 30.414 50.944 1.00 99.67 326 LYS A N 1
ATOM 2370 C CA . LYS A 1 326 ? -14.269 30.742 51.719 1.00 93.70 326 LYS A CA 1
ATOM 2371 C C . LYS A 1 326 ? -13.414 29.503 51.878 1.00 91.26 326 LYS A C 1
ATOM 2372 O O . LYS A 1 326 ? -12.192 29.599 51.983 1.00 107.30 326 LYS A O 1
ATOM 2374 N N . LYS A 1 327 ? -14.038 28.336 51.788 1.00 86.55 327 LYS A N 1
ATOM 2375 C CA . LYS A 1 327 ? -13.371 27.059 51.972 1.00 108.75 327 LYS A CA 1
ATOM 2376 C C . LYS A 1 327 ? -12.436 26.666 50.828 1.00 115.00 327 LYS A C 1
ATOM 2377 O O . LYS A 1 327 ? -11.420 26.013 51.096 1.00 113.10 327 LYS A O 1
ATOM 2379 N N . GLN A 1 328 ? -12.759 26.960 49.560 1.00 104.34 328 GLN A N 1
ATOM 2380 C CA . GLN A 1 328 ? -11.857 26.501 48.506 1.00 92.01 328 GLN A CA 1
ATOM 2381 C C . GLN A 1 328 ? -10.640 27.414 48.390 1.00 85.30 328 GLN A C 1
ATOM 2382 O O . GLN A 1 328 ? -9.526 26.936 48.140 1.00 77.04 328 GLN A O 1
ATOM 2384 N N . VAL A 1 329 ? -10.835 28.728 48.561 1.00 79.94 329 VAL A N 1
ATOM 2385 C CA . VAL A 1 329 ? -9.710 29.640 48.771 1.00 80.52 329 VAL A CA 1
ATOM 2386 C C . VAL A 1 329 ? -8.796 29.087 49.835 1.00 92.83 329 VAL A C 1
ATOM 2387 O O . VAL A 1 329 ? -7.576 29.023 49.672 1.00 94.10 329 VAL A O 1
ATOM 2391 N N . SER A 1 330 ? -9.375 28.573 50.853 1.00 103.10 330 SER A N 1
ATOM 2392 C CA . SER A 1 330 ? -8.588 28.019 51.916 1.00 107.26 330 SER A CA 1
ATOM 2393 C C . SER A 1 330 ? -7.803 26.752 51.482 1.00 111.83 330 SER A C 1
ATOM 2394 O O . SER A 1 330 ? -7.191 26.026 52.328 1.00 119.45 330 SER A O 1
ATOM 2397 N N . VAL A 1 331 ? -7.764 26.448 50.180 1.00 112.32 331 VAL A N 1
ATOM 2398 C CA . VAL A 1 331 ? -6.775 25.517 49.660 1.00 115.42 331 VAL A CA 1
ATOM 2399 C C . VAL A 1 331 ? -6.073 26.186 48.488 1.00 116.12 331 VAL A C 1
ATOM 2400 O O . VAL A 1 331 ? -4.874 25.985 48.305 1.00 123.07 331 VAL A O 1
ATOM 2404 N N . LEU A 1 332 ? -6.752 27.071 47.737 1.00 105.15 332 LEU A N 1
ATOM 2405 C CA . LEU A 1 332 ? -6.025 27.612 46.577 1.00 102.65 332 LEU A CA 1
ATOM 2406 C C . LEU A 1 332 ? -5.054 28.699 46.995 1.00 110.59 332 LEU A C 1
ATOM 2407 O O . LEU A 1 332 ? -4.059 28.931 46.306 1.00 116.94 332 LEU A O 1
ATOM 2412 N N . THR A 1 333 ? -5.283 29.356 48.121 1.00 109.60 333 THR A N 1
ATOM 2413 C CA . THR A 1 333 ? -4.247 30.275 48.547 1.00 97.06 333 THR A CA 1
ATOM 2414 C C . THR A 1 333 ? -3.209 29.584 49.415 1.00 88.10 333 THR A C 1
ATOM 2415 O O . THR A 1 333 ? -2.071 30.043 49.481 1.00 92.97 333 THR A O 1
ATOM 2419 N N . GLU A 1 334 ? -3.518 28.432 49.977 1.00 97.50 334 GLU A N 1
ATOM 2420 C CA . GLU A 1 334 ? -2.420 27.535 50.310 1.00 106.42 334 GLU A CA 1
ATOM 2421 C C . GLU A 1 334 ? -1.591 27.215 49.069 1.00 107.77 334 GLU A C 1
ATOM 2422 O O . GLU A 1 334 ? -0.365 27.350 49.094 1.00 112.46 334 GLU A O 1
ATOM 2424 N N . MET A 1 335 ? -2.246 26.945 47.944 1.00 103.20 335 MET A N 1
ATOM 2425 C CA . MET A 1 335 ? -1.519 26.675 46.708 1.00 98.55 335 MET A CA 1
ATOM 2426 C C . MET A 1 335 ? -0.705 27.891 46.250 1.00 96.31 335 MET A C 1
ATOM 2427 O O . MET A 1 335 ? 0.497 27.788 45.956 1.00 92.31 335 MET A O 1
ATOM 2429 N N . ASN A 1 336 ? -1.379 29.038 46.120 1.00 109.14 336 ASN A N 1
ATOM 2430 C CA . ASN A 1 336 ? -0.771 30.319 45.780 1.00 118.59 336 ASN A CA 1
ATOM 2431 C C . ASN A 1 336 ? 0.484 30.529 46.604 1.00 129.75 336 ASN A C 1
ATOM 2432 O O . ASN A 1 336 ? 1.598 30.536 46.081 1.00 142.79 336 ASN A O 1
ATOM 2437 N N . TYR A 1 337 ? 0.319 30.671 47.919 1.00 122.77 337 TYR A N 1
ATOM 2438 C CA . TYR A 1 337 ? 1.480 30.934 48.756 1.00 112.37 337 TYR A CA 1
ATOM 2439 C C . TYR A 1 337 ? 2.382 29.708 48.884 1.00 112.01 337 TYR A C 1
ATOM 2440 O O . TYR A 1 337 ? 3.600 29.870 49.018 1.00 116.62 337 TYR A O 1
ATOM 2442 N N . LEU A 1 338 ? 1.836 28.478 48.814 1.00 105.37 338 LEU A N 1
ATOM 2443 C CA . LEU A 1 338 ? 2.731 27.318 48.726 1.00 102.73 338 LEU A CA 1
ATOM 2444 C C . LEU A 1 338 ? 3.591 27.401 47.468 1.00 103.05 338 LEU A C 1
ATOM 2445 O O . LEU A 1 338 ? 4.802 27.143 47.510 1.00 105.76 338 LEU A O 1
ATOM 2447 N N . LEU A 1 339 ? 3.002 27.792 46.350 1.00 102.80 339 LEU A N 1
ATOM 2448 C CA . LEU A 1 339 ? 3.712 27.614 45.097 1.00 101.28 339 LEU A CA 1
ATOM 2449 C C . LEU A 1 339 ? 3.796 28.849 44.208 1.00 103.57 339 LEU A C 1
ATOM 2450 O O . LEU A 1 339 ? 4.606 28.837 43.283 1.00 105.02 339 LEU A O 1
ATOM 2452 N N . GLY A 1 340 ? 3.083 29.937 44.505 1.00 104.56 340 GLY A N 1
ATOM 2453 C CA . GLY A 1 340 ? 3.387 31.217 43.868 1.00 105.43 340 GLY A CA 1
ATOM 2454 C C . GLY A 1 340 ? 3.215 31.203 42.367 1.00 111.21 340 GLY A C 1
ATOM 2455 O O . GLY A 1 340 ? 2.100 31.074 41.845 1.00 111.37 340 GLY A O 1
ATOM 2456 N N . ASP A 1 341 ? 4.322 31.443 41.669 1.00 124.43 341 ASP A N 1
ATOM 2457 C CA . ASP A 1 341 ? 4.444 31.174 40.245 1.00 131.26 341 ASP A CA 1
ATOM 2458 C C . ASP A 1 341 ? 4.832 29.707 40.104 1.00 145.65 341 ASP A C 1
ATOM 2459 O O . ASP A 1 341 ? 5.495 29.167 40.998 1.00 147.81 341 ASP A O 1
ATOM 2464 N N . GLN A 1 342 ? 4.513 29.097 38.942 1.00 136.93 342 GLN A N 1
ATOM 2465 C CA . GLN A 1 342 ? 4.446 27.639 38.726 1.00 111.80 342 GLN A CA 1
ATOM 2466 C C . GLN A 1 342 ? 3.084 27.114 39.122 1.00 84.28 342 GLN A C 1
ATOM 2467 O O . GLN A 1 342 ? 2.912 25.920 39.366 1.00 84.72 342 GLN A O 1
ATOM 2473 N N . VAL A 1 343 ? 2.135 28.017 39.262 1.00 75.33 343 VAL A N 1
ATOM 2474 C CA . VAL A 1 343 ? 0.715 27.707 39.228 1.00 73.64 343 VAL A CA 1
ATOM 2475 C C . VAL A 1 343 ? 0.153 28.719 38.2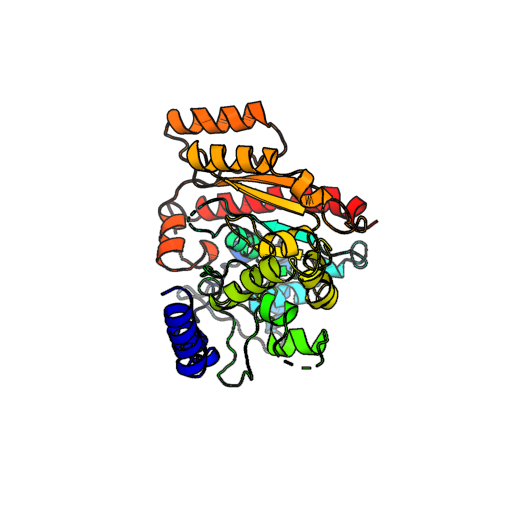41 1.00 78.53 343 VAL A C 1
ATOM 2476 O O . VAL A 1 343 ? 0.915 29.483 37.642 1.00 109.28 343 VAL A O 1
ATOM 2480 N N . MET A 1 344 ? -1.151 28.757 38.030 1.00 75.19 344 MET A N 1
ATOM 2481 C CA . MET A 1 344 ? -1.666 29.711 37.064 1.00 88.53 344 MET A CA 1
ATOM 2482 C C . MET A 1 344 ? -2.648 30.636 37.769 1.00 86.41 344 MET A C 1
ATOM 2483 O O . MET A 1 344 ? -3.456 30.201 38.588 1.00 98.79 344 MET A O 1
ATOM 2488 N N . MET A 1 345 ? -2.549 31.925 37.482 1.00 80.93 345 MET A N 1
ATOM 2489 C CA . MET A 1 345 ? -3.495 32.870 38.061 1.00 75.18 345 MET A CA 1
ATOM 2490 C C . MET A 1 345 ? -4.892 32.621 37.556 1.00 84.27 345 MET A C 1
ATOM 2491 O O . MET A 1 345 ? -5.867 33.074 38.167 1.00 76.63 345 MET A O 1
ATOM 2496 N N . ALA A 1 346 ? -4.993 31.926 36.431 1.00 94.63 346 ALA A N 1
ATOM 2497 C CA . ALA A 1 346 ? -6.266 31.672 35.781 1.00 78.79 346 ALA A CA 1
ATOM 2498 C C . ALA A 1 346 ? -6.935 30.502 36.478 1.00 95.14 346 ALA A C 1
ATOM 2499 O O . ALA A 1 346 ? -6.688 29.328 36.163 1.00 80.01 346 ALA A O 1
ATOM 2501 N N . THR A 1 347 ? -7.838 30.844 37.387 1.00 107.24 347 THR A N 1
ATOM 2502 C CA . THR A 1 347 ? -8.636 29.871 38.104 1.00 93.61 347 THR A CA 1
ATOM 2503 C C . THR A 1 347 ? -9.882 29.684 37.250 1.00 97.05 347 THR A C 1
ATOM 2504 O O . THR A 1 347 ? -10.721 30.579 37.170 1.00 95.36 347 THR A O 1
ATOM 2508 N N . ILE A 1 348 ? -10.005 28.531 36.609 1.00 92.97 348 ILE A N 1
ATOM 2509 C CA . ILE A 1 348 ? -11.228 28.218 35.859 1.00 83.45 348 ILE A CA 1
ATOM 2510 C C . ILE A 1 348 ? -12.291 27.906 36.890 1.00 66.94 348 ILE A C 1
ATOM 2511 O O . ILE A 1 348 ? -12.073 27.059 37.768 1.00 77.26 348 ILE A O 1
ATOM 2516 N N . PRO A 1 349 ? -13.442 28.594 36.851 1.00 67.25 349 PRO A N 1
ATOM 2517 C CA . PRO A 1 349 ? -14.510 28.320 37.821 1.00 81.39 349 PRO A CA 1
ATOM 2518 C C . PRO A 1 349 ? -15.138 26.948 37.686 1.00 92.43 349 PRO A C 1
ATOM 2519 O O . PRO A 1 349 ? -14.633 26.078 36.973 1.00 105.21 349 PRO A O 1
ATOM 2523 N N . ARG A 1 350 ? -16.211 26.726 38.450 1.00 87.90 350 ARG A N 1
ATOM 2524 C CA . ARG A 1 350 ? -17.019 25.516 38.302 1.00 94.76 350 ARG A CA 1
ATOM 2525 C C . ARG A 1 350 ? -17.909 25.598 37.067 1.00 96.37 350 ARG A C 1
ATOM 2526 O O . ARG A 1 350 ? -17.818 24.762 36.171 1.00 92.84 350 ARG A O 1
ATOM 2528 N N . SER A 1 351 ? -18.798 26.582 37.009 1.00 88.70 351 SER A N 1
ATOM 2529 C CA . SER A 1 351 ? -19.518 26.839 35.760 1.00 86.49 351 SER A CA 1
ATOM 2530 C C . SER A 1 351 ? -20.489 25.787 35.233 1.00 81.14 351 SER A C 1
ATOM 2531 O O . SER A 1 351 ? -20.063 24.743 34.722 1.00 92.62 351 SER A O 1
ATOM 2534 N N . ARG A 1 352 ? -21.772 25.971 35.521 1.00 74.20 352 ARG A N 1
ATOM 2535 C CA . ARG A 1 352 ? -22.805 25.281 34.760 1.00 72.84 352 ARG A CA 1
ATOM 2536 C C . ARG A 1 352 ? -22.374 25.004 33.313 1.00 82.43 352 ARG A C 1
ATOM 2537 O O . ARG A 1 352 ? -22.606 23.906 32.789 1.00 86.46 352 ARG A O 1
ATOM 2539 N N . ALA A 1 353 ? -21.759 25.968 32.635 1.00 75.42 353 ALA A N 1
ATOM 2540 C CA . ALA A 1 353 ? -21.450 25.737 31.231 1.00 65.78 353 ALA A CA 1
ATOM 2541 C C . ALA A 1 353 ? -20.378 24.682 31.073 1.00 72.45 353 ALA A C 1
ATOM 2542 O O . ALA A 1 353 ? -20.539 23.739 30.287 1.00 81.31 353 ALA A O 1
ATOM 2544 N N . PHE A 1 354 ? -19.253 24.851 31.768 1.00 65.15 354 PHE A N 1
ATOM 2545 C CA . PHE A 1 354 ? -18.235 23.813 31.756 1.00 63.24 354 PHE A CA 1
ATOM 2546 C C . PHE A 1 354 ? -18.822 22.453 32.019 1.00 63.98 354 PHE A C 1
ATOM 2547 O O . PHE A 1 354 ? -18.386 21.479 31.417 1.00 80.63 354 PHE A O 1
ATOM 2555 N N . GLU A 1 355 ? -19.812 22.344 32.886 1.00 67.36 355 GLU A N 1
ATOM 2556 C CA . GLU A 1 355 ? -20.205 20.982 33.163 1.00 77.22 355 GLU A CA 1
ATOM 2557 C C . GLU A 1 355 ? -21.242 20.506 32.152 1.00 70.29 355 GLU A C 1
ATOM 2558 O O . GLU A 1 355 ? -21.360 19.302 31.944 1.00 86.15 355 GLU A O 1
ATOM 2564 N N . THR A 1 356 ? -21.982 21.375 31.463 1.00 71.74 356 THR A N 1
ATOM 2565 C CA . THR A 1 356 ? -22.760 20.727 30.406 1.00 73.04 356 THR A CA 1
ATOM 2566 C C . THR A 1 356 ? -21.872 20.387 29.218 1.00 75.26 356 THR A C 1
ATOM 2567 O O . THR A 1 356 ? -22.298 19.616 28.366 1.00 76.49 356 THR A O 1
ATOM 2571 N N . CYS A 1 357 ? -20.656 20.939 29.134 1.00 71.58 357 CYS A N 1
ATOM 2572 C CA . CYS A 1 357 ? -19.710 20.368 28.180 1.00 64.12 357 CYS A CA 1
ATOM 2573 C C . CYS A 1 357 ? -19.455 18.912 28.507 1.00 62.40 357 CYS A C 1
ATOM 2574 O O . CYS A 1 357 ? -19.405 18.072 27.619 1.00 75.34 357 CYS A O 1
ATOM 2577 N N . ALA A 1 358 ? -19.238 18.597 29.770 1.00 62.52 358 ALA A N 1
ATOM 2578 C CA . ALA A 1 358 ? -18.969 17.208 30.107 1.00 78.39 358 ALA A CA 1
ATOM 2579 C C . ALA A 1 358 ? -20.198 16.363 29.853 1.00 83.36 358 ALA A C 1
ATOM 2580 O O . ALA A 1 358 ? -20.084 15.193 29.488 1.00 97.84 358 ALA A O 1
ATOM 2582 N N . ASP A 1 359 ? -21.376 16.951 30.020 1.00 88.82 359 ASP A N 1
ATOM 2583 C CA . ASP A 1 359 ? -22.620 16.263 29.686 1.00 89.15 359 ASP A CA 1
ATOM 2584 C C . ASP A 1 359 ? -22.696 15.949 28.195 1.00 80.82 359 ASP A C 1
ATOM 2585 O O . ASP A 1 359 ? -22.955 14.803 27.802 1.00 83.17 359 ASP A O 1
ATOM 2590 N N . THR A 1 360 ? -22.459 16.958 27.363 1.00 77.42 360 THR A N 1
ATOM 2591 C CA . THR A 1 360 ? -22.779 16.923 25.948 1.00 70.24 360 THR A CA 1
ATOM 2592 C C . THR A 1 360 ? -21.548 16.638 25.088 1.00 65.93 360 THR A C 1
ATOM 2593 O O . THR A 1 360 ? -21.620 16.697 23.864 1.00 70.57 360 THR A O 1
ATOM 2597 N N . TYR A 1 361 ? -20.417 16.355 25.704 1.00 67.28 361 TYR A N 1
ATOM 2598 C CA . TYR A 1 361 ? -19.144 16.166 25.023 1.00 68.25 361 TYR A CA 1
ATOM 2599 C C . TYR A 1 361 ? -18.857 17.270 24.002 1.00 76.72 361 TYR A C 1
ATOM 2600 O O . TYR A 1 361 ? -18.513 17.015 22.847 1.00 77.71 361 TYR A O 1
ATOM 2609 N N . SER A 1 362 ? -18.973 18.521 24.438 1.00 75.14 362 SER A N 1
ATOM 2610 C CA . SER A 1 362 ? -18.464 19.639 23.643 1.00 69.17 362 SER A CA 1
ATOM 2611 C C . SER A 1 362 ? -17.378 20.338 24.428 1.00 63.21 362 SER A C 1
ATOM 2612 O O . SER A 1 362 ? -16.951 19.859 25.475 1.00 55.76 362 SER A O 1
ATOM 2615 N N . THR A 1 363 ? -16.899 21.466 23.899 1.00 66.87 363 THR A N 1
ATOM 2616 C CA . THR A 1 363 ? -16.110 22.409 24.685 1.00 55.38 363 THR A CA 1
ATOM 2617 C C . THR A 1 363 ? -16.855 23.733 24.669 1.00 40.16 363 THR A C 1
ATOM 2618 O O . THR A 1 363 ? -17.677 23.977 23.797 1.00 50.90 363 THR A O 1
ATOM 2622 N N . VAL A 1 364 ? -16.548 24.606 25.622 1.00 50.16 364 VAL A N 1
ATOM 2623 C CA . VAL A 1 364 ? -17.288 25.850 25.728 1.00 55.31 364 VAL A CA 1
ATOM 2624 C C . VAL A 1 364 ? -17.307 26.611 24.410 1.00 56.16 364 VAL A C 1
ATOM 2625 O O . VAL A 1 364 ? -18.205 27.419 24.174 1.00 64.33 364 VAL A O 1
ATOM 2629 N N . PHE A 1 365 ? -16.368 26.339 23.514 1.00 51.66 365 PHE A N 1
ATOM 2630 C CA . PHE A 1 365 ? -16.292 27.071 22.258 1.00 46.85 365 PHE A CA 1
ATOM 2631 C C . PHE A 1 365 ? -17.259 26.545 21.215 1.00 55.84 365 PHE A C 1
ATOM 2632 O O . PHE A 1 365 ? -17.340 27.121 20.131 1.00 66.52 365 PHE A O 1
ATOM 2640 N N . ASP A 1 366 ? -18.019 25.500 21.535 1.00 51.89 366 ASP A N 1
ATOM 2641 C CA . ASP A 1 366 ? -18.985 24.894 20.636 1.00 48.47 366 ASP A CA 1
ATOM 2642 C C . ASP A 1 366 ? -20.393 25.418 20.799 1.00 70.71 366 ASP A C 1
ATOM 2643 O O . ASP A 1 366 ? -21.229 25.177 19.917 1.00 71.54 366 ASP A O 1
ATOM 2648 N N . LEU A 1 367 ? -20.698 26.088 21.899 1.00 83.63 367 LEU A N 1
ATOM 2649 C CA . LEU A 1 367 ? -22.094 26.359 22.177 1.00 79.70 367 LEU A CA 1
ATOM 2650 C C . LEU A 1 367 ? -22.381 27.849 22.115 1.00 69.91 367 LEU A C 1
ATOM 2651 O O . LEU A 1 367 ? -21.493 28.695 22.260 1.00 61.73 367 LEU A O 1
ATOM 2656 N N . THR A 1 368 ? -23.658 28.159 21.968 1.00 73.62 368 THR A N 1
ATOM 2657 C CA . THR A 1 368 ? -24.089 29.541 21.957 1.00 89.21 368 THR A CA 1
ATOM 2658 C C . THR A 1 368 ? -24.536 29.985 23.335 1.00 109.43 368 THR A C 1
ATOM 2659 O O . THR A 1 368 ? -25.337 29.300 23.959 1.00 119.39 368 THR A O 1
ATOM 2663 N N . LYS A 1 376 ? -24.273 34.092 28.079 1.00 80.13 376 LYS A N 1
ATOM 2664 C CA . LYS A 1 376 ? -24.602 35.139 29.033 1.00 84.34 376 LYS A CA 1
ATOM 2665 C C . LYS A 1 376 ? -23.872 34.863 30.336 1.00 87.08 376 LYS A C 1
ATOM 2666 O O . LYS A 1 376 ? -22.859 35.497 30.692 1.00 85.73 376 LYS A O 1
ATOM 2668 N N . LYS A 1 377 ? -24.397 33.848 31.024 1.00 93.03 377 LYS A N 1
ATOM 2669 C CA . LYS A 1 377 ? -23.995 33.512 32.389 1.00 104.40 377 LYS A CA 1
ATOM 2670 C C . LYS A 1 377 ? -23.126 32.259 32.464 1.00 107.51 377 LYS A C 1
ATOM 2671 O O . LYS A 1 377 ? -23.467 31.362 33.264 1.00 101.97 377 LYS A O 1
ATOM 2673 N N . THR A 1 378 ? -22.217 32.007 31.535 1.00 119.59 378 THR A N 1
ATOM 2674 C CA . THR A 1 378 ? -20.937 31.386 31.816 1.00 120.65 378 THR A CA 1
ATOM 2675 C C . THR A 1 378 ? -20.011 31.785 30.692 1.00 108.87 378 THR A C 1
ATOM 2676 O O . THR A 1 378 ? -18.836 32.189 30.845 1.00 110.84 378 THR A O 1
ATOM 2680 N N . LEU A 1 379 ? -20.630 31.504 29.513 1.00 95.52 379 LEU A N 1
ATOM 2681 C CA . LEU A 1 379 ? -20.147 31.989 28.231 1.00 91.00 379 LEU A CA 1
ATOM 2682 C C . LEU A 1 379 ? -19.898 33.478 28.329 1.00 86.74 379 LEU A C 1
ATOM 2683 O O . LEU A 1 379 ? -20.821 34.277 28.552 1.00 88.30 379 LEU A O 1
ATOM 2688 N N . ALA A 1 380 ? -18.696 33.810 27.888 1.00 93.20 380 ALA A N 1
ATOM 2689 C CA . ALA A 1 380 ? -17.677 34.758 28.297 1.00 87.15 380 ALA A CA 1
ATOM 2690 C C . ALA A 1 380 ? -16.799 34.337 29.478 1.00 88.54 380 ALA A C 1
ATOM 2691 O O . ALA A 1 380 ? -15.633 34.049 29.196 1.00 74.20 380 ALA A O 1
ATOM 2693 N N . THR A 1 381 ? -17.301 33.942 30.655 1.00 106.83 381 THR A N 1
ATOM 2694 C CA . THR A 1 381 ? -16.309 33.806 31.723 1.00 103.57 381 THR A CA 1
ATOM 2695 C C . THR A 1 381 ? -15.751 32.412 31.672 1.00 85.24 381 THR A C 1
ATOM 2696 O O . THR A 1 381 ? -14.626 32.174 32.110 1.00 68.87 381 THR A O 1
ATOM 2700 N N . ALA A 1 382 ? -16.554 31.490 31.141 1.00 71.24 382 ALA A N 1
ATOM 2701 C CA . ALA A 1 382 ? -16.081 30.164 30.796 1.00 62.32 382 ALA A CA 1
ATOM 2702 C C . ALA A 1 382 ? -14.937 30.242 29.796 1.00 65.67 382 ALA A C 1
ATOM 2703 O O . ALA A 1 382 ? -13.799 29.818 30.074 1.00 59.00 382 ALA A O 1
ATOM 2705 N N . GLN A 1 383 ? -15.230 30.777 28.612 1.00 61.03 383 GLN A N 1
ATOM 2706 C CA . GLN A 1 383 ? -14.178 30.994 27.639 1.00 49.68 383 GLN A CA 1
ATOM 2707 C C . GLN A 1 383 ? -13.202 32.095 28.046 1.00 66.54 383 GLN A C 1
ATOM 2708 O O . GLN A 1 383 ? -12.035 31.993 27.705 1.00 68.77 383 GLN A O 1
ATOM 2714 N N . ASP A 1 384 ? -13.617 33.187 28.702 1.00 79.80 384 ASP A N 1
ATOM 2715 C CA . ASP A 1 384 ? -12.564 34.139 29.073 1.00 78.42 384 ASP A CA 1
ATOM 2716 C C . ASP A 1 384 ? -11.613 33.479 30.048 1.00 77.45 384 ASP A C 1
ATOM 2717 O O . ASP A 1 384 ? -10.403 33.722 30.022 1.00 77.51 384 ASP A O 1
ATOM 2722 N N . ALA A 1 385 ? -12.158 32.629 30.909 1.00 69.63 385 ALA A N 1
ATOM 2723 C CA . ALA A 1 385 ? -11.353 31.848 31.827 1.00 51.64 385 ALA A CA 1
ATOM 2724 C C . ALA A 1 385 ? -10.380 30.970 31.073 1.00 57.63 385 ALA A C 1
ATOM 2725 O O . ALA A 1 385 ? -9.177 31.003 31.334 1.00 72.00 385 ALA A O 1
ATOM 2727 N N . VAL A 1 386 ? -10.879 30.170 30.132 1.00 64.42 386 VAL A N 1
ATOM 2728 C CA . VAL A 1 386 ? -9.965 29.332 29.362 1.00 49.32 386 VAL A CA 1
ATOM 2729 C C . VAL A 1 386 ? -9.021 30.170 28.525 1.00 58.74 386 VAL A C 1
ATOM 2730 O O . VAL A 1 386 ? -7.845 29.831 28.397 1.00 65.83 386 VAL A O 1
ATOM 2734 N N . GLN A 1 387 ? -9.512 31.270 27.944 1.00 68.94 387 GLN A N 1
ATOM 2735 C CA . GLN A 1 387 ? -8.724 32.067 27.011 1.00 84.22 387 GLN A CA 1
ATOM 2736 C C . GLN A 1 387 ? -7.593 32.774 27.728 1.00 73.98 387 GLN A C 1
ATOM 2737 O O . GLN A 1 387 ? -6.463 32.779 27.251 1.00 87.32 387 GLN A O 1
ATOM 2743 N N . LYS A 1 388 ? -7.863 33.372 28.879 1.00 71.95 388 LYS A N 1
ATOM 2744 C CA . LYS A 1 388 ? -6.752 33.861 29.680 1.00 73.97 388 LYS A CA 1
ATOM 2745 C C . LYS A 1 388 ? -5.905 32.731 30.281 1.00 66.96 388 LYS A C 1
ATOM 2746 O O . LYS A 1 388 ? -4.696 32.893 30.419 1.00 65.77 388 LYS A O 1
ATOM 2752 N N . SER A 1 389 ? -6.466 31.560 30.589 1.00 65.49 389 SER A N 1
ATOM 2753 C CA . SER A 1 389 ? -5.524 30.520 30.999 1.00 63.95 389 SER A CA 1
ATOM 2754 C C . SER A 1 389 ? -4.692 30.022 29.830 1.00 67.99 389 SER A C 1
ATOM 2755 O O . SER A 1 389 ? -3.631 29.453 30.052 1.00 60.28 389 SER A O 1
ATOM 2758 N N . ALA A 1 390 ? -5.135 30.241 28.595 1.00 68.47 390 ALA A N 1
ATOM 2759 C CA . ALA A 1 390 ? -4.425 29.770 27.407 1.00 64.68 390 ALA A CA 1
ATOM 2760 C C . ALA A 1 390 ? -3.433 30.816 26.917 1.00 73.81 390 ALA A C 1
ATOM 2761 O O . ALA A 1 390 ? -2.360 30.472 26.420 1.00 65.25 390 ALA A O 1
ATOM 2763 N N . LEU A 1 391 ? -3.818 32.097 27.058 1.00 75.25 391 LEU A N 1
ATOM 2764 C CA . LEU A 1 391 ? -2.929 33.260 26.987 1.00 69.79 391 LEU A CA 1
ATOM 2765 C C . LEU A 1 391 ? -1.816 33.146 28.011 1.00 78.29 391 LEU A C 1
ATOM 2766 O O . LEU A 1 391 ? -0.628 33.328 27.702 1.00 85.88 391 LEU A O 1
ATOM 2771 N N . GLU A 1 392 ? -2.190 32.887 29.255 1.00 74.94 392 GLU A N 1
ATOM 2772 C CA . GLU A 1 392 ? -1.199 32.711 30.297 1.00 84.49 392 GLU A CA 1
ATOM 2773 C C . GLU A 1 392 ? -0.370 31.473 30.064 1.00 72.70 392 GLU A C 1
ATOM 2774 O O . GLU A 1 392 ? 0.865 31.515 30.193 1.00 81.95 392 GLU A O 1
ATOM 2780 N N . LEU A 1 393 ? -1.037 30.330 29.800 1.00 58.57 393 LEU A N 1
ATOM 2781 C CA . LEU A 1 393 ? -0.256 29.219 29.299 1.00 69.19 393 LEU A CA 1
ATOM 2782 C C . LEU A 1 393 ? 0.686 29.775 28.241 1.00 83.08 393 LEU A C 1
ATOM 2783 O O . LEU A 1 393 ? 1.893 29.508 28.350 1.00 87.95 393 LEU A O 1
ATOM 2788 N N . GLU A 1 394 ? 0.150 30.612 27.295 1.00 83.06 394 GLU A N 1
ATOM 2789 C CA . GLU A 1 394 ? 0.850 30.926 26.049 1.00 88.56 394 GLU A CA 1
ATOM 2790 C C . GLU A 1 394 ? 2.194 31.593 26.309 1.00 70.97 394 GLU A C 1
ATOM 2791 O O . GLU A 1 394 ? 3.183 31.292 25.622 1.00 63.69 394 GLU A O 1
ATOM 2797 N N . ARG A 1 395 ? 2.247 32.513 27.276 1.00 59.04 395 ARG A N 1
ATOM 2798 C CA . ARG A 1 395 ? 3.509 33.194 27.555 1.00 65.44 395 ARG A CA 1
ATOM 2799 C C . ARG A 1 395 ? 4.625 32.187 27.815 1.00 60.37 395 ARG A C 1
ATOM 2800 O O . ARG A 1 395 ? 5.673 32.217 27.155 1.00 56.09 395 ARG A O 1
ATOM 2808 N N . VAL A 1 396 ? 4.398 31.278 28.756 1.00 59.10 396 VAL A N 1
ATOM 2809 C CA . VAL A 1 396 ? 5.414 30.340 29.205 1.00 68.82 396 VAL A CA 1
ATOM 2810 C C . VAL A 1 396 ? 6.058 29.596 28.047 1.00 64.26 396 VAL A C 1
ATOM 2811 O O . VAL A 1 396 ? 7.280 29.390 28.038 1.00 79.07 396 VAL A O 1
ATOM 2815 N N . LEU A 1 397 ? 5.260 29.196 27.046 1.00 57.53 397 LEU A N 1
ATOM 2816 C CA . LEU A 1 397 ? 5.790 28.311 26.015 1.00 63.18 397 LEU A CA 1
ATOM 2817 C C . LEU A 1 397 ? 6.812 29.076 25.201 1.00 76.81 397 LEU A C 1
ATOM 2818 O O . LEU A 1 397 ? 7.860 28.551 24.810 1.00 89.60 397 LEU A O 1
ATOM 2823 N N . HIS A 1 398 ? 6.504 30.344 24.957 1.00 87.52 398 HIS A N 1
ATOM 2824 C CA . HIS A 1 398 ? 7.439 31.225 24.284 1.00 100.13 398 HIS A CA 1
ATOM 2825 C C . HIS A 1 398 ? 8.671 31.424 25.137 1.00 100.15 398 HIS A C 1
ATOM 2826 O O . HIS A 1 398 ? 9.792 31.317 24.634 1.00 114.80 398 HIS A O 1
ATOM 2833 N N . SER A 1 399 ? 8.477 31.622 26.445 1.00 86.57 399 SER A N 1
ATOM 2834 C CA . SER A 1 399 ? 9.608 31.769 27.353 1.00 79.35 399 SER A CA 1
ATOM 2835 C C . SER A 1 399 ? 10.627 30.659 27.164 1.00 82.51 399 SER A C 1
ATOM 2836 O O . SER A 1 399 ? 11.827 30.924 27.099 1.00 97.31 399 SER A O 1
ATOM 2839 N N . HIS A 1 400 ? 10.180 29.409 27.090 1.00 72.50 400 HIS A N 1
ATOM 2840 C CA . HIS A 1 400 ? 11.123 28.291 27.095 1.00 68.06 400 HIS A CA 1
ATOM 2841 C C . HIS A 1 400 ? 11.469 27.760 25.706 1.00 76.00 400 HIS A C 1
ATOM 2842 O O . HIS A 1 400 ? 12.430 26.998 25.583 1.00 73.69 400 HIS A O 1
ATOM 2849 N N . TRP A 1 401 ? 10.753 28.184 24.656 1.00 85.63 401 TRP A N 1
ATOM 2850 C CA . TRP A 1 401 ? 10.957 27.619 23.319 1.00 76.12 401 TRP A CA 1
ATOM 2851 C C . TRP A 1 401 ? 12.409 27.749 22.892 1.00 92.18 401 TRP A C 1
ATOM 2852 O O . TRP A 1 401 ? 12.935 26.873 22.197 1.00 86.15 401 TRP A O 1
ATOM 2863 N N . SER A 1 402 ? 13.057 28.843 23.311 1.00 107.97 402 SER A N 1
ATOM 2864 C CA . SER A 1 402 ? 14.470 29.074 23.029 1.00 109.27 402 SER A CA 1
ATOM 2865 C C . SER A 1 402 ? 15.316 27.935 23.583 1.00 100.20 402 SER A C 1
ATOM 2866 O O . SER A 1 402 ? 15.944 27.176 22.830 1.00 90.68 402 SER A O 1
ATOM 2869 N N . SER A 1 403 ? 15.315 27.795 24.914 1.00 90.98 403 SER A N 1
ATOM 2870 C CA . SER A 1 403 ? 16.050 26.728 25.588 1.00 93.61 403 SER A CA 1
ATOM 2871 C C . SER A 1 403 ? 15.711 25.353 25.046 1.00 94.48 403 SER A C 1
ATOM 2872 O O . SER A 1 403 ? 16.600 24.529 24.809 1.00 87.80 403 SER A O 1
ATOM 2875 N N . LEU A 1 404 ? 14.422 25.039 24.956 1.00 94.84 404 LEU A N 1
ATOM 2876 C CA . LEU A 1 404 ? 14.061 23.763 24.364 1.00 94.15 404 LEU A CA 1
ATOM 2877 C C . LEU A 1 404 ? 14.728 23.605 23.020 1.00 109.15 404 LEU A C 1
ATOM 2878 O O . LEU A 1 404 ? 15.283 22.545 22.714 1.00 127.15 404 LEU A O 1
ATOM 2883 N N . ASN A 1 405 ? 14.694 24.655 22.207 1.00 108.14 405 ASN A N 1
ATOM 2884 C CA . ASN A 1 405 ? 15.152 24.534 20.836 1.00 103.83 405 ASN A CA 1
ATOM 2885 C C . ASN A 1 405 ? 16.585 24.052 20.749 1.00 109.60 405 ASN A C 1
ATOM 2886 O O . ASN A 1 405 ? 17.002 23.580 19.685 1.00 115.14 405 ASN A O 1
ATOM 2891 N N . GLN A 1 406 ? 17.338 24.150 21.838 1.00 94.13 406 GLN A N 1
ATOM 2892 C CA . GLN A 1 406 ? 18.742 23.789 21.817 1.00 88.46 406 GLN A CA 1
ATOM 2893 C C . GLN A 1 406 ? 18.955 22.343 21.419 1.00 85.16 406 GLN A C 1
ATOM 2894 O O . GLN A 1 406 ? 19.381 22.071 20.307 1.00 83.77 406 GLN A O 1
#

Foldseek 3Di:
DVVVVVVVVVVCVVVVVPPDDDPLVVLVVQCPPDAFFFDQLVVLCVLEVDDSVLLVVLVVVVVVPPDDFDADPVRGGGAALVNSLSSLVSSPQDALCPPVVNVLFFAAEEEEAEAAVLCLVVLLLCLVLSRRNHNFQEEEAELAQPDPVCSAQPFCSVHSVADAEAALLCQLVHPPDALVNCVRHAWGHGNRNRYIYGYHHNVSVVLQVCVVVVCVVHPPACLLCRSQVRPPVRNRNRGRYYYYYYYDDLGSSVSNSVQNHAEYEYEDALDVVSVVSVVVVVVVPPVSNVRHDPPRPHHQYYAYEHEADDPVPPVSCVRVVVVCVVPPPSYFPLHQHNDPQCVVCVVSVYQSSRDDPVCVVVNSVSSNVSSVRVVVVCVVRSVVVRD

Nearest PDB structures (foldseek):
  7npd-assembly1_A-2  TM=1.003E+00  e=1.854E-81  Vibrio cholerae
  7npe-assembly1_A  TM=9.653E-01  e=1.881E-62  Vibrio cholerae
  7npe-assembly2_C  TM=9.688E-01  e=1.670E-62  Vibrio cholerae
  7npe-assembly1_B  TM=9.762E-01  e=1.512E-61  Vibrio cholerae
  7npf-assembly1_B  TM=8.867E-01  e=2.849E-56  Vibrio cholerae

B-factor: mean 80.98, std 26.96, range [22.25, 173.59]

Secondary structure (DSSP, 8-state):
-HHHHHHHHHHHHHHHTTS---HHHHHHTT-----PPPB-SHHHHHHHT--HHHHHHHHHHHHHTT----B-TTS-B-B-HHHHHHHHHHHT---TGGGSTTSS---EEEEE-------HHHHHHHHHHT-TTT---EEEEE--TT--TTTSS------TT------HHIIIII----HHHHHHHT-EEESEEEEEEE---GGGGHHHHHHHHTTTT-S---STTHHHHHTGGGGSTT-SEEEEE--S---HHHHHHHTT-SEEEEEEES-HHHHHHHHHHHHHTTHHHHTS-TT----S-EEEEEESB-SS-HHHHHHHHHHHHHHSSSS-S---B--HHHHHHHHHT--GGG----STTHHHHHHHHHHHHHHHHHHHHHHHHH-

Organism: Vibrio cholerae serotype O1 (strain ATCC 39315 / El Tor Inaba N16961) (NCBI:txid243277)